Protein 4RWR (pdb70)

Organism: Bacillus anthracis (NCBI:txid1392)

B-factor: mean 39.31, std 15.86, range [12.2, 113.65]

Nearest PDB structures (foldseek):
  4rwr-assembly1_A  TM=1.004E+00  e=5.298E-52  Bacillus anthracis
  4rwr-assembly2_B  TM=9.976E-01  e=3.398E-48  Bacillus anthracis
  5txu-assembly1_A  TM=8.780E-01  e=2.258E-23  Clostridioides difficile 630
  4rwr-assembly2_B  TM=1.004E+00  e=2.133E-53  Bacillus anthracis
  4rwr-assembly1_A  TM=1.002E+00  e=4.202E-49  Bacillus anthracis

Solvent-accessible surface area: 27428 Å² total

Radius of gyration: 27.54 Å; Cα contacts (8 Å, |Δi|>4): 1010; chains: 2; bounding box: 51×110×55 Å

Foldseek 3Di:
DDDDPADDAPRHHLVQLLQVLLVVPLVFDLLLSLLSSQLSVLQCVVCCPVSDDDGPAQDDDDDDRDDLVVSCVVCPPCSVVSSVSSSCSSVVCDQKYKDDPPHRDNLDEWAAALQWFAWDAHPVRHTPQQWHIAGQRLRVPPPQFKDKDKDFQVLLCVLVVAHADPVQQGWDQDDAGPSQFGQKTDGVPDIDGLVSSCVSVVNQERNWGWGHDPRMIMIMHGIGTDRTLHSSSSSSVVVVDGNVVSNCRSGPRMDMDGVPD/DDDDPADDAPNHHLVQLLQVLLFVDLVFALQLLLLSSQLSVLQCVVCLPVVDDDGPALDPDGDRDDDVVLCVVQPPCSVVSSVSNSVSSVVQDQKYKDDPLHGDNLDEWAAALQKFDFDAHPVRHTPQQWHIAGQRLRVPPPLFKDKDKAFQVLLCVLVVAHADPVFQRWAQDDAGPSQFGQKTHGVVDIDGLVSSCVSVVNQERNWGWGHDPRMIMIMHGHGTYRTLYSSSSRSVVVVDHNVVVSCRSTPRMDMDGCPSPD

Secondary structure (DSSP, 8-state):
----SS--BTTB--HHHHHHHHH--TTS-HHHHHHHHHHHHHHHHH---SS-SS---SS--------HHHHHHHHTTTHHHHHHHHHHHHHHTTT-EEEETTEE------SB-SSB-B--B-TTS-B-TT----B-GGGGGSTTSEEEEEEEHHHHHHHHT---BTTTTBSEEEEE-TT--EEEEEETTEEEEHHHHHHHHT-S-S-EEEEEETTEEEEEEESBS--B--HHHHH--TTS--HHHHHHHHSTT-EEE----/----SS--BTTB--HHHHHHHHH--TTS-HHHHHHHHHHHHHHHHH---SS-SS---SS-------HHHHHHHHGGGHHHHHHHHHHHHHTTTT-EEEETTEE------SB-SSB-B--B-TTS-B-TT----B-GGGGGSTTSEEEEEEEHHHHHHHHT----TTSS-SEEEEE-TT--EEEEEETTEEEEHHHHHHHHT-S-S-EEEEEETTEEEEEEE-BS--B--HHHHH--TTS--HHHHHHHHSTT-EEE---S--

Sequence (523 aa):
VYREKQKKVESLPEEEYVTGVVASENNASFEIEALKAQALAARTFVVVQRLSGGKKNNADVVTDTDQVYKSKEELKKQWGNNYENNLKKIEEAVSKTAGQVLTYEGKPISASFFSTSNGRTENAADYWGNDYPYLKSVDSPWDQQASPKFTSEQIFTVADFQKRLGVKVLADGKVGDIKGRTEGKRVKDVAFQGKTTLTGRDVRDKLELRSSDFTWKQEGDDKIVVTTKGFGHGVGSQYGANGAAEGKKYTDIVAHYYKGVEIKTNDYVYREKQKKVESLPEEYVTGVVASENNASFEIEALKAQALAARTFVVVQRLSGGKKNNADVVTDTQVYKSKEELKKQWGNNYENNLKKIEEAVSKTAGQVLTYEGKPISASFFSTSNGRTENAADYWGNDDYPYLKSVDSPWDQASPKFTTSEQIFTVADFQKRLGVKVLADGKVGDIKGRTEGKKRVKDVAFQGKTTLTGRDVRDKLELRSSDFTWKQEEGDKKIVVTTKGFGHGVGSQYGANGAAEGKKYTDIVAHYYKGVEEIKTNDYEG

InterPro domains:
  IPR013486 Sporulation stage II protein D, amidase enhancer LytB [TIGR02669] (70-326)
  IPR013693 Sporulation stage II protein D, amidase enhancer LytB N-terminal [PF08486] (65-167)
  IPR014225 Sporulation stage II, protein D firmicutes [TIGR02870] (8-327)
  IPR051922 Bacterial Sporulation-Associated [PTHR30032] (58-325)

Structure (mmCIF, N/CA/C/O backbone):
data_4RWR
#
_entry.id   4RWR
#
_cell.length_a   46.616
_cell.length_b   144.477
_cell.length_c   47.076
_cell.angle_alpha   90.00
_cell.angle_beta   115.36
_cell.angle_gamma   90.00
#
_symmetry.space_group_name_H-M   'P 1 21 1'
#
loop_
_entity.id
_entity.type
_entity.pdbx_description
1 polymer 'Stage II sporulation protein D'
2 water water
#
loop_
_atom_site.group_PDB
_atom_site.id
_atom_site.type_symbol
_atom_site.label_atom_id
_atom_site.label_alt_id
_atom_site.label_comp_id
_atom_site.label_asym_id
_atom_site.label_entity_id
_atom_site.label_seq_id
_atom_site.pdbx_PDB_ins_code
_atom_site.Cartn_x
_atom_site.Cartn_y
_atom_site.Cartn_z
_atom_site.occupancy
_atom_site.B_iso_or_equiv
_atom_site.auth_seq_id
_atom_site.auth_comp_id
_atom_site.auth_asym_id
_atom_site.auth_atom_id
_atom_site.pdbx_PDB_model_num
ATOM 1 N N . VAL A 1 55 ? 3.685 47.921 5.427 1.00 46.86 63 VAL A N 1
ATOM 2 C CA . VAL A 1 55 ? 3.500 46.488 5.024 1.00 41.03 63 VAL A CA 1
ATOM 3 C C . VAL A 1 55 ? 2.045 46.114 4.812 1.00 38.02 63 VAL A C 1
ATOM 4 O O . VAL A 1 55 ? 1.253 46.096 5.745 1.00 40.36 63 VAL A O 1
ATOM 8 N N . TYR A 1 56 ? 1.699 45.765 3.589 1.00 34.74 64 TYR A N 1
ATOM 9 C CA . TYR A 1 56 ? 0.343 45.330 3.294 1.00 31.38 64 TYR A CA 1
ATOM 10 C C . TYR A 1 56 ? 0.172 43.914 3.860 1.00 31.72 64 TYR A C 1
ATOM 11 O O . TYR A 1 56 ? 0.751 42.955 3.309 1.00 31.53 64 TYR A O 1
ATOM 20 N N . ARG A 1 57 ? -0.610 43.772 4.934 1.00 32.14 65 ARG A N 1
ATOM 21 C CA . ARG A 1 57 ? -0.858 42.459 5.550 1.00 32.64 65 ARG A CA 1
ATOM 22 C C . ARG A 1 57 ? -2.089 41.778 5.013 1.00 33.63 65 ARG A C 1
ATOM 23 O O . ARG A 1 57 ? -3.174 42.355 4.977 1.00 34.06 65 ARG A O 1
ATOM 31 N N . GLU A 1 58 ? -1.911 40.527 4.608 1.00 30.86 66 GLU A N 1
ATOM 32 C CA . GLU A 1 58 ? -2.996 39.751 4.073 1.00 33.06 66 GLU A CA 1
ATOM 33 C C . GLU A 1 58 ? -4.113 39.668 5.132 1.00 31.68 66 GLU A C 1
ATOM 34 O O . GLU A 1 58 ? -3.857 39.363 6.313 1.00 29.12 66 GLU A O 1
ATOM 40 N N . LYS A 1 59 ? -5.338 39.911 4.694 1.00 31.87 67 LYS A N 1
ATOM 41 C CA . LYS A 1 59 ? -6.482 39.931 5.585 1.00 35.92 67 LYS A CA 1
ATOM 42 C C . LYS A 1 59 ? -6.933 38.537 6.033 1.00 36.54 67 LYS A C 1
ATOM 43 O O . LYS A 1 59 ? -7.310 38.352 7.192 1.00 35.28 67 LYS A O 1
ATOM 49 N N . GLN A 1 60 ? -6.896 37.555 5.127 1.00 38.08 68 GLN A N 1
ATOM 50 C CA . GLN A 1 60 ? -7.306 36.181 5.459 1.00 38.17 68 GLN A CA 1
ATOM 51 C C . GLN A 1 60 ? -6.104 35.362 5.863 1.00 36.10 68 GLN A C 1
ATOM 52 O O . GLN A 1 60 ? -4.995 35.627 5.403 1.00 34.67 68 GLN A O 1
ATOM 58 N N . LYS A 1 61 ? -6.319 34.377 6.735 1.00 35.79 69 LYS A N 1
ATOM 59 C CA . LYS A 1 61 ? -5.242 33.477 7.174 1.00 37.32 69 LYS A CA 1
ATOM 60 C C . LYS A 1 61 ? -5.010 32.446 6.060 1.00 36.00 69 LYS A C 1
ATOM 61 O O . LYS A 1 61 ? -5.899 31.640 5.768 1.00 36.72 69 LYS A O 1
ATOM 67 N N . LYS A 1 62 ? -3.841 32.498 5.421 1.00 35.36 70 LYS A N 1
ATOM 68 C CA . LYS A 1 62 ? -3.508 31.586 4.326 1.00 36.83 70 LYS A CA 1
ATOM 69 C C . LYS A 1 62 ? -2.218 30.856 4.632 1.00 37.75 70 LYS A C 1
ATOM 70 O O . LYS A 1 62 ? -1.353 31.398 5.305 1.00 37.33 70 LYS A O 1
ATOM 76 N N . VAL A 1 63 ? -2.106 29.620 4.133 1.00 40.14 71 VAL A N 1
ATOM 77 C CA . VAL A 1 63 ? -0.914 28.786 4.313 1.00 38.76 71 VAL A CA 1
ATOM 78 C C . VAL A 1 63 ? -0.672 28.107 2.984 1.00 37.59 71 VAL A C 1
ATOM 79 O O . VAL A 1 63 ? -1.509 27.348 2.512 1.00 37.91 71 VAL A O 1
ATOM 83 N N . GLU A 1 64 ? 0.456 28.418 2.361 1.00 44.05 72 GLU A N 1
ATOM 84 C CA . GLU A 1 64 ? 0.783 27.875 1.052 1.00 48.39 72 GLU A CA 1
ATOM 85 C C . GLU A 1 64 ? -0.402 28.089 0.110 1.00 49.15 72 GLU A C 1
ATOM 86 O O . GLU A 1 64 ? -0.951 27.156 -0.474 1.00 51.31 72 GLU A O 1
ATOM 92 N N . SER A 1 65 ? -0.819 29.344 0.040 1.00 47.91 73 SER A N 1
ATOM 93 C CA . SER A 1 65 ? -1.894 29.798 -0.839 1.00 48.22 73 SER A CA 1
ATOM 94 C C . SER A 1 65 ? -3.300 29.295 -0.551 1.00 42.81 73 SER A C 1
ATOM 95 O O . SER A 1 65 ? -4.204 29.568 -1.327 1.00 44.25 73 SER A O 1
ATOM 98 N N . LEU A 1 66 ? -3.503 28.599 0.560 1.00 40.02 74 LEU A N 1
ATOM 99 C CA . LEU A 1 66 ? -4.828 28.055 0.884 1.00 39.51 74 LEU A CA 1
ATOM 100 C C . LEU A 1 66 ? -5.390 28.616 2.174 1.00 33.63 74 LEU A C 1
ATOM 101 O O . LEU A 1 66 ? -4.640 29.003 3.047 1.00 30.67 74 LEU A O 1
ATOM 106 N N . PRO A 1 67 ? -6.722 28.635 2.317 1.00 35.99 75 PRO A N 1
ATOM 107 C CA . PRO A 1 67 ? -7.295 29.048 3.607 1.00 35.86 75 PRO A CA 1
ATOM 108 C C . PRO A 1 67 ? -6.737 28.133 4.696 1.00 35.72 75 PRO A C 1
ATOM 109 O O . PRO A 1 67 ? -6.621 26.928 4.480 1.00 36.72 75 PRO A O 1
ATOM 121 N N . GLU A 1 69 ? -7.841 26.733 7.463 1.00 36.56 77 GLU A N 1
ATOM 122 C CA . GLU A 1 69 ? -8.617 25.547 7.795 1.00 37.57 77 GLU A CA 1
ATOM 123 C C . GLU A 1 69 ? -8.552 24.485 6.677 1.00 37.57 77 GLU A C 1
ATOM 124 O O . GLU A 1 69 ? -8.516 23.278 6.980 1.00 36.88 77 GLU A O 1
ATOM 130 N N A GLU A 1 70 ? -8.535 24.903 5.408 0.50 37.26 78 GLU A N 1
ATOM 131 N N B GLU A 1 70 ? -8.509 24.924 5.418 0.50 38.14 78 GLU A N 1
ATOM 132 C CA A GLU A 1 70 ? -8.408 23.930 4.306 0.50 36.52 78 GLU A CA 1
ATOM 133 C CA B GLU A 1 70 ? -8.404 23.991 4.291 0.50 38.11 78 GLU A CA 1
ATOM 134 C C A GLU A 1 70 ? -7.025 23.278 4.352 0.50 35.69 78 GLU A C 1
ATOM 135 C C B GLU A 1 70 ? -7.033 23.308 4.311 0.50 36.76 78 GLU A C 1
ATOM 136 O O A GLU A 1 70 ? -6.884 22.092 4.072 0.50 33.95 78 GLU A O 1
ATOM 137 O O B GLU A 1 70 ? -6.909 22.139 3.965 0.50 35.63 78 GLU A O 1
ATOM 148 N N . TYR A 1 71 ? -6.000 24.047 4.709 1.00 34.27 79 TYR A N 1
ATOM 149 C CA . TYR A 1 71 ? -4.660 23.473 4.822 1.00 34.10 79 TYR A CA 1
ATOM 150 C C . TYR A 1 71 ? -4.709 22.377 5.918 1.00 32.55 79 TYR A C 1
ATOM 151 O O . TYR A 1 71 ? -4.261 21.253 5.702 1.00 30.22 79 TYR A O 1
ATOM 160 N N . VAL A 1 72 ? -5.308 22.700 7.063 1.00 31.53 80 VAL A N 1
ATOM 161 C CA . VAL A 1 72 ? -5.443 21.735 8.169 1.00 33.19 80 VAL A CA 1
ATOM 162 C C . VAL A 1 72 ? -6.146 20.452 7.695 1.00 32.59 80 VAL A C 1
ATOM 163 O O . VAL A 1 72 ? -5.713 19.346 8.014 1.00 31.42 80 VAL A O 1
ATOM 167 N N . THR A 1 73 ? -7.232 20.613 6.938 1.00 36.12 81 THR A N 1
ATOM 168 C CA . THR A 1 73 ? -7.940 19.482 6.334 1.00 36.64 81 THR A CA 1
ATOM 169 C C . THR A 1 73 ? -6.978 18.591 5.533 1.00 33.21 81 THR A C 1
ATOM 170 O O . THR A 1 73 ? -7.037 17.352 5.618 1.00 32.81 81 THR A O 1
ATOM 174 N N . GLY A 1 74 ? -6.124 19.218 4.735 1.00 30.56 82 GLY A N 1
ATOM 175 C CA . GLY A 1 74 ? -5.132 18.498 3.936 1.00 30.30 82 GLY A CA 1
ATOM 176 C C . GLY A 1 74 ? -4.124 17.767 4.821 1.00 29.77 82 GLY A C 1
ATOM 177 O O . GLY A 1 74 ? -3.822 16.602 4.577 1.00 28.58 82 GLY A O 1
ATOM 178 N N . VAL A 1 75 ? -3.626 18.424 5.868 1.00 28.67 83 VAL A N 1
ATOM 179 C CA . VAL A 1 75 ? -2.667 17.771 6.771 1.00 30.56 83 VAL A CA 1
ATOM 180 C C . VAL A 1 75 ? -3.271 16.551 7.467 1.00 31.61 83 VAL A C 1
ATOM 181 O O . VAL A 1 75 ? -2.627 15.502 7.537 1.00 35.42 83 VAL A O 1
ATOM 185 N N . VAL A 1 76 ? -4.514 16.669 7.942 1.00 32.62 84 VAL A N 1
ATOM 186 C CA . VAL A 1 76 ? -5.204 15.564 8.635 1.00 31.76 84 VAL A CA 1
ATOM 187 C C . VAL A 1 76 ? -5.347 14.354 7.710 1.00 31.14 84 VAL A C 1
ATOM 188 O O . VAL A 1 76 ? -5.043 13.237 8.090 1.00 35.04 84 VAL A O 1
ATOM 192 N N . ALA A 1 77 ? -5.801 14.603 6.489 1.00 32.89 85 ALA A N 1
ATOM 193 C CA . ALA A 1 77 ? -5.964 13.573 5.467 1.00 32.94 85 ALA A CA 1
ATOM 194 C C . ALA A 1 77 ? -4.628 12.956 5.063 1.00 31.61 85 ALA A C 1
ATOM 195 O O . ALA A 1 77 ? -4.578 11.826 4.652 1.00 32.96 85 ALA A O 1
ATOM 197 N N . SER A 1 78 ? -3.548 13.713 5.153 1.00 33.05 86 SER A N 1
ATOM 198 C CA . SER A 1 78 ? -2.241 13.185 4.788 1.00 35.40 86 SER A CA 1
ATOM 199 C C . SER A 1 78 ? -1.677 12.336 5.920 1.00 35.20 86 SER A C 1
ATOM 200 O O . SER A 1 78 ? -0.906 11.432 5.671 1.00 38.22 86 SER A O 1
ATOM 203 N N . GLU A 1 79 ? -2.109 12.601 7.150 1.00 34.31 87 GLU A N 1
ATOM 204 C CA . GLU A 1 79 ? -1.543 11.943 8.322 1.00 34.93 87 GLU A CA 1
ATOM 205 C C . GLU A 1 79 ? -2.347 10.855 9.001 1.00 33.79 87 GLU A C 1
ATOM 206 O O . GLU A 1 79 ? -1.756 10.010 9.625 1.00 33.88 87 GLU A O 1
ATOM 220 N N A ASN A 1 81 ? -5.632 7.950 8.813 0.70 39.02 89 ASN A N 1
ATOM 221 N N B ASN A 1 81 ? -5.636 7.960 8.831 0.30 37.72 89 ASN A N 1
ATOM 222 C CA A ASN A 1 81 ? -6.590 7.236 7.969 0.70 42.63 89 ASN A CA 1
ATOM 223 C CA B ASN A 1 81 ? -6.562 7.206 7.996 0.30 40.22 89 ASN A CA 1
ATOM 224 C C A ASN A 1 81 ? -7.981 7.797 8.123 0.70 43.21 89 ASN A C 1
ATOM 225 C C B ASN A 1 81 ? -7.992 7.738 8.125 0.30 41.42 89 ASN A C 1
ATOM 226 O O A ASN A 1 81 ? -8.477 7.974 9.239 0.70 42.59 89 ASN A O 1
ATOM 227 O O B ASN A 1 81 ? -8.516 7.863 9.234 0.30 40.93 89 ASN A O 1
ATOM 236 N N . ALA A 1 82 ? -8.613 8.039 6.984 1.00 43.29 90 ALA A N 1
ATOM 237 C CA . ALA A 1 82 ? -9.961 8.576 6.931 1.00 42.73 90 ALA A CA 1
ATOM 238 C C . ALA A 1 82 ? -11.034 7.689 7.576 1.00 43.16 90 ALA A C 1
ATOM 239 O O . ALA A 1 82 ? -12.056 8.200 8.034 1.00 44.03 90 ALA A O 1
ATOM 241 N N . SER A 1 83 ? -10.813 6.376 7.592 1.00 42.49 91 SER A N 1
ATOM 242 C CA . SER A 1 83 ? -11.770 5.446 8.179 1.00 44.42 91 SER A CA 1
ATOM 243 C C . SER A 1 83 ? -11.810 5.507 9.722 1.00 42.39 91 SER A C 1
ATOM 244 O O . SER A 1 83 ? -12.696 4.919 10.353 1.00 39.37 91 SER A O 1
ATOM 247 N N . PHE A 1 84 ? -10.859 6.213 10.324 1.00 40.15 92 PHE A N 1
ATOM 248 C CA . PHE A 1 84 ? -10.837 6.372 11.783 1.00 39.72 92 PHE A CA 1
ATOM 249 C C . PHE A 1 84 ? -12.052 7.139 12.307 1.00 38.48 92 PHE A C 1
ATOM 250 O O . PHE A 1 84 ? -12.691 7.912 11.594 1.00 37.11 92 PHE A O 1
ATOM 258 N N . GLU A 1 85 ? -12.352 6.901 13.570 1.00 38.02 93 GLU A N 1
ATOM 259 C CA . GLU A 1 85 ? -13.461 7.542 14.257 1.00 40.94 93 GLU A CA 1
ATOM 260 C C . GLU A 1 85 ? -13.326 9.054 14.138 1.00 39.26 93 GLU A C 1
ATOM 261 O O . GLU A 1 85 ? -12.205 9.588 14.090 1.00 35.98 93 GLU A O 1
ATOM 267 N N . ILE A 1 86 ? -14.467 9.734 14.108 1.00 39.26 94 ILE A N 1
ATOM 268 C CA . ILE A 1 86 ? -14.518 11.191 13.975 1.00 38.55 94 ILE A CA 1
ATOM 269 C C . ILE A 1 86 ? -13.839 11.918 15.149 1.00 36.81 94 ILE A C 1
ATOM 270 O O . ILE A 1 86 ? -13.136 12.908 14.933 1.00 36.28 94 ILE A O 1
ATOM 275 N N . GLU A 1 87 ? -14.017 11.430 16.377 1.00 33.28 95 GLU A N 1
ATOM 276 C CA . GLU A 1 87 ? -13.378 12.070 17.532 1.00 32.61 95 GLU A CA 1
ATOM 277 C C . GLU A 1 87 ? -11.850 11.970 17.461 1.00 30.51 95 GLU A C 1
ATOM 278 O O . GLU A 1 87 ? -11.159 12.871 17.917 1.00 27.65 95 GLU A O 1
ATOM 284 N N . ALA A 1 88 ? -11.336 10.903 16.849 1.00 31.58 96 ALA A N 1
ATOM 285 C CA . ALA A 1 88 ? -9.882 10.712 16.672 1.00 28.35 96 ALA A CA 1
ATOM 286 C C . ALA A 1 88 ? -9.327 11.670 15.613 1.00 28.18 96 ALA A C 1
ATOM 287 O O . ALA A 1 88 ? -8.192 12.159 15.714 1.00 27.25 96 ALA A O 1
ATOM 289 N N . LEU A 1 89 ? -10.126 11.931 14.586 1.00 28.80 97 LEU A N 1
ATOM 290 C CA . LEU A 1 89 ? -9.762 12.879 13.537 1.00 29.17 97 LEU A CA 1
ATOM 291 C C . LEU A 1 89 ? -9.784 14.325 14.101 1.00 30.33 97 LEU A C 1
ATOM 292 O O . LEU A 1 89 ? -8.934 15.163 13.743 1.00 29.55 97 LEU A O 1
ATOM 297 N N . LYS A 1 90 ? -10.760 14.607 14.963 1.00 29.38 98 LYS A N 1
ATOM 298 C CA . LYS A 1 90 ? -10.834 15.892 15.652 1.00 30.08 98 LYS A CA 1
ATOM 299 C C . LYS A 1 90 ? -9.581 16.072 16.493 1.00 30.47 98 LYS A C 1
ATOM 300 O O . LYS A 1 90 ? -9.009 17.154 16.521 1.00 33.34 98 LYS A O 1
ATOM 306 N N . ALA A 1 91 ? -9.149 15.028 17.185 1.00 28.39 99 ALA A N 1
ATOM 307 C CA . ALA A 1 91 ? -7.909 15.132 17.965 1.00 29.63 99 ALA A CA 1
ATOM 308 C C . ALA A 1 91 ? -6.707 15.422 17.054 1.00 27.50 99 ALA A C 1
ATOM 309 O O . ALA A 1 91 ? -5.862 16.234 17.388 1.00 30.85 99 ALA A O 1
ATOM 311 N N . GLN A 1 92 ? -6.640 14.760 15.905 1.00 28.56 100 GLN A N 1
ATOM 312 C CA . GLN A 1 92 ? -5.538 14.970 14.936 1.00 28.66 100 GLN A CA 1
ATOM 313 C C . GLN A 1 92 ? -5.568 16.397 14.351 1.00 28.66 100 GLN A C 1
ATOM 314 O O . GLN A 1 92 ? -4.521 16.957 14.033 1.00 25.48 100 GLN A O 1
ATOM 320 N N . ALA A 1 93 ? -6.765 16.970 14.205 1.00 29.56 101 ALA A N 1
ATOM 321 C CA . ALA A 1 93 ? -6.898 18.352 13.695 1.00 31.37 101 ALA A CA 1
ATOM 322 C C . ALA A 1 93 ? -6.316 19.359 14.690 1.00 29.88 101 ALA A C 1
ATOM 323 O O . ALA A 1 93 ? -5.688 20.312 14.275 1.00 32.04 101 ALA A O 1
ATOM 325 N N . LEU A 1 94 ? -6.535 19.165 15.991 1.00 26.61 102 LEU A N 1
ATOM 326 C CA . LEU A 1 94 ? -5.911 20.045 16.974 1.00 28.85 102 LEU A CA 1
ATOM 327 C C . LEU A 1 94 ? -4.397 19.979 16.878 1.00 28.42 102 LEU A C 1
ATOM 328 O O . LEU A 1 94 ? -3.729 20.995 16.966 1.00 28.85 102 LEU A O 1
ATOM 333 N N . ALA A 1 95 ? -3.874 18.776 16.700 1.00 29.11 103 ALA A N 1
ATOM 334 C CA . ALA A 1 95 ? -2.427 18.553 16.622 1.00 29.91 103 ALA A CA 1
ATOM 335 C C . ALA A 1 95 ? -1.798 19.180 15.377 1.00 28.40 103 ALA A C 1
ATOM 336 O O . ALA A 1 95 ? -0.688 19.693 15.446 1.00 29.70 103 ALA A O 1
ATOM 338 N N . ALA A 1 96 ? -2.496 19.087 14.243 1.00 26.92 104 ALA A N 1
ATOM 339 C CA . ALA A 1 96 ? -2.037 19.661 12.987 1.00 26.37 104 ALA A CA 1
ATOM 340 C C . ALA A 1 96 ? -2.155 21.172 13.044 1.00 27.86 104 ALA A C 1
ATOM 341 O O . ALA A 1 96 ? -1.277 21.879 12.590 1.00 27.98 104 ALA A O 1
ATOM 343 N N . ARG A 1 97 ? -3.258 21.674 13.595 1.00 27.35 105 ARG A N 1
ATOM 344 C CA . ARG A 1 97 ? -3.438 23.106 13.678 1.00 28.76 105 ARG A CA 1
ATOM 345 C C . ARG A 1 97 ? -2.401 23.691 14.644 1.00 27.94 105 ARG A C 1
ATOM 346 O O . ARG A 1 97 ? -1.903 24.786 14.423 1.00 27.91 105 ARG A O 1
ATOM 354 N N . THR A 1 98 ? -2.089 22.967 15.713 1.00 28.16 106 THR A N 1
ATOM 355 C CA . THR A 1 98 ? -1.100 23.422 16.695 1.00 30.23 106 THR A CA 1
ATOM 356 C C . THR A 1 98 ? 0.257 23.633 16.003 1.00 31.02 106 THR A C 1
ATOM 357 O O . THR A 1 98 ? 0.894 24.664 16.194 1.00 32.58 106 THR A O 1
ATOM 361 N N . PHE A 1 99 ? 0.690 22.679 15.183 1.00 30.43 107 PHE A N 1
ATOM 362 C CA . PHE A 1 99 ? 1.971 22.851 14.450 1.00 31.73 107 PHE A CA 1
ATOM 363 C C . PHE A 1 99 ? 1.871 24.009 13.439 1.00 35.57 107 PHE A C 1
ATOM 364 O O . PHE A 1 99 ? 2.828 24.760 13.273 1.00 37.07 107 PHE A O 1
ATOM 372 N N . VAL A 1 100 ? 0.722 24.161 12.767 1.00 35.07 108 VAL A N 1
ATOM 373 C CA . VAL A 1 100 ? 0.568 25.248 11.772 1.00 36.27 108 VAL A CA 1
ATOM 374 C C . VAL A 1 100 ? 0.741 26.626 12.425 1.00 38.59 108 VAL A C 1
ATOM 375 O O . VAL A 1 100 ? 1.633 27.396 12.033 1.00 40.84 108 VAL A O 1
ATOM 379 N N A VAL A 1 101 ? -0.088 26.927 13.420 0.50 38.30 109 VAL A N 1
ATOM 380 N N B VAL A 1 101 ? -0.083 26.945 13.423 0.50 38.33 109 VAL A N 1
ATOM 381 C CA A VAL A 1 101 ? 0.007 28.203 14.120 0.50 40.82 109 VAL A CA 1
ATOM 382 C CA B VAL A 1 101 ? 0.040 28.245 14.084 0.50 41.05 109 VAL A CA 1
ATOM 383 C C A VAL A 1 101 ? 1.441 28.467 14.610 0.50 40.31 109 VAL A C 1
ATOM 384 C C B VAL A 1 101 ? 1.472 28.473 14.584 0.50 40.33 109 VAL A C 1
ATOM 385 O O A VAL A 1 101 ? 1.947 29.576 14.488 0.50 40.57 109 VAL A O 1
ATOM 386 O O B VAL A 1 101 ? 2.009 29.566 14.444 0.50 40.52 109 VAL A O 1
ATOM 393 N N . GLN A 1 102 ? 2.097 27.444 15.143 1.00 39.79 110 GLN A N 1
ATOM 394 C CA . GLN A 1 102 ? 3.468 27.599 15.628 1.00 40.63 110 GLN A CA 1
ATOM 395 C C . GLN A 1 102 ? 4.394 28.018 14.486 1.00 40.23 110 GLN A C 1
ATOM 396 O O . GLN A 1 102 ? 5.156 28.982 14.634 1.00 43.82 110 GLN A O 1
ATOM 402 N N . ARG A 1 103 ? 4.340 27.301 13.361 1.00 36.75 111 ARG A N 1
ATOM 403 C CA . ARG A 1 103 ? 5.133 27.676 12.183 1.00 40.55 111 ARG A CA 1
ATOM 404 C C . ARG A 1 103 ? 4.920 29.139 11.786 1.00 41.29 111 ARG A C 1
ATOM 405 O O . ARG A 1 103 ? 5.885 29.893 11.593 1.00 43.11 111 ARG A O 1
ATOM 421 N N . LEU A 1 105 ? 3.724 31.653 13.500 1.00 43.54 113 LEU A N 1
ATOM 422 C CA . LEU A 1 105 ? 4.139 32.630 14.510 1.00 45.61 113 LEU A CA 1
ATOM 423 C C . LEU A 1 105 ? 5.648 32.760 14.669 1.00 48.30 113 LEU A C 1
ATOM 424 O O . LEU A 1 105 ? 6.110 33.613 15.424 1.00 54.51 113 LEU A O 1
ATOM 429 N N . SER A 1 106 ? 6.420 31.949 13.956 1.00 46.21 114 SER A N 1
ATOM 430 C CA . SER A 1 106 ? 7.866 31.992 14.089 1.00 49.53 114 SER A CA 1
ATOM 431 C C . SER A 1 106 ? 8.578 32.061 12.740 1.00 50.94 114 SER A C 1
ATOM 432 O O . SER A 1 106 ? 9.545 31.357 12.510 1.00 48.40 114 SER A O 1
ATOM 435 N N . GLY A 1 107 ? 8.082 32.913 11.849 1.00 54.57 115 GLY A N 1
ATOM 436 C CA . GLY A 1 107 ? 8.711 33.115 10.543 1.00 56.09 115 GLY A CA 1
ATOM 437 C C . GLY A 1 107 ? 7.958 32.562 9.358 1.00 57.18 115 GLY A C 1
ATOM 438 O O . GLY A 1 107 ? 8.233 32.937 8.222 1.00 66.93 115 GLY A O 1
ATOM 439 N N . GLY A 1 108 ? 7.002 31.676 9.602 1.00 57.19 116 GLY A N 1
ATOM 440 C CA . GLY A 1 108 ? 6.254 31.072 8.508 1.00 58.30 116 GLY A CA 1
ATOM 441 C C . GLY A 1 108 ? 7.050 29.967 7.849 1.00 58.62 116 GLY A C 1
ATOM 442 O O . GLY A 1 108 ? 6.707 29.523 6.754 1.00 55.68 116 GLY A O 1
ATOM 443 N N . LYS A 1 109 ? 8.120 29.533 8.527 1.00 64.76 117 LYS A N 1
ATOM 444 C CA . LYS A 1 109 ? 8.974 28.430 8.073 1.00 69.71 117 LYS A CA 1
ATOM 445 C C . LYS A 1 109 ? 8.128 27.181 7.826 1.00 67.78 117 LYS A C 1
ATOM 446 O O . LYS A 1 109 ? 6.999 27.077 8.336 1.00 66.19 117 LYS A O 1
ATOM 452 N N . LYS A 1 110 ? 8.670 26.221 7.080 1.00 67.10 118 LYS A N 1
ATOM 453 C CA . LYS A 1 110 ? 7.904 25.016 6.751 1.00 74.39 118 LYS A CA 1
ATOM 454 C C . LYS A 1 110 ? 8.011 23.877 7.781 1.00 67.84 118 LYS A C 1
ATOM 455 O O . LYS A 1 110 ? 7.121 23.029 7.854 1.00 69.89 118 LYS A O 1
ATOM 461 N N . ASN A 1 111 ? 9.076 23.861 8.578 1.00 64.06 119 ASN A N 1
ATOM 462 C CA . ASN A 1 111 ? 9.292 22.786 9.562 1.00 61.05 119 ASN A CA 1
ATOM 463 C C . ASN A 1 111 ? 8.598 22.980 10.914 1.00 55.61 119 ASN A C 1
ATOM 464 O O . ASN A 1 111 ? 8.634 24.062 11.503 1.00 54.00 119 ASN A O 1
ATOM 469 N N . ASN A 1 112 ? 7.986 21.906 11.400 1.00 52.83 120 ASN A N 1
ATOM 470 C CA . ASN A 1 112 ? 7.290 21.903 12.686 1.00 48.37 120 ASN A CA 1
ATOM 471 C C . ASN A 1 112 ? 8.281 21.967 13.849 1.00 48.89 120 ASN A C 1
ATOM 472 O O . ASN A 1 112 ? 9.425 21.517 13.709 1.00 44.23 120 ASN A O 1
ATOM 477 N N . ALA A 1 113 ? 7.841 22.522 14.985 1.00 42.35 121 ALA A N 1
ATOM 478 C CA . ALA A 1 113 ? 8.665 22.577 16.201 1.00 38.20 121 ALA A CA 1
ATOM 479 C C . ALA A 1 113 ? 8.363 21.284 16.978 1.00 35.80 121 ALA A C 1
ATOM 480 O O . ALA A 1 113 ? 7.774 21.307 18.059 1.00 36.56 121 ALA A 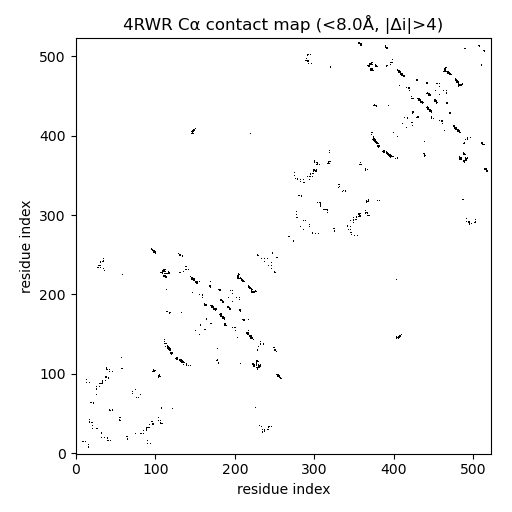O 1
ATOM 482 N N . ASP A 1 114 ? 8.781 20.159 16.412 1.00 31.82 122 ASP A N 1
ATOM 483 C CA . ASP A 1 114 ? 8.512 18.864 16.977 1.00 28.50 122 ASP A CA 1
ATOM 484 C C . ASP A 1 114 ? 9.741 18.429 17.758 1.00 27.46 122 ASP A C 1
ATOM 485 O O . ASP A 1 114 ? 10.882 18.559 17.283 1.00 26.06 122 ASP A O 1
ATOM 490 N N A VAL A 1 115 ? 9.490 17.917 18.957 0.50 25.17 123 VAL A N 1
ATOM 491 N N B VAL A 1 115 ? 9.541 17.936 18.976 0.50 25.80 123 VAL A N 1
ATOM 492 C CA A VAL A 1 115 ? 10.529 17.411 19.836 0.50 26.36 123 VAL A CA 1
ATOM 493 C CA B VAL A 1 115 ? 10.678 17.470 19.769 0.50 27.58 123 VAL A CA 1
ATOM 494 C C A VAL A 1 115 ? 11.202 16.187 19.233 0.50 26.01 123 VAL A C 1
ATOM 495 C C B VAL A 1 115 ? 11.265 16.206 19.166 0.50 26.65 123 VAL A C 1
ATOM 496 O O A VAL A 1 115 ? 12.336 15.860 19.584 0.50 25.41 123 VAL A O 1
ATOM 497 O O B VAL A 1 115 ? 12.409 15.862 19.455 0.50 26.26 123 VAL A O 1
ATOM 504 N N . THR A 1 116 ? 10.479 15.508 18.343 1.00 25.88 124 THR A N 1
ATOM 505 C CA . THR A 1 116 ? 10.956 14.298 17.681 1.00 29.21 124 THR A CA 1
ATOM 506 C C . THR A 1 116 ? 11.632 14.607 16.327 1.00 32.69 124 THR A C 1
ATOM 507 O O . THR A 1 116 ? 11.392 15.650 15.724 1.00 31.21 124 THR A O 1
ATOM 511 N N . ASP A 1 117 ? 12.445 13.669 15.851 1.00 38.90 125 ASP A N 1
ATOM 512 C CA . ASP A 1 117 ? 13.164 13.812 14.575 1.00 49.50 125 ASP A CA 1
ATOM 513 C C . ASP A 1 117 ? 12.190 13.552 13.426 1.00 55.32 125 ASP A C 1
ATOM 514 O O . ASP A 1 117 ? 11.477 12.549 13.441 1.00 65.94 125 ASP A O 1
ATOM 519 N N . THR A 1 118 ? 12.154 14.439 12.432 1.00 60.03 126 THR A N 1
ATOM 520 C CA . THR A 1 118 ? 11.230 14.272 11.299 1.00 66.15 126 THR A CA 1
ATOM 521 C C . THR A 1 118 ? 11.910 14.710 10.002 1.00 71.75 126 THR A C 1
ATOM 522 O O . THR A 1 118 ? 12.195 15.895 9.807 1.00 75.10 126 THR A O 1
ATOM 526 N N . ASP A 1 121 ? 9.439 17.021 8.557 1.00 94.65 129 ASP A N 1
ATOM 527 C CA . ASP A 1 121 ? 8.777 17.263 7.278 1.00 95.87 129 ASP A CA 1
ATOM 528 C C . ASP A 1 121 ? 8.311 15.965 6.615 1.00 99.27 129 ASP A C 1
ATOM 529 O O . ASP A 1 121 ? 9.002 14.944 6.666 1.00 106.10 129 ASP A O 1
ATOM 534 N N . GLN A 1 122 ? 7.129 16.011 6.000 1.00 98.79 130 GLN A N 1
ATOM 535 C CA . GLN A 1 122 ? 6.570 14.848 5.312 1.00 90.84 130 GLN A CA 1
ATOM 536 C C . GLN A 1 122 ? 5.473 15.272 4.316 1.00 85.09 130 GLN A C 1
ATOM 537 O O . GLN A 1 122 ? 4.981 16.398 4.359 1.00 87.05 130 GLN A O 1
ATOM 543 N N . VAL A 1 123 ? 5.111 14.354 3.426 1.00 77.28 131 VAL A N 1
ATOM 544 C CA . VAL A 1 123 ? 4.138 14.586 2.347 1.00 71.49 131 VAL A CA 1
ATOM 545 C C . VAL A 1 123 ? 2.769 15.209 2.684 1.00 67.86 131 VAL A C 1
ATOM 546 O O . VAL A 1 123 ? 2.127 14.885 3.684 1.00 65.48 131 VAL A O 1
ATOM 550 N N . TYR A 1 124 ? 2.344 16.106 1.800 1.00 62.91 132 TYR A N 1
ATOM 551 C CA . TYR A 1 124 ? 1.038 16.738 1.854 1.00 58.10 132 TYR A CA 1
ATOM 552 C C . TYR A 1 124 ? 0.348 16.128 0.636 1.00 53.94 132 TYR A C 1
ATOM 553 O O . TYR A 1 124 ? 0.547 16.595 -0.482 1.00 53.94 132 TYR A O 1
ATOM 562 N N . LYS A 1 125 ? -0.434 15.068 0.846 1.00 49.12 133 LYS A N 1
ATOM 563 C CA . LYS A 1 125 ? -1.071 14.349 -0.269 1.00 49.81 133 LYS A CA 1
ATOM 564 C C . LYS A 1 125 ? -1.956 15.212 -1.157 1.00 50.45 133 LYS A C 1
ATOM 565 O O . LYS A 1 125 ? -2.667 16.083 -0.684 1.00 49.83 133 LYS A O 1
ATOM 571 N N . SER A 1 126 ? -1.874 14.963 -2.460 1.00 54.27 134 SER A N 1
ATOM 572 C CA . SER A 1 126 ? -2.667 15.673 -3.450 1.00 54.14 134 SER A CA 1
ATOM 573 C C . SER A 1 126 ? -3.954 14.920 -3.646 1.00 58.14 134 SER A C 1
ATOM 574 O O . SER A 1 126 ? -4.037 13.737 -3.305 1.00 57.38 134 SER A O 1
ATOM 577 N N . LYS A 1 127 ? -4.943 15.596 -4.226 1.00 60.08 135 LYS A N 1
ATOM 578 C CA . LYS A 1 127 ? -6.249 15.001 -4.498 1.00 64.81 135 LYS A CA 1
ATOM 579 C C . LYS A 1 127 ? -6.099 13.742 -5.358 1.00 66.19 135 LYS A C 1
ATOM 580 O O . LYS A 1 127 ? -6.731 12.714 -5.096 1.00 66.59 135 LYS A O 1
ATOM 586 N N . GLU A 1 128 ? -5.257 13.831 -6.377 1.00 68.45 136 GLU A N 1
ATOM 587 C CA . GLU A 1 128 ? -5.001 12.704 -7.257 1.00 73.29 136 GLU A CA 1
ATOM 588 C C . GLU A 1 128 ? -4.727 11.458 -6.405 1.00 71.84 136 GLU A C 1
ATOM 589 O O . GLU A 1 128 ? -5.372 10.424 -6.581 1.00 77.07 136 GLU A O 1
ATOM 595 N N . GLU A 1 129 ? -3.807 11.574 -5.451 1.00 69.33 137 GLU A N 1
ATOM 596 C CA . GLU A 1 129 ? -3.441 10.426 -4.600 1.00 69.10 137 GLU A CA 1
ATOM 597 C C . GLU A 1 129 ? -4.392 10.116 -3.422 1.00 64.21 137 GLU A C 1
ATOM 598 O O . GLU A 1 129 ? -4.348 9.017 -2.872 1.00 63.55 137 GLU A O 1
ATOM 604 N N . LEU A 1 130 ? -5.231 11.064 -3.017 1.00 61.44 138 LEU A N 1
ATOM 605 C CA . LEU A 1 130 ? -6.223 10.769 -1.977 1.00 60.38 138 LEU A CA 1
ATOM 606 C C . LEU A 1 130 ? -7.376 9.967 -2.604 1.00 64.11 138 LEU A C 1
ATOM 607 O O . LEU A 1 130 ? -8.094 9.253 -1.903 1.00 61.29 138 LEU A O 1
ATOM 612 N N . LYS A 1 131 ? -7.554 10.095 -3.921 1.00 70.23 139 LYS A N 1
ATOM 613 C CA . LYS A 1 131 ? -8.581 9.323 -4.621 1.00 77.04 139 LYS A CA 1
ATOM 614 C C . LYS A 1 131 ? -8.129 7.873 -4.765 1.00 81.11 139 LYS A C 1
ATOM 615 O O . LYS A 1 131 ? -8.941 6.951 -4.704 1.00 82.37 139 LYS A O 1
ATOM 621 N N . LYS A 1 132 ? -6.828 7.677 -4.944 1.00 84.50 140 LYS A N 1
ATOM 622 C CA . LYS A 1 132 ? -6.275 6.337 -5.052 1.00 84.91 140 LYS A CA 1
ATOM 623 C C . LYS A 1 132 ? -6.254 5.671 -3.678 1.00 81.51 140 LYS A C 1
ATOM 624 O O . LYS A 1 132 ? -6.425 4.459 -3.574 1.00 85.30 140 LYS A O 1
ATOM 630 N N . GLN A 1 133 ? -6.053 6.463 -2.625 1.00 78.87 141 GLN A N 1
ATOM 631 C CA . GLN A 1 133 ? -6.035 5.927 -1.261 1.00 77.57 141 GLN A CA 1
ATOM 632 C C . GLN A 1 133 ? -7.442 5.620 -0.770 1.00 78.45 141 GLN A C 1
ATOM 633 O O . GLN A 1 133 ? -7.679 4.569 -0.174 1.00 84.55 141 GLN A O 1
ATOM 639 N N . TRP A 1 134 ? -8.374 6.535 -1.019 1.00 74.87 142 TRP A N 1
ATOM 640 C CA . TRP A 1 134 ? -9.747 6.348 -0.574 1.00 70.69 142 TRP A CA 1
ATOM 641 C C . TRP A 1 134 ? -10.633 5.697 -1.622 1.00 75.90 142 TRP A C 1
ATOM 642 O O . TRP A 1 134 ? -11.824 5.490 -1.384 1.00 76.53 142 TRP A O 1
ATOM 653 N N . GLY A 1 135 ? -10.063 5.374 -2.777 1.00 79.74 143 GLY A N 1
ATOM 654 C CA . GLY A 1 135 ? -10.828 4.741 -3.838 1.00 82.06 143 GLY A CA 1
ATOM 655 C C . GLY A 1 135 ? -12.082 5.524 -4.165 1.00 85.11 143 GLY A C 1
ATOM 656 O O . GLY A 1 135 ? -12.013 6.708 -4.490 1.00 87.11 143 GLY A O 1
ATOM 657 N N . ASN A 1 136 ? -13.233 4.863 -4.058 1.00 91.81 144 ASN A N 1
ATOM 658 C CA . ASN A 1 136 ? -14.517 5.487 -4.364 1.00 91.09 144 ASN A CA 1
ATOM 659 C C . ASN A 1 136 ? -15.083 6.266 -3.170 1.00 88.52 144 ASN A C 1
ATOM 660 O O . ASN A 1 136 ? -15.775 7.268 -3.358 1.00 91.01 144 ASN A O 1
ATOM 665 N N . ASN A 1 137 ? -14.775 5.828 -1.950 1.00 84.28 145 ASN A N 1
ATOM 666 C CA . ASN A 1 137 ? -15.254 6.522 -0.744 1.00 78.63 145 ASN A CA 1
ATOM 667 C C . ASN A 1 137 ? -14.693 7.933 -0.569 1.00 72.29 145 ASN A C 1
ATOM 668 O O . ASN A 1 137 ? -15.011 8.618 0.408 1.00 67.88 145 ASN A O 1
ATOM 673 N N . TYR A 1 138 ? -13.864 8.360 -1.519 1.00 71.15 146 TYR A N 1
ATOM 674 C CA . TYR A 1 138 ? -13.247 9.685 -1.508 1.00 65.93 146 TYR A CA 1
ATOM 675 C C . TYR A 1 138 ? -14.148 10.824 -1.011 1.00 66.11 146 TYR A C 1
ATOM 676 O O . TYR A 1 138 ? -13.751 11.636 -0.159 1.00 61.56 146 TYR A O 1
ATOM 685 N N . GLU A 1 139 ? -15.357 10.879 -1.554 1.00 63.92 147 GLU A N 1
ATOM 686 C CA . GLU A 1 139 ? -16.277 11.959 -1.238 1.00 65.25 147 GLU A CA 1
ATOM 687 C C . GLU A 1 139 ? -16.693 11.971 0.239 1.00 62.79 147 GLU A C 1
ATOM 688 O O . GLU A 1 139 ? -16.633 13.016 0.897 1.00 59.47 147 GLU A O 1
ATOM 694 N N . ASN A 1 140 ? -17.103 10.812 0.755 1.00 62.13 148 ASN A N 1
ATOM 695 C CA . ASN A 1 140 ? -17.539 10.702 2.154 1.00 59.68 148 ASN A CA 1
ATOM 696 C C . ASN A 1 140 ? -16.405 10.947 3.143 1.00 56.37 148 ASN A C 1
ATOM 697 O O . ASN A 1 140 ? -16.607 11.585 4.184 1.00 53.58 148 ASN A O 1
ATOM 702 N N . ASN A 1 141 ? -15.216 10.449 2.818 1.00 55.68 149 ASN A N 1
ATOM 703 C CA . ASN A 1 141 ? -14.041 10.661 3.665 1.00 50.97 149 ASN A CA 1
ATOM 704 C C . ASN A 1 141 ? -13.675 12.140 3.707 1.00 49.24 149 ASN A C 1
ATOM 705 O O . ASN A 1 141 ? -13.395 12.693 4.773 1.00 45.60 149 ASN A O 1
ATOM 710 N N . LEU A 1 142 ? -13.711 12.790 2.546 1.00 50.58 150 LEU A N 1
ATOM 711 C CA . LEU A 1 142 ? -13.361 14.198 2.476 1.00 50.91 150 LEU A CA 1
ATOM 712 C C . LEU A 1 142 ? -14.241 14.993 3.427 1.00 49.78 150 LEU A C 1
ATOM 713 O O . LEU A 1 142 ? -13.743 15.764 4.241 1.00 46.33 150 LEU A O 1
ATOM 718 N N . LYS A 1 143 ? -15.546 14.762 3.342 1.00 52.16 151 LYS A N 1
ATOM 719 C CA . LYS A 1 143 ? -16.522 15.468 4.173 1.00 54.56 151 LYS A CA 1
ATOM 720 C C . LYS A 1 143 ? -16.372 15.165 5.661 1.00 50.75 151 LYS A C 1
ATOM 721 O O . LYS A 1 143 ? -16.654 16.004 6.508 1.00 51.78 151 LYS A O 1
ATOM 727 N N . LYS A 1 144 ? -15.921 13.962 5.972 1.00 49.72 152 LYS A N 1
ATOM 728 C CA . LYS A 1 144 ? -15.720 13.555 7.349 1.00 47.25 152 LYS A CA 1
ATOM 729 C C . LYS A 1 144 ? -14.585 14.388 7.971 1.00 42.95 152 LYS A C 1
ATOM 730 O O . LYS A 1 144 ? -14.709 14.968 9.051 1.00 39.35 152 LYS A O 1
ATOM 736 N N . ILE A 1 145 ? -13.481 14.453 7.252 1.00 40.89 153 ILE A N 1
ATOM 737 C CA . ILE A 1 145 ? -12.332 15.190 7.694 1.00 38.67 153 ILE A CA 1
ATOM 738 C C . ILE A 1 145 ? -12.638 16.691 7.772 1.00 41.22 153 ILE A C 1
ATOM 739 O O . ILE A 1 145 ? -12.145 17.369 8.677 1.00 41.82 153 ILE A O 1
ATOM 744 N N . GLU A 1 146 ? -13.464 17.197 6.851 1.00 42.16 154 GLU A N 1
ATOM 745 C CA . GLU A 1 146 ? -13.834 18.611 6.841 1.00 44.58 154 GLU A CA 1
ATOM 746 C C . GLU A 1 146 ? -14.655 18.951 8.069 1.00 43.23 154 GLU A C 1
ATOM 747 O O . GLU A 1 146 ? -14.439 19.990 8.681 1.00 40.56 154 GLU A O 1
ATOM 753 N N . GLU A 1 147 ? -15.605 18.080 8.420 1.00 42.86 155 GLU A N 1
ATOM 754 C CA . GLU A 1 147 ? -16.428 18.291 9.605 1.00 46.21 155 GLU A CA 1
ATOM 755 C C . GLU A 1 147 ? -15.549 18.328 10.856 1.00 43.76 155 GLU A C 1
ATOM 756 O O . GLU A 1 147 ? -15.681 19.215 11.701 1.00 44.73 155 GLU A O 1
ATOM 762 N N . ALA A 1 148 ? -14.652 17.360 10.961 1.00 41.62 156 ALA A N 1
ATOM 763 C CA . ALA A 1 148 ? -13.754 17.264 12.105 1.00 40.21 156 ALA A CA 1
ATOM 764 C C . ALA A 1 148 ? -12.935 18.542 12.278 1.00 40.40 156 ALA A C 1
ATOM 765 O O . ALA A 1 148 ? -12.718 19.010 13.399 1.00 41.42 156 ALA A O 1
ATOM 767 N N . VAL A 1 149 ? -12.510 19.120 11.165 1.00 38.78 157 VAL A N 1
ATOM 768 C CA . VAL A 1 149 ? -11.713 20.333 11.201 1.00 38.68 157 VAL A CA 1
ATOM 769 C C . VAL A 1 149 ? -12.572 21.521 11.550 1.00 39.13 157 VAL A C 1
ATOM 770 O O . VAL A 1 149 ? -12.279 22.234 12.506 1.00 43.50 157 VAL A O 1
ATOM 774 N N . SER A 1 150 ? -13.651 21.728 10.802 1.00 42.35 158 SER A N 1
ATOM 775 C CA . SER A 1 150 ? -14.523 22.877 11.053 1.00 44.09 158 SER A CA 1
ATOM 776 C C . SER A 1 150 ? -15.101 22.831 12.460 1.00 43.71 158 SER A C 1
ATOM 777 O O . SER A 1 150 ? -15.279 23.870 13.098 1.00 44.79 158 SER A O 1
ATOM 780 N N . LYS A 1 151 ? -15.367 21.628 12.959 1.00 44.25 159 LYS A N 1
ATOM 781 C CA . LYS A 1 151 ? -15.955 21.480 14.295 1.00 47.48 159 LYS A CA 1
ATOM 782 C C . LYS A 1 151 ? -14.967 21.949 15.368 1.00 44.86 159 LYS A C 1
ATOM 783 O O . LYS A 1 151 ? -15.374 22.356 16.443 1.00 43.86 159 LYS A O 1
ATOM 789 N N . THR A 1 152 ? -13.672 21.876 15.067 1.00 41.31 160 THR A N 1
ATOM 790 C CA . THR A 1 152 ? -12.632 22.326 15.981 1.00 40.44 160 THR A CA 1
ATOM 791 C C . THR A 1 152 ? -11.995 23.634 15.506 1.00 41.49 160 THR A C 1
ATOM 792 O O . THR A 1 152 ? -10.953 24.036 16.031 1.00 37.07 160 THR A O 1
ATOM 796 N N . ALA A 1 153 ? -12.619 24.304 14.532 1.00 40.24 161 ALA A N 1
ATOM 797 C CA . ALA A 1 153 ? -12.022 25.508 13.932 1.00 42.24 161 ALA A CA 1
ATOM 798 C C . ALA A 1 153 ? -11.329 26.430 14.939 1.00 41.23 161 ALA A C 1
ATOM 799 O O . ALA A 1 153 ? -11.885 26.761 15.985 1.00 41.96 161 ALA A O 1
ATOM 801 N N . GLY A 1 154 ? -10.090 26.802 14.634 1.00 40.28 162 GLY A N 1
ATOM 802 C CA . GLY A 1 154 ? -9.321 27.714 15.484 1.00 40.86 162 GLY A CA 1
ATOM 803 C C . GLY A 1 154 ? -8.706 27.158 16.764 1.00 39.93 162 GLY A C 1
ATOM 804 O O . GLY A 1 154 ? -7.967 27.873 17.444 1.00 39.51 162 GLY A O 1
ATOM 805 N N . GLN A 1 155 ? -8.967 25.892 17.088 1.00 38.04 163 GLN A N 1
ATOM 806 C CA . GLN A 1 155 ? -8.443 25.300 18.337 1.00 36.83 163 GLN A CA 1
ATOM 807 C C . GLN A 1 155 ? -7.047 24.717 18.251 1.00 31.57 163 GLN A C 1
ATOM 808 O O . GLN A 1 155 ? -6.715 23.966 17.327 1.00 28.53 163 GLN A O 1
ATOM 814 N N . VAL A 1 156 ? -6.240 25.059 19.251 1.00 31.52 164 VAL A N 1
ATOM 815 C CA . VAL A 1 156 ? -4.869 24.572 19.346 1.00 30.77 164 VAL A CA 1
ATOM 816 C C . VAL A 1 156 ? -4.542 24.082 20.747 1.00 30.52 164 VAL A C 1
ATOM 817 O O . VAL A 1 156 ? -5.149 24.482 21.728 1.00 31.51 164 VAL A O 1
ATOM 821 N N . LEU A 1 157 ? -3.525 23.247 20.826 1.00 31.11 165 LEU A N 1
ATOM 822 C CA . LEU A 1 157 ? -3.101 22.662 22.076 1.00 31.52 165 LEU A CA 1
ATOM 823 C C . LEU A 1 157 ? -1.987 23.472 22.708 1.00 30.90 165 LEU A C 1
ATOM 824 O O . LEU A 1 157 ? -0.947 23.692 22.086 1.00 30.30 165 LEU A O 1
ATOM 829 N N . THR A 1 158 ? -2.168 23.863 23.963 1.00 30.59 166 THR A N 1
ATOM 830 C CA . THR A 1 158 ? -1.157 24.677 24.627 1.00 33.54 166 THR A CA 1
ATOM 831 C C . THR A 1 158 ? -0.757 24.155 26.003 1.00 33.31 166 THR A C 1
ATOM 832 O O . THR A 1 158 ? -1.402 23.274 26.573 1.00 29.86 166 THR A O 1
ATOM 836 N N . TYR A 1 159 ? 0.350 24.690 26.493 1.00 33.01 167 TYR A N 1
ATOM 837 C CA . TYR A 1 159 ? 0.831 24.413 27.828 1.00 36.23 167 TYR A CA 1
ATOM 838 C C . TYR A 1 159 ? 1.432 25.717 28.323 1.00 38.06 167 TYR A C 1
ATOM 839 O O . TYR A 1 159 ? 2.287 26.313 27.651 1.00 36.79 167 TYR A O 1
ATOM 848 N N . GLU A 1 160 ? 0.978 26.159 29.489 1.00 41.08 168 GLU A N 1
ATOM 849 C CA . GLU A 1 160 ? 1.425 27.421 30.056 1.00 44.51 168 GLU A CA 1
ATOM 850 C C . GLU A 1 160 ? 1.298 28.547 29.045 1.00 43.26 168 GLU A C 1
ATOM 851 O O . GLU A 1 160 ? 2.189 29.358 28.901 1.00 45.52 168 GLU A O 1
ATOM 857 N N . GLY A 1 161 ? 0.184 28.573 28.328 1.00 44.37 169 GLY A N 1
ATOM 858 C CA . GLY A 1 161 ? -0.073 29.619 27.361 1.00 46.68 169 GLY A CA 1
ATOM 859 C C . GLY A 1 161 ? 0.519 29.465 25.973 1.00 49.68 169 GLY A C 1
ATOM 860 O O . GLY A 1 161 ? 0.003 30.076 25.030 1.00 50.96 169 GLY A O 1
ATOM 861 N N . LYS A 1 162 ? 1.573 28.658 25.815 1.00 48.74 170 LYS A N 1
ATOM 862 C CA . LYS A 1 162 ? 2.203 28.497 24.495 1.00 49.42 170 LYS A CA 1
ATOM 863 C C . LYS A 1 162 ? 1.847 27.200 23.785 1.00 44.91 170 LYS A C 1
ATOM 864 O O . LYS A 1 162 ? 1.571 26.194 24.428 1.00 43.40 170 LYS A O 1
ATOM 870 N N . PRO A 1 163 ? 1.884 27.217 22.441 1.00 42.35 171 PRO A N 1
ATOM 871 C CA . PRO A 1 163 ? 1.638 25.995 21.686 1.00 38.90 171 PRO A CA 1
ATOM 872 C C . PRO A 1 163 ? 2.632 24.902 22.055 1.00 37.74 171 PRO A C 1
ATOM 873 O O . PRO A 1 163 ? 3.801 25.182 22.315 1.00 38.06 171 PRO A O 1
ATOM 877 N N . ILE A 1 164 ? 2.164 23.663 22.102 1.00 36.56 172 ILE A N 1
ATOM 878 C CA . ILE A 1 164 ? 3.033 22.554 22.438 1.00 33.97 172 ILE A CA 1
ATOM 879 C C . ILE A 1 164 ? 3.614 21.885 21.169 1.00 35.11 172 ILE A C 1
ATOM 880 O O . ILE A 1 164 ? 3.266 22.250 20.047 1.00 31.27 172 ILE A O 1
ATOM 885 N N . SER A 1 165 ? 4.517 20.922 21.395 1.00 33.07 173 SER A N 1
ATOM 886 C CA . SER A 1 165 ? 5.011 20.021 20.360 1.00 30.71 173 SER A CA 1
ATOM 887 C C . SER A 1 165 ? 3.935 18.925 20.387 1.00 29.91 173 SER A C 1
ATOM 888 O O . SER A 1 165 ? 3.936 18.092 21.272 1.00 29.97 173 SER A O 1
ATOM 891 N N . ALA A 1 166 ? 2.977 18.996 19.467 1.00 27.80 174 ALA A N 1
ATOM 892 C CA . ALA A 1 166 ? 1.860 18.064 19.394 1.00 26.28 174 ALA A CA 1
ATOM 893 C C . ALA A 1 166 ? 2.258 16.784 18.668 1.00 24.18 174 ALA A C 1
ATOM 894 O O . ALA A 1 166 ? 1.623 16.381 17.685 1.00 24.23 174 ALA A O 1
ATOM 896 N N . SER A 1 167 ? 3.321 16.157 19.156 1.00 23.61 175 SER A N 1
ATOM 897 C CA . SER A 1 167 ? 3.878 14.971 18.555 1.00 23.98 175 SER A CA 1
ATOM 898 C C . SER A 1 167 ? 2.851 13.829 18.498 1.00 25.04 175 SER A C 1
ATOM 899 O O . SER A 1 167 ? 1.974 13.679 19.381 1.00 24.42 175 SER A O 1
ATOM 902 N N . PHE A 1 168 ? 2.938 13.055 17.435 1.00 23.39 176 PHE A N 1
ATOM 903 C CA . PHE A 1 168 ? 2.022 11.936 17.244 1.00 24.38 176 PHE A CA 1
ATOM 904 C C . PHE A 1 168 ? 2.722 10.882 16.424 1.00 23.57 176 PHE A C 1
ATOM 905 O O . PHE A 1 168 ? 3.730 11.154 15.764 1.00 23.10 176 PHE A O 1
ATOM 913 N N . PHE A 1 169 ? 2.179 9.672 16.481 1.00 23.36 177 PHE A N 1
ATOM 914 C CA . PHE A 1 169 ? 2.756 8.541 15.795 1.00 22.77 177 PHE A CA 1
ATOM 915 C C . PHE A 1 169 ? 1.655 7.502 15.638 1.00 23.00 177 PHE A C 1
ATOM 916 O O . PHE A 1 169 ? 0.646 7.534 16.340 1.00 21.53 177 PHE A O 1
ATOM 924 N N . SER A 1 170 ? 1.871 6.572 14.733 1.00 23.30 178 SER A N 1
ATOM 925 C CA . SER A 1 170 ? 0.862 5.563 14.417 1.00 25.63 178 SER A CA 1
ATOM 926 C C . SER A 1 170 ? 0.313 4.637 15.519 1.00 25.46 178 SER A C 1
ATOM 927 O O . SER A 1 170 ? -0.906 4.612 15.782 1.00 26.93 178 SER A O 1
ATOM 930 N N . THR A 1 171 ? 1.204 3.858 16.116 1.00 24.02 179 THR A N 1
ATOM 931 C CA . THR A 1 171 ? 0.827 2.812 17.080 1.00 25.54 179 THR A CA 1
ATOM 932 C C . THR A 1 171 ? 1.860 2.680 18.196 1.00 25.80 179 THR A C 1
ATOM 933 O O . THR A 1 171 ? 3.076 2.711 17.945 1.00 23.12 179 THR A O 1
ATOM 937 N N . SER A 1 172 ? 1.404 2.551 19.430 1.00 22.13 180 SER A N 1
ATOM 938 C CA . SER A 1 172 ? 2.356 2.386 20.530 1.00 23.49 180 SER A CA 1
ATOM 939 C C . SER A 1 172 ? 2.622 0.901 20.698 1.00 23.05 180 SER A C 1
ATOM 940 O O . SER A 1 172 ? 2.006 0.079 20.013 1.00 20.94 180 SER A O 1
ATOM 943 N N . ASN A 1 173 ? 3.546 0.583 21.612 1.00 21.61 181 ASN A N 1
ATOM 944 C CA . ASN A 1 173 ? 3.852 -0.789 22.017 1.00 22.28 181 ASN A CA 1
ATOM 945 C C . ASN A 1 173 ? 3.078 -1.117 23.296 1.00 23.15 181 ASN A C 1
ATOM 946 O O . ASN A 1 173 ? 3.335 -2.119 23.931 1.00 24.32 181 ASN A O 1
ATOM 951 N N . GLY A 1 174 ? 2.127 -0.268 23.676 1.00 25.60 182 GLY A N 1
ATOM 952 C CA . GLY A 1 174 ? 1.385 -0.423 24.930 1.00 23.04 182 GLY A CA 1
ATOM 953 C C . GLY A 1 174 ? 1.510 0.855 25.768 1.00 23.69 182 GLY A C 1
ATOM 954 O O . GLY A 1 174 ? 0.682 1.132 26.628 1.00 24.72 182 GLY A O 1
ATOM 955 N N . ARG A 1 175 ? 2.539 1.648 25.496 1.00 21.33 183 ARG A N 1
ATOM 956 C CA . ARG A 1 175 ? 2.780 2.877 26.247 1.00 22.18 183 ARG A CA 1
ATOM 957 C C . ARG A 1 175 ? 3.427 3.948 25.389 1.00 20.52 183 ARG A C 1
ATOM 958 O O . ARG A 1 175 ? 3.984 3.653 24.345 1.00 20.05 183 ARG A O 1
ATOM 966 N N . THR A 1 176 ? 3.312 5.202 25.813 1.00 21.62 184 THR A N 1
ATOM 967 C CA . THR A 1 176 ? 3.979 6.313 25.131 1.00 21.59 184 THR A CA 1
ATOM 968 C C . THR A 1 176 ? 5.277 6.636 25.902 1.00 23.65 184 THR A C 1
ATOM 969 O O . THR A 1 176 ? 5.543 6.061 26.978 1.00 23.04 184 THR A O 1
ATOM 973 N N . GLU A 1 177 ? 6.083 7.536 25.361 1.00 23.58 185 GLU A N 1
ATOM 974 C CA . GLU A 1 177 ? 7.363 7.876 25.968 1.00 24.07 185 GLU A CA 1
ATOM 975 C C . GLU A 1 177 ? 7.422 9.217 26.684 1.00 25.60 185 GLU A C 1
ATOM 976 O O . GLU A 1 177 ? 6.805 10.189 26.273 1.00 24.74 185 GLU A O 1
ATOM 982 N N . ASN A 1 178 ? 8.202 9.262 27.747 1.00 28.72 186 ASN A N 1
ATOM 983 C CA . ASN A 1 178 ? 8.554 10.530 28.382 1.00 30.47 186 ASN A CA 1
ATOM 984 C C . ASN A 1 178 ? 9.480 11.250 27.417 1.00 31.11 186 ASN A C 1
ATOM 985 O O . ASN A 1 178 ? 10.302 10.600 26.757 1.00 38.59 186 ASN A O 1
ATOM 990 N N . ALA A 1 179 ? 9.361 12.563 27.274 1.00 28.49 187 ALA A N 1
ATOM 991 C CA . ALA A 1 179 ? 10.312 13.258 26.433 1.00 27.36 187 ALA A CA 1
ATOM 992 C C . ALA A 1 179 ? 10.932 14.373 27.255 1.00 27.92 187 ALA A C 1
ATOM 993 O O . ALA A 1 179 ? 10.307 14.910 28.167 1.00 27.96 187 ALA A O 1
ATOM 995 N N . ALA A 1 180 ? 12.184 14.679 26.954 1.00 28.26 188 ALA A N 1
ATOM 996 C CA . ALA A 1 180 ? 12.911 15.737 27.624 1.00 28.03 188 ALA A CA 1
ATOM 997 C C . ALA A 1 180 ? 13.727 16.475 26.567 1.00 29.63 188 ALA A C 1
ATOM 998 O O . ALA A 1 180 ? 13.928 15.947 25.467 1.00 28.21 188 ALA A O 1
ATOM 1000 N N . ASP A 1 181 ? 14.160 17.696 26.892 1.00 28.91 189 ASP A N 1
ATOM 1001 C CA . ASP A 1 181 ? 14.988 18.487 25.984 1.00 31.68 189 ASP A CA 1
ATOM 1002 C C . ASP A 1 181 ? 16.421 17.932 25.942 1.00 31.66 189 ASP A C 1
ATOM 1003 O O . ASP A 1 181 ? 16.733 16.946 26.601 1.00 28.84 189 ASP A O 1
ATOM 1008 N N . TYR A 1 182 ? 17.268 18.556 25.132 1.00 31.26 190 TYR A N 1
ATOM 1009 C CA . TYR A 1 182 ? 18.643 18.131 24.979 1.00 32.89 190 TYR A CA 1
ATOM 1010 C C . TYR A 1 182 ? 19.391 17.934 26.313 1.00 33.87 190 TYR A C 1
ATOM 1011 O O . TYR A 1 182 ? 20.145 16.972 26.461 1.00 35.28 190 TYR A O 1
ATOM 1020 N N . TRP A 1 183 ? 19.146 18.810 27.278 1.00 35.22 191 TRP A N 1
ATOM 1021 C CA . TRP A 1 183 ? 19.830 18.771 28.586 1.00 36.98 191 TRP A CA 1
ATOM 1022 C C . TRP A 1 183 ? 19.160 17.841 29.601 1.00 36.87 191 TRP A C 1
ATOM 1023 O O . TRP A 1 183 ? 19.634 17.706 30.730 1.00 35.87 191 TRP A O 1
ATOM 1034 N N . GLY A 1 184 ? 18.065 17.201 29.205 1.00 33.03 192 GLY A N 1
ATOM 1035 C CA . GLY A 1 184 ? 17.361 16.283 30.097 1.00 34.36 192 GLY A CA 1
ATOM 1036 C C . GLY A 1 184 ? 16.259 16.893 30.939 1.00 34.64 192 GLY A C 1
ATOM 1037 O O . GLY A 1 184 ? 15.800 16.273 31.885 1.00 36.16 192 GLY A O 1
ATOM 1038 N N . ASN A 1 185 ? 15.825 18.098 30.599 1.00 34.71 193 ASN A N 1
ATOM 1039 C CA . ASN A 1 185 ? 14.734 18.755 31.325 1.00 37.85 193 ASN A CA 1
ATOM 1040 C C . ASN A 1 185 ? 13.430 18.254 30.697 1.00 38.97 193 ASN A C 1
ATOM 1041 O O . ASN A 1 185 ? 13.258 18.337 29.485 1.00 36.41 193 ASN A O 1
ATOM 1046 N N . ASP A 1 186 ? 12.519 17.729 31.507 1.00 39.33 194 ASP A N 1
ATOM 1047 C CA . ASP A 1 186 ? 11.296 17.146 30.963 1.00 39.19 194 ASP A CA 1
ATOM 1048 C C . ASP A 1 186 ? 10.355 18.122 30.266 1.00 35.47 194 ASP A C 1
ATOM 1049 O O . ASP A 1 186 ? 10.295 19.283 30.618 1.00 37.03 194 ASP A O 1
ATOM 1054 N N . TYR A 1 187 ? 9.665 17.622 29.241 1.00 31.71 195 TYR A N 1
ATOM 1055 C CA . TYR A 1 187 ? 8.563 18.339 28.610 1.00 31.44 195 TYR A CA 1
ATOM 1056 C C . TYR A 1 187 ? 7.411 17.802 29.444 1.00 32.59 195 TYR A C 1
ATOM 1057 O O . TYR A 1 187 ? 7.126 16.602 29.375 1.00 35.16 195 TYR A O 1
ATOM 1066 N N . PRO A 1 188 ? 6.768 18.663 30.255 1.00 31.49 196 PRO A N 1
ATOM 1067 C CA . PRO A 1 188 ? 5.774 18.154 31.223 1.00 32.25 196 PRO A CA 1
ATOM 1068 C C . PRO A 1 188 ? 4.495 17.608 30.621 1.00 30.88 196 PRO A C 1
ATOM 1069 O O . PRO A 1 188 ? 3.851 16.789 31.252 1.00 30.90 196 PRO A O 1
ATOM 1073 N N . TYR A 1 189 ? 4.174 17.989 29.387 1.00 29.08 197 TYR A N 1
ATOM 1074 C CA . TYR A 1 189 ? 2.979 17.473 28.723 1.00 30.22 197 TYR A CA 1
ATOM 1075 C C . TYR A 1 189 ? 3.271 16.232 27.850 1.00 31.10 197 TYR A C 1
ATOM 1076 O O . TYR A 1 189 ? 2.363 15.713 27.220 1.00 31.43 197 TYR A O 1
ATOM 1085 N N . LEU A 1 190 ? 4.541 15.795 27.784 1.00 28.99 198 LEU A N 1
ATOM 1086 C CA . LEU A 1 190 ? 4.911 14.582 27.055 1.00 28.69 198 LEU A CA 1
ATOM 1087 C C . LEU A 1 190 ? 5.401 13.537 28.068 1.00 28.29 198 LEU A C 1
ATOM 1088 O O . LEU A 1 190 ? 6.599 13.294 28.196 1.00 27.83 198 LEU A O 1
ATOM 1093 N N . LYS A 1 191 ? 4.450 12.949 28.790 1.00 29.86 199 LYS A N 1
ATOM 1094 C CA . LYS A 1 191 ? 4.728 11.931 29.806 1.00 29.81 199 LYS A CA 1
ATOM 1095 C C . LYS A 1 191 ? 4.319 10.556 29.293 1.00 26.34 199 LYS A C 1
ATOM 1096 O O . LYS A 1 191 ? 3.382 10.437 28.507 1.00 25.56 199 LYS A O 1
ATOM 1102 N N . SER A 1 192 ? 5.006 9.527 29.761 1.00 24.75 200 SER A N 1
ATOM 1103 C CA . SER A 1 192 ? 4.701 8.155 29.391 1.00 23.40 200 SER A CA 1
ATOM 1104 C C . SER A 1 192 ? 3.353 7.763 29.957 1.00 25.12 200 SER A C 1
ATOM 1105 O O . SER A 1 192 ? 3.195 7.716 31.176 1.00 24.67 200 SER A O 1
ATOM 1108 N N . VAL A 1 193 ? 2.371 7.516 29.085 1.00 25.36 201 VAL A N 1
ATOM 1109 C CA . VAL A 1 193 ? 1.051 7.073 29.536 1.00 26.46 201 VAL A CA 1
ATOM 1110 C C . VAL A 1 193 ? 0.724 5.692 28.964 1.00 26.43 201 VAL A C 1
ATOM 1111 O O . VAL A 1 193 ? 1.356 5.213 28.025 1.00 24.76 201 VAL A O 1
ATOM 1115 N N . ASP A 1 194 ? -0.295 5.080 29.537 1.00 26.38 202 ASP A N 1
ATOM 1116 C CA . ASP A 1 194 ? -0.759 3.775 29.122 1.00 28.04 202 ASP A CA 1
ATOM 1117 C C . ASP A 1 194 ? -1.586 3.963 27.834 1.00 27.28 202 ASP A C 1
ATOM 1118 O O . ASP A 1 194 ? -2.361 4.914 27.732 1.00 29.40 202 ASP A O 1
ATOM 1123 N N . SER A 1 195 ? -1.425 3.072 26.863 1.00 24.48 203 SER A N 1
ATOM 1124 C CA . SER A 1 195 ? -2.180 3.158 25.593 1.00 22.99 203 SER A CA 1
ATOM 1125 C C . SER A 1 195 ? -2.540 1.730 25.221 1.00 21.67 203 SER A C 1
ATOM 1126 O O . SER A 1 195 ? -1.986 1.181 24.258 1.00 20.80 203 SER A O 1
ATOM 1129 N N . PRO A 1 196 ? -3.473 1.107 25.987 1.00 22.88 204 PRO A N 1
ATOM 1130 C CA . PRO A 1 196 ? -3.795 -0.313 25.797 1.00 23.58 204 PRO A CA 1
ATOM 1131 C C . PRO A 1 196 ? -4.540 -0.660 24.517 1.00 24.67 204 PRO A C 1
ATOM 1132 O O . PRO A 1 196 ? -4.492 -1.801 24.075 1.00 24.67 204 PRO A O 1
ATOM 1136 N N . TRP A 1 197 ? -5.205 0.300 23.907 1.00 25.35 205 TRP A N 1
ATOM 1137 C CA . TRP A 1 197 ? -5.994 -0.005 22.680 1.00 26.02 205 TRP A CA 1
ATOM 1138 C C . TRP A 1 197 ? -5.089 -0.414 21.512 1.00 27.06 205 TRP A C 1
ATOM 1139 O O . TRP A 1 197 ? -5.537 -1.076 20.594 1.00 29.15 205 TRP A O 1
ATOM 1150 N N . ASP A 1 198 ? -3.801 -0.061 21.563 1.00 27.05 206 ASP A N 1
ATOM 1151 C CA . ASP A 1 198 ? -2.896 -0.363 20.452 1.00 27.76 206 ASP A CA 1
ATOM 1152 C C . ASP A 1 198 ? -2.625 -1.863 20.199 1.00 29.28 206 ASP A C 1
ATOM 1153 O O . ASP A 1 198 ? -2.236 -2.249 19.096 1.00 28.16 206 ASP A O 1
ATOM 1158 N N A GLN A 1 199 ? -2.846 -2.678 21.229 0.50 30.43 207 GLN A N 1
ATOM 1159 N N B GLN A 1 199 ? -2.821 -2.692 21.221 0.50 30.63 207 GLN A N 1
ATOM 1160 C CA A GLN A 1 199 ? -2.666 -4.119 21.175 0.50 31.29 207 GLN A CA 1
ATOM 1161 C CA B GLN A 1 199 ? -2.571 -4.125 21.116 0.50 31.66 207 GLN A CA 1
ATOM 1162 C C A GLN A 1 199 ? -3.454 -4.713 20.017 0.50 33.27 207 GLN A C 1
ATOM 1163 C C B GLN A 1 199 ? -3.487 -4.776 20.062 0.50 33.62 207 GLN A C 1
ATOM 1164 O O A GLN A 1 199 ? -2.985 -5.602 19.320 0.50 34.00 207 GLN A O 1
ATOM 1165 O O B GLN A 1 199 ? -3.133 -5.790 19.479 0.50 35.16 207 GLN A O 1
ATOM 1176 N N . ALA A 1 200 ? -4.636 -4.163 19.790 1.00 34.95 208 ALA A N 1
ATOM 1177 C CA . ALA A 1 200 ? -5.532 -4.643 18.767 1.00 38.45 208 ALA A CA 1
ATOM 1178 C C . ALA A 1 200 ? -5.230 -4.073 17.375 1.00 38.91 208 ALA A C 1
ATOM 1179 O O . ALA A 1 200 ? -5.867 -4.454 16.424 1.00 45.95 208 ALA A O 1
ATOM 1181 N N . SER A 1 201 ? -4.271 -3.160 17.265 1.00 39.29 209 SER A N 1
ATOM 1182 C CA . SER A 1 201 ? -3.872 -2.564 15.970 1.00 38.74 209 SER A CA 1
ATOM 1183 C C . SER A 1 201 ? -3.251 -3.551 14.977 1.00 37.08 209 SER A C 1
ATOM 1184 O O . SER A 1 201 ? -2.504 -4.445 15.378 1.00 32.21 209 SER A O 1
ATOM 1187 N N . PRO A 1 202 ? -3.541 -3.383 13.669 1.00 39.05 210 PRO A N 1
ATOM 1188 C CA . PRO A 1 202 ? -2.903 -4.251 12.667 1.00 37.01 210 PRO A CA 1
ATOM 1189 C C . PRO A 1 202 ? -1.383 -4.030 12.584 1.00 36.02 210 PRO A C 1
ATOM 1190 O O . PRO A 1 202 ? -0.658 -4.908 12.135 1.00 37.61 210 PRO A O 1
ATOM 1194 N N . LYS A 1 203 ? -0.904 -2.874 13.023 1.00 37.27 211 LYS A N 1
ATOM 1195 C CA . LYS A 1 203 ? 0.537 -2.586 13.004 1.00 39.64 211 LYS A CA 1
ATOM 1196 C C . LYS A 1 203 ? 1.143 -2.711 14.419 1.00 39.86 211 LYS A C 1
ATOM 1197 O O . LYS A 1 203 ? 2.155 -2.044 14.746 1.00 36.33 211 LYS A O 1
ATOM 1203 N N . PHE A 1 204 ? 0.538 -3.561 15.263 1.00 37.07 212 PHE A N 1
ATOM 1204 C CA . PHE A 1 204 ? 1.053 -3.710 16.620 1.00 33.15 212 PHE A CA 1
ATOM 1205 C C . PHE A 1 204 ? 2.337 -4.507 16.609 1.00 31.15 212 PHE A C 1
ATOM 1206 O O . PHE A 1 204 ? 3.359 -4.023 17.049 1.00 29.30 212 PHE A O 1
ATOM 1214 N N . THR A 1 205 ? 2.285 -5.734 16.120 1.00 33.70 213 THR A N 1
ATOM 1215 C CA . THR A 1 205 ? 3.486 -6.552 16.038 1.00 37.73 213 THR A CA 1
ATOM 1216 C C . THR A 1 205 ? 3.957 -6.629 14.576 1.00 38.69 213 THR A C 1
ATOM 1217 O O . THR A 1 205 ? 3.149 -6.590 13.638 1.00 41.17 213 THR A O 1
ATOM 1221 N N . SER A 1 206 ? 5.268 -6.712 14.393 1.00 32.28 214 SER A N 1
ATOM 1222 C CA . SER A 1 206 ? 5.855 -6.759 13.061 1.00 34.12 214 SER A CA 1
ATOM 1223 C C . SER A 1 206 ? 7.227 -7.394 13.124 1.00 29.35 214 SER A C 1
ATOM 1224 O O . SER A 1 206 ? 7.891 -7.388 14.170 1.00 26.94 214 SER A O 1
ATOM 1227 N N . GLU A 1 207 ? 7.675 -7.892 11.985 1.00 25.39 215 GLU A N 1
ATOM 1228 C CA . GLU A 1 207 ? 8.948 -8.570 11.903 1.00 26.13 215 GLU A CA 1
ATOM 1229 C C . GLU A 1 207 ? 9.777 -8.043 10.738 1.00 23.03 215 GLU A C 1
ATOM 1230 O O . GLU A 1 207 ? 9.231 -7.785 9.663 1.00 21.71 215 GLU A O 1
ATOM 1236 N N . GLN A 1 208 ? 11.084 -7.871 10.954 1.00 21.58 216 GLN A N 1
ATOM 1237 C CA . GLN A 1 208 ? 12.010 -7.432 9.916 1.00 22.46 216 GLN A CA 1
ATOM 1238 C C . GLN A 1 208 ? 13.232 -8.326 9.931 1.00 23.60 216 GLN A C 1
ATOM 1239 O O . GLN A 1 208 ? 13.880 -8.526 10.968 1.00 25.00 216 GLN A O 1
ATOM 1245 N N . ILE A 1 209 ? 13.534 -8.876 8.765 1.00 24.49 217 ILE A N 1
ATOM 1246 C CA . ILE A 1 209 ? 14.629 -9.811 8.593 1.00 25.28 217 ILE A CA 1
ATOM 1247 C C . ILE A 1 209 ? 15.790 -9.187 7.814 1.00 24.69 217 ILE A C 1
ATOM 1248 O O . ILE A 1 209 ? 15.599 -8.500 6.790 1.00 24.84 217 ILE A O 1
ATOM 1253 N N . PHE A 1 210 ? 16.990 -9.448 8.323 1.00 24.54 218 PHE A N 1
ATOM 1254 C CA . PHE A 1 210 ? 18.245 -8.963 7.769 1.00 25.19 218 PHE A CA 1
ATOM 1255 C C . PHE A 1 210 ? 19.254 -10.084 7.719 1.00 26.03 218 PHE A C 1
ATOM 1256 O O . PHE A 1 210 ? 19.228 -10.952 8.583 1.00 25.96 218 PHE A O 1
ATOM 1264 N N . THR A 1 211 ? 20.145 -10.072 6.720 1.00 25.61 219 THR A N 1
ATOM 1265 C CA . THR A 1 211 ? 21.222 -11.044 6.704 1.00 27.70 219 THR A CA 1
ATOM 1266 C C . THR A 1 211 ? 22.189 -10.566 7.780 1.00 29.57 219 THR A C 1
ATOM 1267 O O . THR A 1 211 ? 22.217 -9.370 8.110 1.00 30.26 219 THR A O 1
ATOM 1271 N N . VAL A 1 212 ? 22.980 -11.481 8.328 1.00 32.79 220 VAL A N 1
ATOM 1272 C CA . VAL A 1 212 ? 23.939 -11.125 9.368 1.00 32.39 220 VAL A CA 1
ATOM 1273 C C . VAL A 1 212 ? 24.919 -10.090 8.853 1.00 32.43 220 VAL A C 1
ATOM 1274 O O . VAL A 1 212 ? 25.220 -9.136 9.550 1.00 33.20 220 VAL A O 1
ATOM 1278 N N . ALA A 1 213 ? 25.414 -10.278 7.634 1.00 34.56 221 ALA A N 1
ATOM 1279 C CA . ALA A 1 213 ? 26.371 -9.335 7.027 1.00 34.50 221 ALA A CA 1
ATOM 1280 C C . ALA A 1 213 ? 25.818 -7.912 6.864 1.00 34.56 221 ALA A C 1
ATOM 1281 O O . ALA A 1 213 ? 26.531 -6.960 7.117 1.00 35.93 221 ALA A O 1
ATOM 1283 N N . ASP A 1 214 ? 24.565 -7.781 6.422 1.00 35.06 222 ASP A N 1
ATOM 1284 C CA . ASP A 1 214 ? 23.922 -6.472 6.231 1.00 34.26 222 ASP A CA 1
ATOM 1285 C C . ASP A 1 214 ? 23.712 -5.812 7.601 1.00 36.49 222 ASP A C 1
ATOM 1286 O O . ASP A 1 214 ? 24.093 -4.662 7.807 1.00 37.86 222 ASP A O 1
ATOM 1291 N N . PHE A 1 215 ? 23.092 -6.560 8.519 1.00 30.98 223 PHE A N 1
ATOM 1292 C CA . PHE A 1 215 ? 22.844 -6.122 9.884 1.00 29.62 223 PHE A CA 1
ATOM 1293 C C . PHE A 1 215 ? 24.142 -5.592 10.507 1.00 32.19 223 PHE A C 1
ATOM 1294 O O . PHE A 1 215 ? 24.193 -4.458 11.010 1.00 28.90 223 PHE A O 1
ATOM 1302 N N . GLN A 1 216 ? 25.187 -6.414 10.454 1.00 34.44 224 GLN A N 1
ATOM 1303 C CA . GLN A 1 216 ? 26.485 -6.032 11.000 1.00 37.91 224 GLN A CA 1
ATOM 1304 C C . GLN A 1 216 ? 27.015 -4.765 10.362 1.00 40.49 224 GLN A C 1
ATOM 1305 O O . GLN A 1 216 ? 27.611 -3.934 11.048 1.00 42.50 224 GLN A O 1
ATOM 1311 N N . LYS A 1 217 ? 26.817 -4.603 9.054 1.00 42.63 225 LYS A N 1
ATOM 1312 C CA . LYS A 1 217 ? 27.321 -3.403 8.390 1.00 43.96 225 LYS A CA 1
ATOM 1313 C C . LYS A 1 217 ? 26.513 -2.170 8.774 1.00 41.47 225 LYS A C 1
ATOM 1314 O O . LYS A 1 217 ? 27.082 -1.160 9.157 1.00 43.37 225 LYS A O 1
ATOM 1320 N N . ARG A 1 218 ? 25.192 -2.258 8.690 1.00 37.01 226 ARG A N 1
ATOM 1321 C CA . ARG A 1 218 ? 24.348 -1.114 8.990 1.00 36.26 226 ARG A CA 1
ATOM 1322 C C . ARG A 1 218 ? 24.530 -0.553 10.401 1.00 37.17 226 ARG A C 1
ATOM 1323 O O . ARG A 1 218 ? 24.414 0.646 10.592 1.00 37.23 226 ARG A O 1
ATOM 1331 N N . LEU A 1 219 ? 24.828 -1.417 11.366 1.00 34.38 227 LEU A N 1
ATOM 1332 C CA . LEU A 1 219 ? 25.062 -1.001 12.739 1.00 36.21 227 LEU A CA 1
ATOM 1333 C C . LEU A 1 219 ? 26.561 -0.922 13.045 1.00 37.65 227 LEU A C 1
ATOM 1334 O O . LEU A 1 219 ? 26.950 -0.478 14.122 1.00 39.31 227 LEU A O 1
ATOM 1339 N N . GLY A 1 220 ? 27.400 -1.359 12.109 1.00 39.53 228 GLY A N 1
ATOM 1340 C CA . GLY A 1 220 ? 28.850 -1.347 12.313 1.00 40.13 228 GLY A CA 1
ATOM 1341 C C . GLY A 1 220 ? 29.264 -2.124 13.555 1.00 41.84 228 GLY A C 1
ATOM 1342 O O . GLY A 1 220 ? 29.973 -1.605 14.400 1.00 46.10 228 GLY A O 1
ATOM 1343 N N . VAL A 1 221 ? 28.810 -3.369 13.669 1.00 41.70 229 VAL A N 1
ATOM 1344 C CA . VAL A 1 221 ? 29.118 -4.214 14.825 1.00 40.72 229 VAL A CA 1
ATOM 1345 C C . VAL A 1 221 ? 29.257 -5.643 14.376 1.00 41.57 229 VAL A C 1
ATOM 1346 O O . VAL A 1 221 ? 28.886 -5.993 13.250 1.00 42.17 229 VAL A O 1
ATOM 1350 N N . LYS A 1 222 ? 29.764 -6.469 15.280 1.00 42.61 230 LYS A N 1
ATOM 1351 C CA . LYS A 1 222 ? 29.928 -7.892 15.052 1.00 45.92 230 LYS A CA 1
ATOM 1352 C C . LYS A 1 222 ? 28.871 -8.498 15.958 1.00 43.02 230 LYS A C 1
ATOM 1353 O O . LYS A 1 222 ? 28.754 -8.083 17.090 1.00 41.35 230 LYS A O 1
ATOM 1359 N N . VAL A 1 223 ? 28.080 -9.449 15.487 1.00 42.35 231 VAL A N 1
ATOM 1360 C CA . VAL A 1 223 ? 27.055 -10.033 16.368 1.00 40.98 231 VAL A CA 1
ATOM 1361 C C . VAL A 1 223 ? 27.657 -10.951 17.450 1.00 40.78 231 VAL A C 1
ATOM 1362 O O . VAL A 1 223 ? 28.727 -11.491 17.280 1.00 41.11 231 VAL A O 1
ATOM 1366 N N . LEU A 1 224 ? 26.943 -11.099 18.564 1.00 44.74 232 LEU A N 1
ATOM 1367 C CA . LEU A 1 224 ? 27.362 -11.955 19.686 1.00 44.74 232 LEU A CA 1
ATOM 1368 C C . LEU A 1 224 ? 27.296 -13.433 19.307 1.00 48.68 232 LEU A C 1
ATOM 1369 O O . LEU A 1 224 ? 26.478 -13.829 18.482 1.00 46.01 232 LEU A O 1
ATOM 1374 N N . ALA A 1 225 ? 28.144 -14.241 19.931 1.00 51.18 233 ALA A N 1
ATOM 1375 C CA . ALA A 1 225 ? 28.210 -15.676 19.650 1.00 55.66 233 ALA A CA 1
ATOM 1376 C C . ALA A 1 225 ? 26.977 -16.423 20.144 1.00 61.40 233 ALA A C 1
ATOM 1377 O O . ALA A 1 225 ? 26.528 -17.399 19.537 1.00 59.14 233 ALA A O 1
ATOM 1379 N N . ASP A 1 226 ? 26.433 -15.951 21.251 1.00 63.41 234 ASP A N 1
ATOM 1380 C CA . ASP A 1 226 ? 25.264 -16.559 21.859 1.00 65.88 234 ASP A CA 1
ATOM 1381 C C . ASP A 1 226 ? 24.168 -16.880 20.844 1.00 63.33 234 ASP A C 1
ATOM 1382 O O . ASP A 1 226 ? 23.325 -17.750 21.081 1.00 58.45 234 ASP A O 1
ATOM 1387 N N . GLY A 1 227 ? 24.189 -16.188 19.705 1.00 58.73 235 GLY A N 1
ATOM 1388 C CA . GLY A 1 227 ? 23.138 -16.319 18.729 1.00 50.52 235 GLY A CA 1
ATOM 1389 C C . GLY A 1 227 ? 22.070 -15.396 19.273 1.00 47.70 235 GLY A C 1
ATOM 1390 O O . GLY A 1 227 ? 20.922 -15.401 18.818 1.00 50.41 235 GLY A O 1
ATOM 1391 N N . LYS A 1 228 ? 22.467 -14.576 20.253 1.00 46.14 236 LYS A N 1
ATOM 1392 C CA . LYS A 1 228 ? 21.555 -13.631 20.891 1.00 44.88 236 LYS A CA 1
ATOM 1393 C C . LYS A 1 228 ? 21.722 -12.225 20.340 1.00 37.67 236 LYS A C 1
ATOM 1394 O O . LYS A 1 228 ? 21.161 -11.278 20.877 1.00 38.10 236 LYS A O 1
ATOM 1400 N N . VAL A 1 229 ? 22.500 -12.114 19.268 1.00 34.73 237 VAL A N 1
ATOM 1401 C CA . VAL A 1 229 ? 22.661 -10.879 18.490 1.00 33.56 237 VAL A CA 1
ATOM 1402 C C . VAL A 1 229 ? 23.389 -9.753 19.224 1.00 34.78 237 VAL A C 1
ATOM 1403 O O . VAL A 1 229 ? 24.565 -9.497 18.968 1.00 31.60 237 VAL A O 1
ATOM 1407 N N . GLY A 1 230 ? 22.674 -9.084 20.120 1.00 36.04 238 GLY A N 1
ATOM 1408 C CA . GLY A 1 230 ? 23.197 -7.989 20.908 1.00 33.82 238 GLY A CA 1
ATOM 1409 C C . GLY A 1 230 ? 22.322 -7.950 22.134 1.00 33.29 238 GLY A C 1
ATOM 1410 O O . GLY A 1 230 ? 21.122 -8.133 22.040 1.00 30.88 238 GLY A O 1
ATOM 1411 N N . ASP A 1 231 ? 22.912 -7.683 23.280 1.00 36.44 239 ASP A N 1
ATOM 1412 C CA . ASP A 1 231 ? 22.160 -7.668 24.520 1.00 41.40 239 ASP A CA 1
ATOM 1413 C C . ASP A 1 231 ? 21.497 -6.329 24.814 1.00 39.70 239 ASP A C 1
ATOM 1414 O O . ASP A 1 231 ? 22.121 -5.271 24.816 1.00 38.76 239 ASP A O 1
ATOM 1419 N N . ILE A 1 232 ? 20.200 -6.404 25.052 1.00 38.96 240 ILE A N 1
ATOM 1420 C CA . ILE A 1 232 ? 19.387 -5.243 25.349 1.00 39.21 240 ILE A CA 1
ATOM 1421 C C . ILE A 1 232 ? 19.614 -4.921 26.811 1.00 38.92 240 ILE A C 1
ATOM 1422 O O . ILE A 1 232 ? 19.240 -5.682 27.680 1.00 38.92 240 ILE A O 1
ATOM 1427 N N . LYS A 1 233 ? 20.199 -3.766 27.071 1.00 41.96 241 LYS A N 1
ATOM 1428 C CA . LYS A 1 233 ? 20.598 -3.392 28.436 1.00 48.72 241 LYS A CA 1
ATOM 1429 C C . LYS A 1 233 ? 19.571 -2.796 29.387 1.00 47.14 241 LYS A C 1
ATOM 1430 O O . LYS A 1 233 ? 19.750 -2.867 30.602 1.00 53.28 241 LYS A O 1
ATOM 1436 N N . GLY A 1 234 ? 18.518 -2.204 28.866 1.00 41.99 242 GLY A N 1
ATOM 1437 C CA . GLY A 1 234 ? 17.517 -1.600 29.728 1.00 38.41 242 GLY A CA 1
ATOM 1438 C C . GLY A 1 234 ? 16.394 -1.020 28.906 1.00 33.02 242 GLY A C 1
ATOM 1439 O O . GLY A 1 234 ? 16.538 -0.822 27.713 1.00 27.61 242 GLY A O 1
ATOM 1440 N N . ARG A 1 235 ? 15.262 -0.787 29.551 1.00 32.44 243 ARG A N 1
ATOM 1441 C CA . ARG A 1 235 ? 14.120 -0.220 28.875 1.00 31.10 243 ARG A CA 1
ATOM 1442 C C . ARG A 1 235 ? 13.632 1.075 29.501 1.00 28.49 243 ARG A C 1
ATOM 1443 O O . ARG A 1 235 ? 13.844 1.329 30.682 1.00 26.52 243 ARG A O 1
ATOM 1451 N N . THR A 1 236 ? 12.963 1.880 28.688 1.00 25.39 244 THR A N 1
ATOM 1452 C CA . THR A 1 236 ? 12.449 3.155 29.144 1.00 25.61 244 THR A CA 1
ATOM 1453 C C . THR A 1 236 ? 11.149 2.936 29.914 1.00 24.45 244 THR A C 1
ATOM 1454 O O . THR A 1 236 ? 10.640 1.825 29.971 1.00 22.71 244 THR A O 1
ATOM 1458 N N . GLU A 1 237 ? 10.639 3.992 30.520 1.00 25.35 245 GLU A N 1
ATOM 1459 C CA . GLU A 1 237 ? 9.349 3.935 31.196 1.00 28.18 245 GLU A CA 1
ATOM 1460 C C . GLU A 1 237 ? 8.294 3.548 30.139 1.00 26.51 245 GLU A C 1
ATOM 1461 O O . GLU A 1 237 ? 7.291 2.957 30.456 1.00 29.10 245 GLU A O 1
ATOM 1467 N N . GLY A 1 238 ? 8.543 3.873 28.880 1.00 24.37 246 GLY A N 1
ATOM 1468 C CA . GLY A 1 238 ? 7.626 3.480 27.808 1.00 24.03 246 GLY A CA 1
ATOM 1469 C C . GLY A 1 238 ? 7.876 2.067 27.294 1.00 24.52 246 GLY A C 1
ATOM 1470 O O . GLY A 1 238 ? 7.198 1.614 26.362 1.00 25.53 246 GLY A O 1
ATOM 1471 N N . LYS A 1 239 ? 8.828 1.371 27.912 1.00 29.70 247 LYS A N 1
ATOM 1472 C CA . LYS A 1 239 ? 9.223 -0.018 27.553 1.00 31.44 247 LYS A CA 1
ATOM 1473 C C . LYS A 1 239 ? 9.944 -0.138 26.207 1.00 28.54 247 LYS A C 1
ATOM 1474 O O . LYS A 1 239 ? 9.967 -1.232 25.594 1.00 27.88 247 LYS A O 1
ATOM 1480 N N . ARG A 1 240 ? 10.508 0.966 25.725 1.00 26.29 248 ARG A N 1
ATOM 1481 C CA . ARG A 1 240 ? 11.278 0.918 24.486 1.00 26.44 248 ARG A CA 1
ATOM 1482 C C . ARG A 1 240 ? 12.729 0.626 24.893 1.00 27.78 248 ARG A C 1
ATOM 1483 O O . ARG A 1 240 ? 13.101 0.816 26.067 1.00 27.35 248 ARG A O 1
ATOM 1491 N N . VAL A 1 241 ? 13.523 0.114 23.953 1.00 27.47 249 VAL A N 1
ATOM 1492 C CA . VAL A 1 241 ? 14.903 -0.244 24.256 1.00 29.12 249 VAL A CA 1
ATOM 1493 C C . VAL A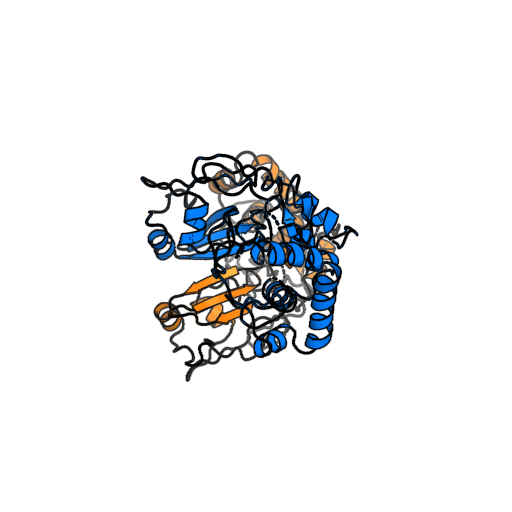 1 241 ? 15.741 1.005 24.526 1.00 32.16 249 VAL A C 1
ATOM 1494 O O . VAL A 1 241 ? 15.721 1.944 23.749 1.00 28.54 249 VAL A O 1
ATOM 1498 N N . LYS A 1 242 ? 16.499 0.989 25.622 1.00 36.09 250 LYS A N 1
ATOM 1499 C CA . LYS A 1 242 ? 17.351 2.130 25.976 1.00 41.39 250 LYS A CA 1
ATOM 1500 C C . LYS A 1 242 ? 18.735 2.025 25.322 1.00 41.87 250 LYS A C 1
ATOM 1501 O O . LYS A 1 242 ? 19.153 2.926 24.589 1.00 42.22 250 LYS A O 1
ATOM 1507 N N . ASP A 1 243 ? 19.421 0.909 25.568 1.00 42.60 251 ASP A N 1
ATOM 1508 C CA . ASP A 1 243 ? 20.765 0.663 25.028 1.00 43.29 251 ASP A CA 1
ATOM 1509 C C . ASP A 1 243 ? 20.990 -0.788 24.611 1.00 38.58 251 ASP A C 1
ATOM 1510 O O . ASP A 1 243 ? 20.409 -1.713 25.177 1.00 34.57 251 ASP A O 1
ATOM 1515 N N . VAL A 1 244 ? 21.863 -0.963 23.624 1.00 37.48 252 VAL A N 1
ATOM 1516 C CA . VAL A 1 244 ? 22.251 -2.272 23.135 1.00 36.70 252 VAL A CA 1
ATOM 1517 C C . VAL A 1 244 ? 23.789 -2.369 23.171 1.00 37.75 252 VAL A C 1
ATOM 1518 O O . VAL A 1 244 ? 24.471 -1.420 22.806 1.00 38.06 252 VAL A O 1
ATOM 1522 N N . ALA A 1 245 ? 24.332 -3.492 23.642 1.00 37.58 253 ALA A N 1
ATOM 1523 C CA . ALA A 1 245 ? 25.788 -3.678 23.671 1.00 38.45 253 ALA A CA 1
ATOM 1524 C C . ALA A 1 245 ? 26.259 -4.864 22.801 1.00 38.25 253 ALA A C 1
ATOM 1525 O O . ALA A 1 245 ? 25.669 -5.953 22.817 1.00 36.03 253 ALA A O 1
ATOM 1527 N N . PHE A 1 246 ? 27.297 -4.609 22.014 1.00 39.07 254 PHE A N 1
ATOM 1528 C CA . PHE A 1 246 ? 27.954 -5.618 21.206 1.00 40.88 254 PHE A CA 1
ATOM 1529 C C . PHE A 1 246 ? 29.421 -5.588 21.690 1.00 44.34 254 PHE A C 1
ATOM 1530 O O . PHE A 1 246 ? 29.809 -4.692 22.457 1.00 44.62 254 PHE A O 1
ATOM 1538 N N . GLN A 1 247 ? 30.234 -6.555 21.279 1.00 47.61 255 GLN A N 1
ATOM 1539 C CA . GLN A 1 247 ? 31.647 -6.557 21.707 1.00 52.75 255 GLN A CA 1
ATOM 1540 C C . GLN A 1 247 ? 32.305 -5.252 21.235 1.00 51.17 255 GLN A C 1
ATOM 1541 O O . GLN A 1 247 ? 32.417 -5.006 20.032 1.00 49.63 255 GLN A O 1
ATOM 1547 N N . GLY A 1 248 ? 32.656 -4.398 22.190 1.00 50.04 256 GLY A N 1
ATOM 1548 C CA . GLY A 1 248 ? 33.347 -3.140 21.906 1.00 52.33 256 GLY A CA 1
ATOM 1549 C C . GLY A 1 248 ? 32.529 -1.985 21.343 1.00 50.96 256 GLY A C 1
ATOM 1550 O O . GLY A 1 248 ? 33.092 -0.979 20.907 1.00 51.85 256 GLY A O 1
ATOM 1551 N N . LYS A 1 249 ? 31.211 -2.102 21.334 1.00 48.58 257 LYS A N 1
ATOM 1552 C CA . LYS A 1 249 ? 30.397 -1.006 20.830 1.00 46.89 257 LYS A CA 1
ATOM 1553 C C . LYS A 1 249 ? 29.004 -1.026 21.436 1.00 45.70 257 LYS A C 1
ATOM 1554 O O . LYS A 1 249 ? 28.450 -2.085 21.687 1.00 45.69 257 LYS A O 1
ATOM 1560 N N A THR A 1 250 ? 28.449 0.153 21.688 0.50 45.52 258 THR A N 1
ATOM 1561 N N B THR A 1 250 ? 28.472 0.169 21.688 0.50 45.26 258 THR A N 1
ATOM 1562 C CA A THR A 1 250 ? 27.104 0.257 22.225 0.50 44.33 258 THR A CA 1
ATOM 1563 C CA B THR A 1 250 ? 27.148 0.355 22.261 0.50 43.85 258 THR A CA 1
ATOM 1564 C C A THR A 1 250 ? 26.359 1.335 21.461 0.50 43.31 258 THR A C 1
ATOM 1565 C C B THR A 1 250 ? 26.368 1.338 21.410 0.50 42.95 258 THR A C 1
ATOM 1566 O O A THR A 1 250 ? 26.944 2.342 21.052 0.50 46.04 258 THR A O 1
ATOM 1567 O O B THR A 1 250 ? 26.943 2.285 20.873 0.50 45.66 258 THR A O 1
ATOM 1574 N N . LEU A 1 251 ? 25.065 1.107 21.286 1.00 39.86 259 LEU A N 1
ATOM 1575 C CA . LEU A 1 251 ? 24.186 1.989 20.550 1.00 38.76 259 LEU A CA 1
ATOM 1576 C C . LEU A 1 251 ? 22.891 2.125 21.320 1.00 35.47 259 LEU A C 1
ATOM 1577 O O . LEU A 1 251 ? 22.500 1.223 22.033 1.00 33.05 259 LEU A O 1
ATOM 1582 N N . THR A 1 252 ? 22.240 3.269 21.183 1.00 35.30 260 THR A N 1
ATOM 1583 C CA . THR A 1 252 ? 20.956 3.480 21.818 1.00 34.81 260 THR A CA 1
ATOM 1584 C C . THR A 1 252 ? 19.951 2.763 20.955 1.00 32.19 260 THR A C 1
ATOM 1585 O O . THR A 1 252 ? 20.209 2.557 19.754 1.00 31.28 260 THR A O 1
ATOM 1589 N N . GLY A 1 253 ? 18.810 2.412 21.547 1.00 30.76 261 GLY A N 1
ATOM 1590 C CA . GLY A 1 253 ? 17.724 1.745 20.830 1.00 30.45 261 GLY A CA 1
ATOM 1591 C C . GLY A 1 253 ? 17.215 2.595 19.684 1.00 30.82 261 GLY A C 1
ATOM 1592 O O . GLY A 1 253 ? 16.836 2.110 18.605 1.00 27.61 261 GLY A O 1
ATOM 1593 N N . ARG A 1 254 ? 17.214 3.890 19.926 1.00 32.50 262 ARG A N 1
ATOM 1594 C CA . ARG A 1 254 ? 16.768 4.845 18.953 1.00 34.29 262 ARG A CA 1
ATOM 1595 C C . ARG A 1 254 ? 17.726 4.896 17.745 1.00 33.79 262 ARG A C 1
ATOM 1596 O O . ARG A 1 254 ? 17.298 5.059 16.605 1.00 30.55 262 ARG A O 1
ATOM 1604 N N . ASP A 1 255 ? 19.017 4.735 18.007 1.00 31.74 263 ASP A N 1
ATOM 1605 C CA . ASP A 1 255 ? 20.017 4.728 16.954 1.00 34.50 263 ASP A CA 1
ATOM 1606 C C . ASP A 1 255 ? 19.916 3.413 16.140 1.00 32.73 263 ASP A C 1
ATOM 1607 O O . ASP A 1 255 ? 20.154 3.402 14.922 1.00 29.39 263 ASP A O 1
ATOM 1612 N N . VAL A 1 256 ? 19.573 2.319 16.826 1.00 27.64 264 VAL A N 1
ATOM 1613 C CA . VAL A 1 256 ? 19.371 1.042 16.175 1.00 27.43 264 VAL A CA 1
ATOM 1614 C C . VAL A 1 256 ? 18.122 1.153 15.272 1.00 28.01 264 VAL A C 1
ATOM 1615 O O . VAL A 1 256 ? 18.110 0.720 14.111 1.00 29.00 264 VAL A O 1
ATOM 1619 N N . ARG A 1 257 ? 17.076 1.754 15.793 1.00 27.61 265 ARG A N 1
ATOM 1620 C CA . ARG A 1 257 ? 15.876 1.916 14.998 1.00 26.66 265 ARG A CA 1
ATOM 1621 C C . ARG A 1 257 ? 16.185 2.662 13.695 1.00 27.30 265 ARG A C 1
ATOM 1622 O O . ARG A 1 257 ? 15.720 2.270 12.630 1.00 26.82 265 ARG A O 1
ATOM 1630 N N . ASP A 1 258 ? 16.955 3.749 13.775 1.00 29.79 266 ASP A N 1
ATOM 1631 C CA . ASP A 1 258 ? 17.275 4.556 12.585 1.00 30.86 266 ASP A CA 1
ATOM 1632 C C . ASP A 1 258 ? 18.157 3.820 11.578 1.00 29.62 266 ASP A C 1
ATOM 1633 O O . ASP A 1 258 ? 17.844 3.772 10.410 1.00 29.86 266 ASP A O 1
ATOM 1638 N N . LYS A 1 259 ? 19.248 3.249 12.042 1.00 30.28 267 LYS A N 1
ATOM 1639 C CA . LYS A 1 259 ? 20.168 2.515 11.166 1.00 32.34 267 LYS A CA 1
ATOM 1640 C C . LYS A 1 259 ? 19.563 1.283 10.479 1.00 32.31 267 LYS A C 1
ATOM 1641 O O . LYS A 1 259 ? 19.998 0.896 9.389 1.00 33.75 267 LYS A O 1
ATOM 1647 N N . LEU A 1 260 ? 18.594 0.646 11.129 1.00 29.41 268 LEU A N 1
ATOM 1648 C CA . LEU A 1 260 ? 17.951 -0.503 10.540 1.00 28.34 268 LEU A CA 1
ATOM 1649 C C . LEU A 1 260 ? 16.565 -0.162 9.975 1.00 28.03 268 LEU A C 1
ATOM 1650 O O . LEU A 1 260 ? 15.962 -0.986 9.286 1.00 27.89 268 LEU A O 1
ATOM 1655 N N . GLU A 1 261 ? 16.094 1.051 10.236 1.00 27.68 269 GLU A N 1
ATOM 1656 C CA . GLU A 1 261 ? 14.760 1.496 9.814 1.00 30.32 269 GLU A CA 1
ATOM 1657 C C . GLU A 1 261 ? 13.651 0.625 10.428 1.00 28.27 269 GLU A C 1
ATOM 1658 O O . GLU A 1 261 ? 12.659 0.266 9.773 1.00 27.67 269 GLU A O 1
ATOM 1664 N N . LEU A 1 262 ? 13.816 0.303 11.709 1.00 25.77 270 LEU A N 1
ATOM 1665 C CA . LEU A 1 262 ? 12.829 -0.508 12.410 1.00 24.78 270 LEU A CA 1
ATOM 1666 C C . LEU A 1 262 ? 11.485 0.232 12.564 1.00 24.98 270 LEU A C 1
ATOM 1667 O O . LEU A 1 262 ? 11.426 1.458 12.543 1.00 23.98 270 LEU A O 1
ATOM 1672 N N . ARG A 1 263 ? 10.403 -0.525 12.696 1.00 25.32 271 ARG A N 1
ATOM 1673 C CA . ARG A 1 263 ? 9.090 0.072 12.892 1.00 24.56 271 ARG A CA 1
ATOM 1674 C C . ARG A 1 263 ? 9.069 0.900 14.186 1.00 23.56 271 ARG A C 1
ATOM 1675 O O . ARG A 1 263 ? 8.396 1.919 14.241 1.00 22.64 271 ARG A O 1
ATOM 1683 N N . SER A 1 264 ? 9.809 0.465 15.210 1.00 21.66 272 SER A N 1
ATOM 1684 C CA . SER A 1 264 ? 9.871 1.184 16.484 1.00 22.08 272 SER A CA 1
ATOM 1685 C C . SER A 1 264 ? 11.159 0.815 17.189 1.00 22.27 272 SER A C 1
ATOM 1686 O O . SER A 1 264 ? 11.921 0.003 16.692 1.00 24.52 272 SER A O 1
ATOM 1689 N N . SER A 1 265 ? 11.370 1.390 18.359 1.00 22.17 273 SER A N 1
ATOM 1690 C CA . SER A 1 265 ? 12.543 1.108 19.161 1.00 24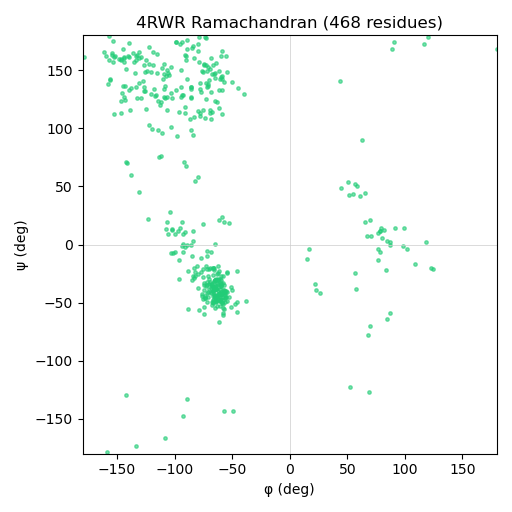.12 273 SER A CA 1
ATOM 1691 C C . SER A 1 265 ? 12.207 0.157 20.301 1.00 23.98 273 SER A C 1
ATOM 1692 O O . SER A 1 265 ? 12.979 0.036 21.248 1.00 26.43 273 SER A O 1
ATOM 1695 N N . ASP A 1 266 ? 11.029 -0.472 20.236 1.00 24.72 274 ASP A N 1
ATOM 1696 C CA . ASP A 1 266 ? 10.689 -1.577 21.150 1.00 25.34 274 ASP A CA 1
ATOM 1697 C C . ASP A 1 266 ? 10.846 -2.836 20.304 1.00 25.62 274 ASP A C 1
ATOM 1698 O O . ASP A 1 266 ? 9.977 -3.181 19.495 1.00 25.87 274 ASP A O 1
ATOM 1703 N N . PHE A 1 267 ? 11.963 -3.521 20.475 1.00 25.77 275 PHE A N 1
ATOM 1704 C CA . PHE A 1 267 ? 12.221 -4.694 19.689 1.00 25.31 275 PHE A CA 1
ATOM 1705 C C . PHE A 1 267 ? 12.943 -5.750 20.487 1.00 27.91 275 PHE A C 1
ATOM 1706 O O . PHE A 1 267 ? 13.521 -5.445 21.544 1.00 26.78 275 PHE A O 1
ATOM 1714 N N . THR A 1 268 ? 12.865 -6.983 19.976 1.00 27.67 276 THR A N 1
ATOM 1715 C CA . THR A 1 268 ? 13.643 -8.136 20.452 1.00 29.35 276 THR A CA 1
ATOM 1716 C C . THR A 1 268 ? 14.206 -8.771 19.168 1.00 28.01 276 THR A C 1
ATOM 1717 O O . THR A 1 268 ? 13.725 -8.513 18.052 1.00 28.46 276 THR A O 1
ATOM 1721 N N . TRP A 1 269 ? 15.207 -9.603 19.305 1.00 26.59 277 TRP A N 1
ATOM 1722 C CA . TRP A 1 269 ? 15.800 -10.190 18.137 1.00 27.40 277 TRP A CA 1
ATOM 1723 C C . TRP A 1 269 ? 16.446 -11.541 18.401 1.00 30.03 277 TRP A C 1
ATOM 1724 O O . TRP A 1 269 ? 16.723 -11.897 19.544 1.00 31.26 277 TRP A O 1
ATOM 1735 N N . LYS A 1 270 ? 16.654 -12.286 17.323 1.00 31.93 278 LYS A N 1
ATOM 1736 C CA . LYS A 1 270 ? 17.228 -13.625 17.371 1.00 34.16 278 LYS A CA 1
ATOM 1737 C C . LYS A 1 270 ? 17.901 -13.926 16.068 1.00 35.97 278 LYS A C 1
ATOM 1738 O O . LYS A 1 270 ? 17.561 -13.350 15.035 1.00 35.85 278 LYS A O 1
ATOM 1744 N N . GLN A 1 271 ? 18.841 -14.859 16.109 1.00 37.27 279 GLN A N 1
ATOM 1745 C CA . GLN A 1 271 ? 19.535 -15.281 14.925 1.00 38.67 279 GLN A CA 1
ATOM 1746 C C . GLN A 1 271 ? 18.988 -16.627 14.471 1.00 40.61 279 GLN A C 1
ATOM 1747 O O . GLN A 1 271 ? 18.823 -17.522 15.279 1.00 40.45 279 GLN A O 1
ATOM 1753 N N . GLU A 1 272 ? 18.656 -16.723 13.183 1.00 42.13 280 GLU A N 1
ATOM 1754 C CA . GLU A 1 272 ? 18.192 -17.956 12.544 1.00 43.59 280 GLU A CA 1
ATOM 1755 C C . GLU A 1 272 ? 19.166 -18.217 11.420 1.00 42.88 280 GLU A C 1
ATOM 1756 O O . GLU A 1 272 ? 19.066 -17.582 10.372 1.00 40.58 280 GLU A O 1
ATOM 1762 N N . GLY A 1 273 ? 20.092 -19.150 11.599 1.00 43.34 281 GLY A N 1
ATOM 1763 C CA . GLY A 1 273 ? 21.059 -19.440 10.557 1.00 42.76 281 GLY A CA 1
ATOM 1764 C C . GLY A 1 273 ? 21.920 -18.224 10.304 1.00 41.97 281 GLY A C 1
ATOM 1765 O O . GLY A 1 273 ? 22.608 -17.766 11.205 1.00 41.21 281 GLY A O 1
ATOM 1766 N N A ASP A 1 274 ? 21.878 -17.692 9.082 0.60 42.27 282 ASP A N 1
ATOM 1767 N N B ASP A 1 274 ? 21.864 -17.699 9.081 0.40 42.19 282 ASP A N 1
ATOM 1768 C CA A ASP A 1 274 ? 22.674 -16.502 8.733 0.60 41.89 282 ASP A CA 1
ATOM 1769 C CA B ASP A 1 274 ? 22.652 -16.527 8.689 0.40 41.72 282 ASP A CA 1
ATOM 1770 C C A ASP A 1 274 ? 21.809 -15.231 8.649 0.60 39.09 282 ASP A C 1
ATOM 1771 C C B ASP A 1 274 ? 21.798 -15.250 8.626 0.40 39.12 282 ASP A C 1
ATOM 1772 O O A ASP A 1 274 ? 22.182 -14.244 8.005 0.60 36.98 282 ASP A O 1
ATOM 1773 O O B ASP A 1 274 ? 22.172 -14.273 7.971 0.40 37.50 282 ASP A O 1
ATOM 1782 N N . LYS A 1 275 ? 20.662 -15.264 9.320 1.00 37.78 283 LYS A N 1
ATOM 1783 C CA . LYS A 1 275 ? 19.753 -14.137 9.348 1.00 36.35 283 LYS A CA 1
ATOM 1784 C C . LYS A 1 275 ? 19.430 -13.716 10.768 1.00 33.19 283 LYS A C 1
ATOM 1785 O O . LYS A 1 275 ? 19.462 -14.537 11.692 1.00 32.21 283 LYS A O 1
ATOM 1791 N N . ILE A 1 276 ? 19.103 -12.434 10.911 1.00 30.80 284 ILE A N 1
ATOM 1792 C CA . ILE A 1 276 ? 18.683 -11.830 12.173 1.00 30.26 284 ILE A CA 1
ATOM 1793 C C . ILE A 1 276 ? 17.210 -11.472 12.018 1.00 28.80 284 ILE A C 1
ATOM 1794 O O . ILE A 1 276 ? 16.848 -10.762 11.082 1.00 29.05 284 ILE A O 1
ATOM 1799 N N . VAL A 1 277 ? 16.362 -11.996 12.900 1.00 28.24 285 VAL A N 1
ATOM 1800 C CA . VAL A 1 277 ? 14.923 -11.747 12.865 1.00 27.15 285 VAL A CA 1
ATOM 1801 C C . VAL A 1 277 ? 14.603 -10.798 14.016 1.00 27.31 285 VAL A C 1
ATOM 1802 O O . VAL A 1 277 ? 14.821 -11.122 15.208 1.00 29.09 285 VAL A O 1
ATOM 1806 N N . VAL A 1 278 ? 14.140 -9.613 13.648 1.00 24.94 286 VAL A N 1
ATOM 1807 C CA . VAL A 1 278 ? 13.819 -8.577 14.586 1.00 23.34 286 VAL A CA 1
ATOM 1808 C C . VAL A 1 278 ? 12.317 -8.421 14.635 1.00 23.24 286 VAL A C 1
ATOM 1809 O O . VAL A 1 278 ? 11.638 -8.273 13.606 1.00 22.29 286 VAL A O 1
ATOM 1813 N N . THR A 1 279 ? 11.802 -8.499 15.850 1.00 23.78 287 THR A N 1
ATOM 1814 C CA . THR A 1 279 ? 10.370 -8.420 16.105 1.00 25.59 287 THR A CA 1
ATOM 1815 C C . THR A 1 279 ? 10.113 -7.130 16.849 1.00 24.82 287 THR A C 1
ATOM 1816 O O . THR A 1 279 ? 10.653 -6.929 17.924 1.00 22.59 287 THR A O 1
ATOM 1820 N N . THR A 1 280 ? 9.292 -6.262 16.269 1.00 25.45 288 THR A N 1
ATOM 1821 C CA . THR A 1 280 ? 8.987 -4.976 16.885 1.00 25.53 288 THR A CA 1
ATOM 1822 C C . THR A 1 280 ? 7.563 -4.933 17.400 1.00 25.12 288 THR A C 1
ATOM 1823 O O . THR A 1 280 ? 6.714 -5.693 16.948 1.00 25.35 288 THR A O 1
ATOM 1827 N N . LYS A 1 281 ? 7.335 -4.078 18.393 1.00 25.92 289 LYS A N 1
ATOM 1828 C CA . LYS A 1 281 ? 6.001 -3.776 18.908 1.00 26.14 289 LYS A CA 1
ATOM 1829 C C . LYS A 1 281 ? 5.838 -2.265 18.709 1.00 25.39 289 LYS A C 1
ATOM 1830 O O . LYS A 1 281 ? 6.725 -1.468 19.090 1.00 23.84 289 LYS A O 1
ATOM 1836 N N . GLY A 1 282 ? 4.729 -1.876 18.095 1.00 23.33 290 GLY A N 1
ATOM 1837 C CA . GLY A 1 282 ? 4.457 -0.475 17.802 1.00 23.59 290 GLY A CA 1
ATOM 1838 C C . GLY A 1 282 ? 4.976 -0.025 16.442 1.00 22.98 290 GLY A C 1
ATOM 1839 O O . GLY A 1 282 ? 5.665 -0.757 15.742 1.00 24.64 290 GLY A O 1
ATOM 1840 N N . PHE A 1 283 ? 4.643 1.201 16.084 1.00 24.62 291 PHE A N 1
ATOM 1841 C CA . PHE A 1 283 ? 5.068 1.810 14.821 1.00 27.94 291 PHE A CA 1
ATOM 1842 C C . PHE A 1 283 ? 5.117 3.321 15.032 1.00 26.08 291 PHE A C 1
ATOM 1843 O O . PHE A 1 283 ? 4.074 3.958 15.202 1.00 24.92 291 PHE A O 1
ATOM 1851 N N . GLY A 1 284 ? 6.327 3.886 15.000 1.00 26.05 292 GLY A N 1
ATOM 1852 C CA . GLY A 1 284 ? 6.515 5.323 15.216 1.00 24.18 292 GLY A CA 1
ATOM 1853 C C . GLY A 1 284 ? 7.337 5.606 16.467 1.00 22.50 292 GLY A C 1
ATOM 1854 O O . GLY A 1 284 ? 7.628 4.722 17.239 1.00 19.78 292 GLY A O 1
ATOM 1855 N N . HIS A 1 285 ? 7.696 6.873 16.660 1.00 24.72 293 HIS A N 1
ATOM 1856 C CA . HIS A 1 285 ? 8.584 7.277 17.760 1.00 23.80 293 HIS A CA 1
ATOM 1857 C C . HIS A 1 285 ? 7.996 7.079 19.182 1.00 23.21 293 HIS A C 1
ATOM 1858 O O . HIS A 1 285 ? 8.746 7.043 20.135 1.00 21.34 293 HIS A O 1
ATOM 1865 N N . GLY A 1 286 ? 6.674 6.978 19.313 1.00 21.68 294 GLY A N 1
ATOM 1866 C CA . GLY A 1 286 ? 6.051 6.748 20.636 1.00 22.28 294 GLY A CA 1
ATOM 1867 C C . GLY A 1 286 ? 5.928 7.965 21.542 1.00 23.06 294 GLY A C 1
ATOM 1868 O O . GLY A 1 286 ? 5.594 7.845 22.710 1.00 25.22 294 GLY A O 1
ATOM 1869 N N . VAL A 1 287 ? 6.162 9.144 20.994 1.00 23.37 295 VAL A N 1
ATOM 1870 C CA . VAL A 1 287 ? 6.091 10.388 21.775 1.00 24.48 295 VAL A CA 1
ATOM 1871 C C . VAL A 1 287 ? 4.782 11.099 21.488 1.00 23.73 295 VAL A C 1
ATOM 1872 O O . VAL A 1 287 ? 4.435 11.326 20.347 1.00 22.38 295 VAL A O 1
ATOM 1876 N N . GLY A 1 288 ? 4.040 11.404 22.545 1.00 25.01 296 GLY A N 1
ATOM 1877 C CA . GLY A 1 288 ? 2.803 12.124 22.404 1.00 25.66 296 GLY A CA 1
ATOM 1878 C C . GLY A 1 288 ? 1.597 11.267 22.148 1.00 25.41 296 GLY A C 1
ATOM 1879 O O . GLY A 1 288 ? 1.328 10.350 22.911 1.00 25.82 296 GLY A O 1
ATOM 1888 N N . SER A 1 290 ? -0.796 8.578 20.273 1.00 21.63 298 SER A N 1
ATOM 1889 C CA . SER A 1 290 ? -0.912 7.377 19.427 1.00 21.45 298 SER A CA 1
ATOM 1890 C C . SER A 1 290 ? -2.145 7.506 18.562 1.00 22.51 298 SER A C 1
ATOM 1891 O O . SER A 1 290 ? -3.239 7.706 19.087 1.00 24.97 298 SER A O 1
ATOM 1894 N N . GLN A 1 291 ? -2.009 7.415 17.246 1.00 23.19 299 GLN A N 1
ATOM 1895 C CA . GLN A 1 291 ? -3.198 7.503 16.376 1.00 24.65 299 GLN A CA 1
ATOM 1896 C C . GLN A 1 291 ? -4.164 6.328 16.565 1.00 24.68 299 GLN A C 1
ATOM 1897 O O . GLN A 1 291 ? -5.371 6.533 16.698 1.00 25.11 299 GLN A O 1
ATOM 1903 N N . TYR A 1 292 ? -3.640 5.105 16.581 1.00 25.31 300 TYR A N 1
ATOM 1904 C CA . TYR A 1 292 ? -4.468 3.949 16.859 1.00 27.44 300 TYR A CA 1
ATOM 1905 C C . TYR A 1 292 ? -5.059 4.027 18.267 1.00 26.66 300 TYR A C 1
ATOM 1906 O O . TYR A 1 292 ? -6.198 3.653 18.466 1.00 26.95 300 TYR A O 1
ATOM 1915 N N . GLY A 1 293 ? -4.317 4.588 19.221 1.00 26.62 301 GLY A N 1
ATOM 1916 C CA . GLY A 1 293 ? -4.826 4.750 20.578 1.00 26.15 301 GLY A CA 1
ATOM 1917 C C . GLY A 1 293 ? -6.029 5.701 20.610 1.00 27.86 301 GLY A C 1
ATOM 1918 O O . GLY A 1 293 ? -7.073 5.406 21.244 1.00 27.87 301 GLY A O 1
ATOM 1919 N N . ALA A 1 294 ? -5.879 6.859 19.960 1.00 26.71 302 ALA A N 1
ATOM 1920 C CA . ALA A 1 294 ? -6.966 7.832 19.881 1.00 28.28 302 ALA A CA 1
ATOM 1921 C C . ALA A 1 294 ? -8.209 7.202 19.278 1.00 29.03 302 ALA A C 1
ATOM 1922 O O . ALA A 1 294 ? -9.324 7.456 19.746 1.00 31.79 302 ALA A O 1
ATOM 1924 N N . ASN A 1 295 ? -8.025 6.365 18.260 1.00 27.95 303 ASN A N 1
ATOM 1925 C CA . ASN A 1 295 ? -9.163 5.716 17.614 1.00 29.39 303 ASN A CA 1
ATOM 1926 C C . ASN A 1 295 ? -9.836 4.732 18.581 1.00 28.77 303 ASN A C 1
ATOM 1927 O O . ASN A 1 295 ? -11.056 4.657 18.655 1.00 28.46 303 ASN A O 1
ATOM 1932 N N . GLY A 1 296 ? -9.020 4.011 19.340 1.00 27.93 304 GLY A N 1
ATOM 1933 C CA . GLY A 1 296 ? -9.520 3.050 20.340 1.00 28.30 304 GLY A CA 1
ATOM 1934 C C . GLY A 1 296 ? -10.354 3.740 21.408 1.00 29.35 304 GLY A C 1
ATOM 1935 O O . GLY A 1 296 ? -11.420 3.240 21.807 1.00 29.55 304 GLY A O 1
ATOM 1944 N N . ALA A 1 298 ? -11.791 6.676 21.032 1.00 28.59 306 ALA A N 1
ATOM 1945 C CA . ALA A 1 298 ? -13.003 7.150 20.382 1.00 31.52 306 ALA A CA 1
ATOM 1946 C C . ALA A 1 298 ? -14.015 6.018 20.234 1.00 32.74 306 ALA A C 1
ATOM 1947 O O . ALA A 1 298 ? -15.191 6.241 20.437 1.00 36.15 306 ALA A O 1
ATOM 1949 N N . ALA A 1 299 ? -13.557 4.808 19.918 1.00 32.89 307 ALA A N 1
ATOM 1950 C CA . ALA A 1 299 ? -14.451 3.647 19.825 1.00 33.49 307 ALA A CA 1
ATOM 1951 C C . ALA A 1 299 ? -15.147 3.292 21.164 1.00 35.23 307 ALA A C 1
ATOM 1952 O O . ALA A 1 299 ? -16.198 2.652 21.157 1.00 35.14 307 ALA A O 1
ATOM 1954 N N . GLU A 1 300 ? -14.567 3.671 22.304 1.00 35.14 308 GLU A N 1
ATOM 1955 C CA . GLU A 1 300 ? -15.221 3.395 23.574 1.00 37.78 308 GLU A CA 1
ATOM 1956 C C . GLU A 1 300 ? -16.040 4.609 24.050 1.00 40.78 308 GLU A C 1
ATOM 1957 O O . GLU A 1 300 ? -16.475 4.675 25.189 1.00 44.45 308 GLU A O 1
ATOM 1963 N N . GLY A 1 301 ? -16.266 5.560 23.144 1.00 45.96 309 GLY A N 1
ATOM 1964 C CA . GLY A 1 301 ? -17.114 6.725 23.419 1.00 47.42 309 GLY A CA 1
ATOM 1965 C C . GLY A 1 301 ? -16.471 8.041 23.813 1.00 45.80 309 GLY A C 1
ATOM 1966 O O . GLY A 1 301 ? -17.178 9.028 23.999 1.00 47.09 309 GLY A O 1
ATOM 1967 N N . LYS A 1 302 ? -15.144 8.097 23.924 1.00 42.03 310 LYS A N 1
ATOM 1968 C CA . LYS A 1 302 ? -14.510 9.340 24.341 1.00 39.84 310 LYS A CA 1
ATOM 1969 C C . LYS A 1 302 ? -14.436 10.407 23.258 1.00 39.77 310 LYS A C 1
ATOM 1970 O O . LYS A 1 302 ? -14.341 10.095 22.083 1.00 39.79 310 LYS A O 1
ATOM 1976 N N . LYS A 1 303 ? -14.475 11.669 23.690 1.00 39.49 311 LYS A N 1
ATOM 1977 C CA . LYS A 1 303 ? -14.422 12.833 22.810 1.00 39.75 311 LYS A CA 1
ATOM 1978 C C . LYS A 1 303 ? -12.981 13.256 22.565 1.00 37.14 311 LYS A C 1
ATOM 1979 O O . LYS A 1 303 ? -12.058 12.801 23.258 1.00 37.18 311 LYS A O 1
ATOM 1985 N N . TYR A 1 304 ? -12.783 14.137 21.594 1.00 33.59 312 TYR A N 1
ATOM 1986 C CA . TYR A 1 304 ? -11.432 14.577 21.252 1.00 33.48 312 TYR A CA 1
ATOM 1987 C C . TYR A 1 304 ? -10.701 15.249 22.416 1.00 32.16 312 TYR A C 1
ATOM 1988 O O . TYR A 1 304 ? -9.468 15.130 22.544 1.00 28.61 312 TYR A O 1
ATOM 1997 N N . THR A 1 305 ? -11.467 15.941 23.257 1.00 33.54 313 THR A N 1
ATOM 1998 C CA . THR A 1 305 ? -10.943 16.615 24.448 1.00 35.24 313 THR A CA 1
ATOM 1999 C C . THR A 1 305 ? -10.388 15.624 25.452 1.00 35.76 313 THR A C 1
ATOM 2000 O O . THR A 1 305 ? -9.370 15.895 26.103 1.00 33.74 313 THR A O 1
ATOM 2004 N N . ASP A 1 306 ? -11.051 14.476 25.575 1.00 36.42 314 ASP A N 1
ATOM 2005 C CA . ASP A 1 306 ? -10.588 13.420 26.474 1.00 36.73 314 ASP A CA 1
ATOM 2006 C C . ASP A 1 306 ? -9.328 12.793 25.902 1.00 35.55 314 ASP A C 1
ATOM 2007 O O . ASP A 1 306 ? -8.374 12.493 26.631 1.00 35.50 314 ASP A O 1
ATOM 2012 N N . ILE A 1 307 ? -9.326 12.587 24.587 1.00 32.88 315 ILE A N 1
ATOM 2013 C CA . ILE A 1 307 ? -8.182 11.964 23.914 1.00 31.50 315 ILE A CA 1
ATOM 2014 C C . ILE A 1 307 ? -6.922 12.787 24.094 1.00 28.67 315 ILE A C 1
ATOM 2015 O O . ILE A 1 307 ? -5.903 12.275 24.531 1.00 32.03 315 ILE A O 1
ATOM 2020 N N . VAL A 1 308 ? -6.988 14.069 23.760 1.00 28.74 316 VAL A N 1
ATOM 2021 C CA . VAL A 1 308 ? -5.808 14.928 23.902 1.00 26.02 316 VAL A CA 1
ATOM 2022 C C . VAL A 1 308 ? -5.344 15.070 25.360 1.00 25.20 316 VAL A C 1
ATOM 2023 O O . VAL A 1 308 ? -4.131 15.181 25.627 1.00 23.68 316 VAL A O 1
ATOM 2027 N N . ALA A 1 309 ? -6.293 15.041 26.296 1.00 25.18 317 ALA A N 1
ATOM 2028 C CA . ALA A 1 309 ? -5.977 15.197 27.694 1.00 26.77 317 ALA A CA 1
ATOM 2029 C C . ALA A 1 309 ? -5.242 13.982 28.189 1.00 28.54 317 ALA A C 1
ATOM 2030 O O . ALA A 1 309 ? -4.433 14.062 29.113 1.00 27.47 317 ALA A O 1
ATOM 2032 N N . HIS A 1 310 ? -5.538 12.841 27.580 1.00 29.63 318 HIS A N 1
ATOM 2033 C CA . HIS A 1 310 ? -4.905 11.604 27.975 1.00 28.62 318 HIS A CA 1
ATOM 2034 C C . HIS A 1 310 ? -3.463 11.544 27.521 1.00 28.36 318 HIS A C 1
ATOM 2035 O O . HIS A 1 310 ? -2.593 11.135 28.288 1.00 27.16 318 HIS A O 1
ATOM 2042 N N . TYR A 1 311 ? -3.223 11.942 26.269 1.00 26.05 319 TYR A N 1
ATOM 2043 C CA . TYR A 1 311 ? -1.870 11.884 25.665 1.00 25.57 319 TYR A CA 1
ATOM 2044 C C . TYR A 1 311 ? -0.937 13.071 25.959 1.00 26.53 319 TYR A C 1
ATOM 2045 O O . TYR A 1 311 ? 0.283 12.905 25.940 1.00 27.24 319 TYR A O 1
ATOM 2054 N N . TYR A 1 312 ? -1.494 14.248 26.216 1.00 25.54 320 TYR A N 1
ATOM 2055 C CA . TYR A 1 312 ? -0.694 15.405 26.549 1.00 28.40 320 TYR A CA 1
ATOM 2056 C C . TYR A 1 312 ? -1.126 15.851 27.965 1.00 30.98 320 TYR A C 1
ATOM 2057 O O . TYR A 1 312 ? -2.143 16.520 28.129 1.00 32.61 320 TYR A O 1
ATOM 2066 N N . LYS A 1 313 ? -0.345 15.467 28.971 1.00 31.18 321 LYS A N 1
ATOM 2067 C CA . LYS A 1 313 ? -0.690 15.745 30.369 1.00 33.03 321 LYS A CA 1
ATOM 2068 C C . LYS A 1 313 ? -0.698 17.223 30.690 1.00 34.09 321 LYS A C 1
ATOM 2069 O O . LYS A 1 313 ? 0.316 17.908 30.520 1.00 36.34 321 LYS A O 1
ATOM 2075 N N . GLY A 1 314 ? -1.836 17.706 31.188 1.00 34.21 322 GLY A N 1
ATOM 2076 C CA . GLY A 1 314 ? -1.988 19.120 31.555 1.00 36.06 322 GLY A CA 1
ATOM 2077 C C . GLY A 1 314 ? -2.261 20.051 30.370 1.00 34.13 322 GLY A C 1
ATOM 2078 O O . GLY A 1 314 ? -2.326 21.246 30.536 1.00 34.04 322 GLY A O 1
ATOM 2079 N N . VAL A 1 315 ? -2.447 19.503 29.176 1.00 32.92 323 VAL A N 1
ATOM 2080 C CA . VAL A 1 315 ? -2.694 20.337 28.009 1.00 32.54 323 VAL A CA 1
ATOM 2081 C C . VAL A 1 315 ? -3.982 21.126 28.207 1.00 35.81 323 VAL A C 1
ATOM 2082 O O . VAL A 1 315 ? -4.895 20.678 28.923 1.00 34.96 323 VAL A O 1
ATOM 2086 N N . GLU A 1 316 ? -4.013 22.316 27.599 1.00 37.57 324 GLU A N 1
ATOM 2087 C CA . GLU A 1 316 ? -5.146 23.242 27.646 1.00 40.89 324 GLU A CA 1
ATOM 2088 C C . GLU A 1 316 ? -5.526 23.583 26.211 1.00 39.49 324 GLU A C 1
ATOM 2089 O O . GLU A 1 316 ? -4.662 23.925 25.398 1.00 38.76 324 GLU A O 1
ATOM 2095 N N . ILE A 1 317 ? -6.800 23.515 25.886 1.00 39.20 325 ILE A N 1
ATOM 2096 C CA . ILE A 1 317 ? -7.218 23.879 24.547 1.00 40.93 325 ILE A CA 1
ATOM 2097 C C . ILE A 1 317 ? -7.565 25.361 24.511 1.00 42.22 325 ILE A C 1
ATOM 2098 O O . ILE A 1 317 ? -8.464 25.816 25.208 1.00 45.73 325 ILE A O 1
ATOM 2103 N N . LYS A 1 318 ? -6.828 26.101 23.698 1.00 43.60 326 LYS A N 1
ATOM 2104 C CA . LYS A 1 318 ? -7.052 27.528 23.506 1.00 47.15 326 LYS A CA 1
ATOM 2105 C C . LYS A 1 318 ? -7.466 27.828 22.091 1.00 47.94 326 LYS A C 1
ATOM 2106 O O . LYS A 1 318 ? -7.307 27.006 21.187 1.00 46.73 326 LYS A O 1
ATOM 2112 N N . THR A 1 319 ? -7.997 29.029 21.917 1.00 53.37 327 THR A N 1
ATOM 2113 C CA . THR A 1 319 ? -8.372 29.547 20.622 1.00 58.02 327 THR A CA 1
ATOM 2114 C C . THR A 1 319 ? -7.124 30.303 20.187 1.00 5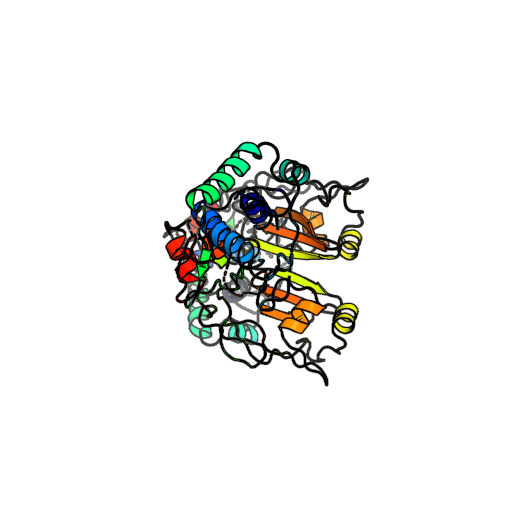7.92 327 THR A C 1
ATOM 2115 O O . THR A 1 319 ? -6.416 30.857 21.029 1.00 60.26 327 THR A O 1
ATOM 2127 N N . ASN A 1 321 ? -6.998 33.024 18.316 1.00 72.62 329 ASN A N 1
ATOM 2128 C CA . ASN A 1 321 ? -7.214 34.482 18.307 1.00 79.27 329 ASN A CA 1
ATOM 2129 C C . ASN A 1 321 ? -6.378 35.224 19.359 1.00 83.98 329 ASN A C 1
ATOM 2130 O O . ASN A 1 321 ? -5.870 36.311 19.091 1.00 87.43 329 ASN A O 1
ATOM 2135 N N . ASP A 1 322 ? -6.233 34.624 20.542 1.00 87.19 330 ASP A N 1
ATOM 2136 C CA . ASP A 1 322 ? -5.439 35.207 21.633 1.00 91.87 330 ASP A CA 1
ATOM 2137 C C . ASP A 1 322 ? -4.081 35.729 21.156 1.00 94.44 330 ASP A C 1
ATOM 2138 O O . ASP A 1 322 ? -3.699 36.871 21.439 1.00 97.62 330 ASP A O 1
ATOM 2143 N N . TYR A 1 323 ? -3.377 34.879 20.414 1.00 89.57 331 TYR A N 1
ATOM 2144 C CA . TYR A 1 323 ? -2.030 35.172 19.915 1.00 90.38 331 TYR A CA 1
ATOM 2145 C C . TYR A 1 323 ? -2.025 36.275 18.861 1.00 88.08 331 TYR A C 1
ATOM 2146 O O . TYR A 1 323 ? -2.548 36.096 17.766 1.00 86.63 331 TYR A O 1
ATOM 2155 N N . VAL B 1 55 ? 12.658 -64.575 13.968 1.00 52.44 63 VAL B N 1
ATOM 2156 C CA . VAL B 1 55 ? 13.005 -63.166 14.343 1.00 46.44 63 VAL B CA 1
ATOM 2157 C C . VAL B 1 55 ? 12.614 -62.836 15.790 1.00 41.40 63 VAL B C 1
ATOM 2158 O O . VAL B 1 55 ? 11.488 -63.077 16.205 1.00 42.74 63 VAL B O 1
ATOM 2162 N N . TYR B 1 56 ? 13.537 -62.261 16.546 1.00 35.94 64 TYR B N 1
ATOM 2163 C CA . TYR B 1 56 ? 13.247 -61.866 17.912 1.00 33.99 64 TYR B CA 1
ATOM 2164 C C . TYR B 1 56 ? 12.644 -60.452 17.859 1.00 32.91 64 TYR B C 1
ATOM 2165 O O . TYR B 1 56 ? 13.363 -59.493 17.601 1.00 28.71 64 TYR B O 1
ATOM 2174 N N . ARG B 1 57 ? 11.339 -60.314 18.107 1.00 34.15 65 ARG B N 1
ATOM 2175 C CA . ARG B 1 57 ? 10.712 -58.990 18.047 1.00 36.30 65 ARG B CA 1
ATOM 2176 C C . ARG B 1 57 ? 10.634 -58.309 19.383 1.00 35.29 65 ARG B C 1
ATOM 2177 O O . ARG B 1 57 ? 10.226 -58.918 20.361 1.00 32.24 65 ARG B O 1
ATOM 2185 N N . GLU B 1 58 ? 10.981 -57.019 19.385 1.00 31.64 66 GLU B N 1
ATOM 2186 C CA . GLU B 1 58 ? 10.983 -56.216 20.589 1.00 32.51 66 GLU B CA 1
ATOM 2187 C C . GLU B 1 58 ? 9.568 -56.175 21.112 1.00 31.74 66 GLU B C 1
ATOM 2188 O O . GLU B 1 58 ? 8.628 -55.899 20.344 1.00 31.44 66 GLU B O 1
ATOM 2194 N N . LYS B 1 59 ? 9.400 -56.408 22.406 1.00 31.52 67 LYS B N 1
ATOM 2195 C CA . LYS B 1 59 ? 8.068 -56.461 22.971 1.00 36.91 67 LYS B CA 1
ATOM 2196 C C . LYS B 1 59 ? 7.485 -55.069 23.135 1.00 37.96 67 LYS B C 1
ATOM 2197 O O . LYS B 1 59 ? 6.319 -54.861 22.844 1.00 42.47 67 LYS B O 1
ATOM 2203 N N . GLN B 1 60 ? 8.289 -54.119 23.606 1.00 37.44 68 GLN B N 1
ATOM 2204 C CA . GLN B 1 60 ? 7.815 -52.750 23.804 1.00 40.72 68 GLN B CA 1
ATOM 2205 C C . GLN B 1 60 ? 7.995 -51.897 22.552 1.00 38.44 68 GLN B C 1
ATOM 2206 O O . GLN B 1 60 ? 8.991 -52.023 21.835 1.00 37.15 68 GLN B O 1
ATOM 2212 N N . LYS B 1 61 ? 7.027 -51.025 22.304 1.00 38.61 69 LYS B N 1
ATOM 2213 C CA . LYS B 1 61 ? 7.080 -50.121 21.162 1.00 39.91 69 LYS B CA 1
ATOM 2214 C C . LYS B 1 61 ? 8.183 -49.099 21.410 1.00 41.26 69 LYS B C 1
ATOM 2215 O O . LYS B 1 61 ? 8.089 -48.284 22.337 1.00 43.39 69 LYS B O 1
ATOM 2221 N N . LYS B 1 62 ? 9.237 -49.159 20.600 1.00 38.84 70 LYS B N 1
ATOM 2222 C CA . LYS B 1 62 ? 10.374 -48.263 20.753 1.00 40.65 70 LYS B CA 1
ATOM 2223 C C . LYS B 1 62 ? 10.683 -47.570 19.443 1.00 41.42 70 LYS B C 1
ATOM 2224 O O . LYS B 1 62 ? 10.599 -48.175 18.368 1.00 40.79 70 LYS B O 1
ATOM 2230 N N . VAL B 1 63 ? 11.030 -46.291 19.540 1.00 41.32 71 VAL B N 1
ATOM 2231 C CA . VAL B 1 63 ? 11.423 -45.505 18.384 1.00 38.02 71 VAL B CA 1
ATOM 2232 C C . VAL B 1 63 ? 12.726 -44.868 18.803 1.00 39.91 71 VAL B C 1
ATOM 2233 O O . VAL B 1 63 ? 12.806 -44.237 19.857 1.00 39.56 71 VAL B O 1
ATOM 2237 N N . GLU B 1 64 ? 13.747 -45.078 17.984 1.00 44.80 72 GLU B N 1
ATOM 2238 C CA . GLU B 1 64 ? 15.113 -44.625 18.262 1.00 48.90 72 GLU B CA 1
ATOM 2239 C C . GLU B 1 64 ? 15.544 -44.900 19.715 1.00 48.01 72 GLU B C 1
ATOM 2240 O O . GLU B 1 64 ? 16.078 -44.036 20.406 1.00 52.52 72 GLU B O 1
ATOM 2246 N N . SER B 1 65 ? 15.308 -46.137 20.146 1.00 44.00 73 SER B N 1
ATOM 2247 C CA . SER B 1 65 ? 15.666 -46.617 21.490 1.00 46.03 73 SER B CA 1
ATOM 2248 C C . SER B 1 65 ? 14.849 -46.047 22.637 1.00 44.65 73 SER B C 1
ATOM 2249 O O . SER B 1 65 ? 15.177 -46.305 23.797 1.00 49.31 73 SER B O 1
ATOM 2252 N N . LEU B 1 66 ? 13.795 -45.286 22.344 1.00 43.15 74 LEU B N 1
ATOM 2253 C CA . LEU B 1 66 ? 12.984 -44.696 23.409 1.00 41.97 74 LEU B CA 1
ATOM 2254 C C . LEU B 1 66 ? 11.561 -45.225 23.446 1.00 37.50 74 LEU B C 1
ATOM 2255 O O . LEU B 1 66 ? 10.986 -45.563 22.404 1.00 37.36 74 LEU B O 1
ATOM 2260 N N . PRO B 1 67 ? 10.974 -45.316 24.654 1.00 37.82 75 PRO B N 1
ATOM 2261 C CA . PRO B 1 67 ? 9.581 -45.697 24.646 1.00 35.66 75 PRO B CA 1
ATOM 2262 C C . PRO B 1 67 ? 8.867 -44.797 23.630 1.00 34.82 75 PRO B C 1
ATOM 2263 O O . PRO B 1 67 ? 9.122 -43.597 23.590 1.00 34.74 75 PRO B O 1
ATOM 2275 N N . GLU B 1 69 ? 6.028 -43.324 23.346 1.00 34.98 77 GLU B N 1
ATOM 2276 C CA . GLU B 1 69 ? 5.418 -42.084 23.847 1.00 38.09 77 GLU B CA 1
ATOM 2277 C C . GLU B 1 69 ? 6.465 -41.055 24.262 1.00 37.46 77 GLU B C 1
ATOM 2278 O O . GLU B 1 69 ? 6.265 -39.853 24.062 1.00 38.60 77 GLU B O 1
ATOM 2284 N N . GLU B 1 70 ? 7.590 -41.508 24.794 1.00 36.41 78 GLU B N 1
ATOM 2285 C CA . GLU B 1 70 ? 8.647 -40.571 25.161 1.00 36.98 78 GLU B CA 1
ATOM 2286 C C . GLU B 1 70 ? 9.171 -39.897 23.908 1.00 35.23 78 GLU B C 1
ATOM 2287 O O . GLU B 1 70 ? 9.448 -38.707 23.912 1.00 36.91 78 GLU B O 1
ATOM 2293 N N . TYR B 1 71 ? 9.274 -40.650 22.820 1.00 33.61 79 TYR B N 1
ATOM 2294 C CA . TYR B 1 71 ? 9.744 -40.083 21.566 1.00 33.61 79 TYR B CA 1
ATOM 2295 C C . TYR B 1 71 ? 8.784 -39.025 21.053 1.00 32.68 79 TYR B C 1
ATOM 2296 O O . TYR B 1 71 ? 9.206 -38.011 20.523 1.00 31.63 79 TYR B O 1
ATOM 2305 N N . VAL B 1 72 ? 7.489 -39.261 21.222 1.00 32.98 80 VAL B N 1
ATOM 2306 C CA . VAL B 1 72 ? 6.508 -38.329 20.733 1.00 33.07 80 VAL B CA 1
ATOM 2307 C C . VAL B 1 72 ? 6.597 -37.037 21.530 1.00 34.26 80 VAL B C 1
ATOM 2308 O O . VAL B 1 72 ? 6.400 -35.950 20.974 1.00 31.52 80 VAL B O 1
ATOM 2312 N N . THR B 1 73 ? 6.925 -37.149 22.814 1.00 33.86 81 THR B N 1
ATOM 2313 C CA . THR B 1 73 ? 7.077 -35.972 23.651 1.00 35.37 81 THR B CA 1
ATOM 2314 C C . THR B 1 73 ? 8.187 -35.092 23.092 1.00 33.89 81 THR B C 1
ATOM 2315 O O . THR B 1 73 ? 8.003 -33.879 22.927 1.00 35.20 81 THR B O 1
ATOM 2319 N N . GLY B 1 74 ? 9.337 -35.714 22.802 1.00 33.57 82 GLY B N 1
ATOM 2320 C CA . GLY B 1 74 ? 10.495 -35.020 22.226 1.00 32.12 82 GLY B CA 1
ATOM 2321 C C . GLY B 1 74 ? 10.208 -34.298 20.916 1.00 30.10 82 GLY B C 1
ATOM 2322 O O . GLY B 1 74 ? 10.687 -33.182 20.700 1.00 32.63 82 GLY B O 1
ATOM 2323 N N . VAL B 1 75 ? 9.429 -34.927 20.041 1.00 28.98 83 VAL B N 1
ATOM 2324 C CA . VAL B 1 75 ? 9.042 -34.307 18.764 1.00 28.57 83 VAL B CA 1
ATOM 2325 C C . VAL B 1 75 ? 8.153 -33.110 19.031 1.00 29.19 83 VAL B C 1
ATOM 2326 O O . VAL B 1 75 ? 8.366 -32.051 18.480 1.00 32.34 83 VAL B O 1
ATOM 2330 N N . VAL B 1 76 ? 7.149 -33.279 19.886 1.00 29.34 84 VAL B N 1
ATOM 2331 C CA . VAL B 1 76 ? 6.258 -32.182 20.233 1.00 28.31 84 VAL B CA 1
ATOM 2332 C C . VAL B 1 76 ? 7.060 -31.011 20.832 1.00 30.34 84 VAL B C 1
ATOM 2333 O O . VAL B 1 76 ? 6.906 -29.850 20.439 1.00 29.66 84 VAL B O 1
ATOM 2337 N N . ALA B 1 77 ? 7.935 -31.319 21.776 1.00 34.16 85 ALA B N 1
ATOM 2338 C CA . ALA B 1 77 ? 8.772 -30.291 22.390 1.00 33.76 85 ALA B CA 1
ATOM 2339 C C . ALA B 1 77 ? 9.665 -29.599 21.361 1.00 34.65 85 ALA B C 1
ATOM 2340 O O . ALA B 1 77 ? 9.977 -28.445 21.521 1.00 32.83 85 ALA B O 1
ATOM 2342 N N . SER B 1 78 ? 10.064 -30.298 20.300 1.00 35.69 86 SER B N 1
ATOM 2343 C CA . SER B 1 78 ? 10.936 -29.716 19.279 1.00 36.35 86 SER B CA 1
ATOM 2344 C C . SER B 1 78 ? 10.198 -28.905 18.226 1.00 38.80 86 SER B C 1
ATOM 2345 O O . SER B 1 78 ? 10.823 -28.090 17.544 1.00 39.62 86 SER B O 1
ATOM 2348 N N . GLU B 1 79 ? 8.892 -29.133 18.078 1.00 35.87 87 GLU B N 1
ATOM 2349 C CA . GLU B 1 79 ? 8.101 -28.482 17.027 1.00 36.09 87 GLU B CA 1
ATOM 2350 C C . GLU B 1 79 ? 7.142 -27.352 17.436 1.00 33.24 87 GLU B C 1
ATOM 2351 O O . GLU B 1 79 ? 6.861 -26.459 16.628 1.00 31.82 87 GLU B O 1
ATOM 2365 N N A ASN B 1 81 ? 6.034 -24.420 20.510 0.50 36.80 89 ASN B N 1
ATOM 2366 N N B ASN B 1 81 ? 5.985 -24.434 20.509 0.50 36.19 89 ASN B N 1
ATOM 2367 C CA A ASN B 1 81 ? 6.402 -23.703 21.729 0.50 38.21 89 ASN B CA 1
ATOM 2368 C CA B ASN B 1 81 ? 6.320 -23.655 21.690 0.50 37.21 89 ASN B CA 1
ATOM 2369 C C A ASN B 1 81 ? 5.627 -24.241 22.923 0.50 37.28 89 ASN B C 1
ATOM 2370 C C B ASN B 1 81 ? 5.596 -24.199 22.936 0.50 36.80 89 ASN B C 1
ATOM 2371 O O A ASN B 1 81 ? 4.429 -24.488 22.848 0.50 36.31 89 ASN B O 1
ATOM 2372 O O B ASN B 1 81 ? 4.392 -24.424 22.903 0.50 35.96 89 ASN B O 1
ATOM 2381 N N . ALA B 1 82 ? 6.336 -24.405 24.026 1.00 38.44 90 ALA B N 1
ATOM 2382 C CA . ALA B 1 82 ? 5.771 -24.950 25.269 1.00 38.93 90 ALA B CA 1
ATOM 2383 C C . ALA B 1 82 ? 4.788 -24.047 25.997 1.00 38.63 90 ALA B C 1
ATOM 2384 O O . ALA B 1 82 ? 4.002 -24.519 26.817 1.00 37.41 90 ALA B O 1
ATOM 2386 N N . SER B 1 83 ? 4.836 -22.750 25.716 1.00 39.08 91 SER B N 1
ATOM 2387 C CA . SER B 1 83 ? 3.936 -21.805 26.362 1.00 39.20 91 SER B CA 1
ATOM 2388 C C . SER B 1 83 ? 2.534 -21.880 25.749 1.00 37.04 91 SER B C 1
ATOM 2389 O O . SER B 1 83 ? 1.592 -21.303 26.287 1.00 37.08 91 SER B O 1
ATOM 2392 N N . PHE B 1 84 ? 2.407 -22.573 24.613 1.00 34.61 92 PHE B N 1
ATOM 2393 C CA . PHE B 1 84 ? 1.115 -22.741 23.949 1.00 32.86 92 PHE B CA 1
ATOM 2394 C C . PHE B 1 84 ? 0.086 -23.423 24.835 1.00 32.95 92 PHE B C 1
ATOM 2395 O O . PHE B 1 84 ? 0.393 -23.998 25.869 1.00 33.17 92 PHE B O 1
ATOM 2403 N N . GLU B 1 85 ? -1.151 -23.344 24.398 1.00 33.41 93 GLU B N 1
ATOM 2404 C CA . GLU B 1 85 ? -2.272 -23.927 25.111 1.00 34.77 93 GLU B CA 1
ATOM 2405 C C . GLU B 1 85 ? -2.193 -25.451 25.095 1.00 33.08 93 GLU B C 1
ATOM 2406 O O . GLU B 1 85 ? -1.738 -26.072 24.117 1.00 29.59 93 GLU B O 1
ATOM 2412 N N . ILE B 1 86 ? -2.663 -26.042 26.180 1.00 33.34 94 ILE B N 1
ATOM 2413 C CA . ILE B 1 86 ? -2.646 -27.484 26.349 1.00 34.06 94 ILE B CA 1
ATOM 2414 C C . ILE B 1 86 ? -3.362 -28.231 25.229 1.00 32.04 94 ILE B C 1
ATOM 2415 O O . ILE B 1 86 ? -2.864 -29.270 24.764 1.00 30.72 94 ILE B O 1
ATOM 2420 N N . GLU B 1 87 ? -4.509 -27.723 24.783 1.00 30.71 95 GLU B N 1
ATOM 2421 C CA . GLU B 1 87 ? -5.222 -28.406 23.707 1.00 30.58 95 GLU B CA 1
ATOM 2422 C C . GLU B 1 87 ? -4.452 -28.286 22.381 1.00 29.57 95 GLU B C 1
ATOM 2423 O O . GLU B 1 87 ? -4.474 -29.212 21.586 1.00 29.11 95 GLU B O 1
ATOM 2429 N N . ALA B 1 88 ? -3.740 -27.177 22.164 1.00 29.44 96 ALA B N 1
ATOM 2430 C CA . ALA B 1 88 ? -2.903 -27.028 20.960 1.00 28.71 96 ALA B CA 1
ATOM 2431 C C . ALA B 1 88 ? -1.776 -28.079 21.010 1.00 28.91 96 ALA B C 1
ATOM 2432 O O . ALA B 1 88 ? -1.480 -28.768 20.019 1.00 28.97 96 ALA B O 1
ATOM 2434 N N . LEU B 1 89 ? -1.173 -28.218 22.179 1.00 29.10 97 LEU B N 1
ATOM 2435 C CA . LEU B 1 89 ? -0.147 -29.219 22.385 1.00 29.73 97 LEU B CA 1
ATOM 2436 C C . LEU B 1 89 ? -0.666 -30.647 22.098 1.00 30.49 97 LEU B C 1
ATOM 2437 O O . LEU B 1 89 ? 0.033 -31.469 21.467 1.00 30.11 97 LEU B O 1
ATOM 2442 N N . LYS B 1 90 ? -1.883 -30.938 22.549 1.00 31.32 98 LYS B N 1
ATOM 2443 C CA . LYS B 1 90 ? -2.484 -32.243 22.307 1.00 31.35 98 LYS B CA 1
ATOM 2444 C C . LYS B 1 90 ? -2.700 -32.464 20.811 1.00 30.75 98 LYS B C 1
ATOM 2445 O O . LYS B 1 90 ? -2.481 -33.591 20.314 1.00 30.37 98 LYS B O 1
ATOM 2451 N N . ALA B 1 91 ? -3.089 -31.408 20.086 1.00 28.93 99 ALA B N 1
ATOM 2452 C CA . ALA B 1 91 ? -3.265 -31.521 18.630 1.00 29.04 99 ALA B CA 1
ATOM 2453 C C . ALA B 1 91 ? -1.901 -31.814 17.969 1.00 28.63 99 ALA B C 1
ATOM 2454 O O . ALA B 1 91 ? -1.777 -32.688 17.101 1.00 27.67 99 ALA B O 1
ATOM 2456 N N . GLN B 1 92 ? -0.869 -31.112 18.413 1.00 28.54 100 GLN B N 1
ATOM 2457 C CA . GLN B 1 92 ? 0.468 -31.352 17.894 1.00 28.24 100 GLN B CA 1
ATOM 2458 C C . GLN B 1 92 ? 0.918 -32.824 18.159 1.00 28.30 100 GLN B C 1
ATOM 2459 O O . GLN B 1 92 ? 1.605 -33.442 17.321 1.00 27.05 100 GLN B O 1
ATOM 2465 N N . ALA B 1 93 ? 0.526 -33.385 19.308 1.00 28.30 101 ALA B N 1
ATOM 2466 C CA . ALA B 1 93 ? 0.882 -34.760 19.643 1.00 28.09 101 ALA B CA 1
ATOM 2467 C C . ALA B 1 93 ? 0.259 -35.756 18.657 1.00 28.25 101 ALA B C 1
ATOM 2468 O O . ALA B 1 93 ? 0.937 -36.669 18.187 1.00 27.71 101 ALA B O 1
ATOM 2470 N N . LEU B 1 94 ? -1.019 -35.585 18.340 1.00 29.19 102 LEU B N 1
ATOM 2471 C CA . LEU B 1 94 ? -1.647 -36.450 17.366 1.00 29.72 102 LEU B CA 1
ATOM 2472 C C . LEU B 1 94 ? -0.967 -36.357 16.008 1.00 27.85 102 LEU B C 1
ATOM 2473 O O . LEU B 1 94 ? -0.831 -37.354 15.340 1.00 28.21 102 LEU B O 1
ATOM 2478 N N . ALA B 1 95 ? -0.545 -35.171 15.603 1.00 26.39 103 ALA B N 1
ATOM 2479 C CA . ALA B 1 95 ? 0.135 -35.022 14.333 1.00 26.48 103 ALA B CA 1
ATOM 2480 C C . ALA B 1 95 ? 1.487 -35.725 14.393 1.00 27.23 103 ALA B C 1
ATOM 2481 O O . ALA B 1 95 ? 1.816 -36.521 13.519 1.00 28.20 103 ALA B O 1
ATOM 2483 N N . ALA B 1 96 ? 2.250 -35.431 15.443 1.00 27.53 104 ALA B N 1
ATOM 2484 C CA . ALA B 1 96 ? 3.544 -36.034 15.649 1.00 27.98 104 ALA B CA 1
ATOM 2485 C C . ALA B 1 96 ? 3.407 -37.559 15.777 1.00 28.67 104 ALA B C 1
ATOM 2486 O O . ALA B 1 96 ? 4.108 -38.291 15.106 1.00 27.53 104 ALA B O 1
ATOM 2488 N N . ARG B 1 97 ? 2.477 -38.034 16.604 1.00 28.42 105 ARG B N 1
ATOM 2489 C CA . ARG B 1 97 ? 2.304 -39.476 16.754 1.00 28.76 105 ARG B CA 1
ATOM 2490 C C . ARG B 1 97 ? 1.908 -40.101 15.423 1.00 28.57 105 ARG B C 1
ATOM 2491 O O . ARG B 1 97 ? 2.349 -41.199 15.126 1.00 28.85 105 ARG B O 1
ATOM 2499 N N . THR B 1 98 ? 1.086 -39.403 14.625 1.00 27.85 106 THR B N 1
ATOM 2500 C CA . THR B 1 98 ? 0.661 -39.922 13.331 1.00 27.36 106 THR B CA 1
ATOM 2501 C C . THR B 1 98 ? 1.836 -40.144 12.383 1.00 28.68 106 THR B C 1
ATOM 2502 O O . THR B 1 98 ? 1.881 -41.151 11.694 1.00 31.22 106 THR B O 1
ATOM 2506 N N . PHE B 1 99 ? 2.784 -39.218 12.320 1.00 29.17 107 PHE B N 1
ATOM 2507 C CA . PHE B 1 99 ? 3.942 -39.432 11.426 1.00 30.73 107 PHE B CA 1
ATOM 2508 C C . PHE B 1 99 ? 4.844 -40.594 11.886 1.00 31.36 107 PHE B C 1
ATOM 2509 O O . PHE B 1 99 ? 5.436 -41.307 11.058 1.00 31.75 107 PHE B O 1
ATOM 2517 N N . VAL B 1 100 ? 4.983 -40.745 13.201 1.00 31.54 108 VAL B N 1
ATOM 2518 C CA . VAL B 1 100 ? 5.821 -41.808 13.776 1.00 33.31 108 VAL B CA 1
ATOM 2519 C C . VAL B 1 100 ? 5.274 -43.194 13.419 1.00 33.53 108 VAL B C 1
ATOM 2520 O O . VAL B 1 100 ? 6.034 -44.058 13.000 1.00 33.84 108 VAL B O 1
ATOM 2524 N N A VAL B 1 101 ? 3.968 -43.413 13.575 0.50 33.81 109 VAL B N 1
ATOM 2525 N N B VAL B 1 101 ? 3.969 -43.393 13.582 0.50 34.12 109 VAL B N 1
ATOM 2526 C CA A VAL B 1 101 ? 3.405 -44.726 13.242 0.50 35.54 109 VAL B CA 1
ATOM 2527 C CA B VAL B 1 101 ? 3.351 -44.670 13.242 0.50 36.02 109 VAL B CA 1
ATOM 2528 C C A VAL B 1 101 ? 3.551 -45.017 11.744 0.50 35.73 109 VAL B C 1
ATOM 2529 C C B VAL B 1 101 ? 3.566 -44.993 11.762 0.50 36.01 109 VAL B C 1
ATOM 2530 O O A VAL B 1 101 ? 3.970 -46.115 11.364 0.50 36.31 109 VAL B O 1
ATOM 2531 O O B VAL B 1 101 ? 4.049 -46.077 11.418 0.50 36.38 109 VAL B O 1
ATOM 2538 N N . GLN B 1 102 ? 3.246 -44.034 10.898 1.00 34.65 110 GLN B N 1
ATOM 2539 C CA . GLN B 1 102 ? 3.392 -44.209 9.468 1.00 34.80 110 GLN B CA 1
ATOM 2540 C C . GLN B 1 102 ? 4.862 -44.583 9.162 1.00 33.79 110 GLN B C 1
ATOM 2541 O O . GLN B 1 102 ? 5.132 -45.519 8.390 1.00 32.19 110 GLN B O 1
ATOM 2547 N N . ARG B 1 103 ? 5.811 -43.890 9.786 1.00 33.24 111 ARG B N 1
ATOM 2548 C CA . ARG B 1 103 ? 7.231 -44.260 9.609 1.00 33.94 111 ARG B CA 1
ATOM 2549 C C . ARG B 1 103 ? 7.482 -45.711 9.999 1.00 34.72 111 ARG B C 1
ATOM 2550 O O . ARG B 1 103 ? 8.127 -46.458 9.246 1.00 35.98 111 ARG B O 1
ATOM 2566 N N . LEU B 1 105 ? 5.345 -48.244 10.305 1.00 38.64 113 LEU B N 1
ATOM 2567 C CA . LEU B 1 105 ? 4.619 -49.219 9.499 1.00 40.74 113 LEU B CA 1
ATOM 2568 C C . LEU B 1 105 ? 5.133 -49.349 8.068 1.00 42.74 113 LEU B C 1
ATOM 2569 O O . LEU B 1 105 ? 4.791 -50.306 7.392 1.00 44.84 113 LEU B O 1
ATOM 2574 N N . SER B 1 106 ? 5.974 -48.423 7.618 1.00 44.16 114 SER B N 1
ATOM 2575 C CA . SER B 1 106 ? 6.495 -48.469 6.254 1.00 45.49 114 SER B CA 1
ATOM 2576 C C . SER B 1 106 ? 7.966 -48.883 6.156 1.00 46.76 114 SER B C 1
ATOM 2577 O O . SER B 1 106 ? 8.609 -48.619 5.153 1.00 47.48 114 SER B O 1
ATOM 2580 N N . GLY B 1 107 ? 8.506 -49.523 7.186 1.00 46.99 115 GLY B N 1
ATOM 2581 C CA . GLY B 1 107 ? 9.894 -49.999 7.121 1.00 49.00 115 GLY B CA 1
ATOM 2582 C C . GLY B 1 107 ? 10.858 -49.413 8.130 1.00 51.37 115 GLY B C 1
ATOM 2583 O O . GLY B 1 107 ? 12.044 -49.725 8.104 1.00 56.79 115 GLY B O 1
ATOM 2584 N N . GLY B 1 108 ? 10.363 -48.555 9.012 1.00 52.48 116 GLY B N 1
ATOM 2585 C CA . GLY B 1 108 ? 11.201 -47.957 10.039 1.00 53.98 116 GLY B CA 1
ATOM 2586 C C . GLY B 1 108 ? 12.072 -46.812 9.579 1.00 54.05 116 GLY B C 1
ATOM 2587 O O . GLY B 1 108 ? 12.954 -46.378 10.319 1.00 50.29 116 GLY B O 1
ATOM 2588 N N . LYS B 1 109 ? 11.825 -46.311 8.365 1.00 61.93 117 LYS B N 1
ATOM 2589 C CA . LYS B 1 109 ? 12.590 -45.184 7.811 1.00 66.43 117 LYS B CA 1
ATOM 2590 C C . LYS B 1 109 ? 12.413 -43.984 8.731 1.00 64.36 117 LYS B C 1
ATOM 2591 O O . LYS B 1 109 ? 11.467 -43.947 9.531 1.00 62.93 117 LYS B O 1
ATOM 2597 N N . LYS B 1 110 ? 13.294 -42.995 8.619 1.00 62.86 118 LYS B N 1
ATOM 2598 C CA . LYS B 1 110 ? 13.190 -41.809 9.486 1.00 63.88 118 LYS B CA 1
ATOM 2599 C C . LYS B 1 110 ? 12.572 -40.559 8.837 1.00 57.66 118 LYS B C 1
ATOM 2600 O O . LYS B 1 110 ? 12.289 -39.579 9.528 1.00 57.47 118 LYS B O 1
ATOM 2606 N N . ASN B 1 111 ? 12.324 -40.599 7.532 1.00 53.84 119 ASN B N 1
ATOM 2607 C CA . ASN B 1 111 ? 11.691 -39.470 6.858 1.00 52.29 119 ASN B CA 1
ATOM 2608 C C . ASN B 1 111 ? 10.178 -39.579 6.959 1.00 47.35 119 ASN B C 1
ATOM 2609 O O . ASN B 1 111 ? 9.613 -40.655 6.766 1.00 48.13 119 ASN B O 1
ATOM 2614 N N . ASN B 1 112 ? 9.532 -38.465 7.278 1.00 43.48 120 ASN B N 1
ATOM 2615 C CA . ASN B 1 112 ? 8.067 -38.407 7.381 1.00 42.77 120 ASN B CA 1
ATOM 2616 C C . ASN B 1 112 ? 7.378 -38.491 6.006 1.00 42.94 120 ASN B C 1
ATOM 2617 O O . ASN B 1 112 ? 7.931 -38.041 5.004 1.00 42.46 120 ASN B O 1
ATOM 2622 N N . ALA B 1 113 ? 6.172 -39.065 5.973 1.00 42.69 121 ALA B N 1
ATOM 2623 C CA . ALA B 1 113 ? 5.381 -39.168 4.741 1.00 42.01 121 ALA B CA 1
ATOM 2624 C C . ALA B 1 113 ? 4.491 -37.935 4.670 1.00 39.05 121 ALA B C 1
ATOM 2625 O O . ALA B 1 113 ? 3.272 -38.027 4.816 1.00 41.88 121 ALA B O 1
ATOM 2627 N N . ASP B 1 114 ? 5.115 -36.789 4.417 1.00 33.19 122 ASP B N 1
ATOM 2628 C CA . ASP B 1 114 ? 4.435 -35.505 4.401 1.00 29.79 122 ASP B CA 1
ATOM 2629 C C . ASP B 1 114 ? 4.328 -35.039 2.966 1.00 27.73 122 ASP B C 1
ATOM 2630 O O . ASP B 1 114 ? 5.294 -35.162 2.195 1.00 26.86 122 ASP B O 1
ATOM 2635 N N A VAL B 1 115 ? 3.166 -34.525 2.574 0.50 26.54 123 VAL B N 1
ATOM 2636 N N B VAL B 1 115 ? 3.160 -34.516 2.602 0.50 26.49 123 VAL B N 1
ATOM 2637 C CA A VAL B 1 115 ? 3.006 -34.056 1.197 0.50 27.16 123 VAL B CA 1
ATOM 2638 C CA B VAL B 1 115 ? 2.935 -34.014 1.250 0.50 27.07 123 VAL B CA 1
ATOM 2639 C C A VAL B 1 115 ? 3.803 -32.784 0.930 0.50 27.86 123 VAL B C 1
ATOM 2640 C C B VAL B 1 115 ? 3.801 -32.799 0.945 0.50 27.80 123 VAL B C 1
ATOM 2641 O O A VAL B 1 115 ? 4.056 -32.447 -0.226 0.50 28.65 123 VAL B O 1
ATOM 2642 O O B VAL B 1 115 ? 4.108 -32.525 -0.214 0.50 28.62 123 VAL B O 1
ATOM 2649 N N . THR B 1 116 ? 4.179 -32.072 1.992 1.00 27.53 124 THR B N 1
ATOM 2650 C CA . THR B 1 116 ? 4.974 -30.862 1.859 1.00 29.57 124 THR B CA 1
ATOM 2651 C C . THR B 1 116 ? 6.459 -31.208 1.829 1.00 31.99 124 THR B C 1
ATOM 2652 O O . THR B 1 116 ? 6.854 -32.249 2.326 1.00 29.99 124 THR B O 1
ATOM 2656 N N . ASP B 1 117 ? 7.259 -30.322 1.246 1.00 36.97 125 ASP B N 1
ATOM 2657 C CA . ASP B 1 117 ? 8.710 -30.496 1.148 1.00 45.92 125 ASP B CA 1
ATOM 2658 C C . ASP B 1 117 ? 9.339 -30.360 2.525 1.00 51.35 125 ASP B C 1
ATOM 2659 O O . ASP B 1 117 ? 9.277 -29.280 3.122 1.00 55.85 125 ASP B O 1
ATOM 2664 N N . THR B 1 118 ? 9.939 -31.440 3.032 1.00 57.32 126 THR B N 1
ATOM 2665 C CA . THR B 1 118 ? 10.548 -31.435 4.372 1.00 60.37 126 THR B CA 1
ATOM 2666 C C . THR B 1 118 ? 11.950 -32.063 4.340 1.00 61.48 126 THR B C 1
ATOM 2667 O O . THR B 1 118 ? 12.793 -31.724 3.497 1.00 60.69 126 THR B O 1
ATOM 2671 N N . GLN B 1 122 ? 13.604 -32.410 9.922 1.00 80.88 130 GLN B N 1
ATOM 2672 C CA . GLN B 1 122 ? 13.407 -31.762 11.215 1.00 80.92 130 GLN B CA 1
ATOM 2673 C C . GLN B 1 122 ? 14.605 -31.947 12.142 1.00 81.44 130 GLN B C 1
ATOM 2674 O O . GLN B 1 122 ? 15.563 -32.654 11.811 1.00 84.62 130 GLN B O 1
ATOM 2680 N N . VAL B 1 123 ? 14.537 -31.300 13.303 1.00 75.66 131 VAL B N 1
ATOM 2681 C CA . VAL B 1 123 ? 15.579 -31.391 14.320 1.00 73.06 131 VAL B CA 1
ATOM 2682 C C . VAL B 1 123 ? 14.971 -31.836 15.650 1.00 68.50 131 VAL B C 1
ATOM 2683 O O . VAL B 1 123 ? 14.131 -31.150 16.221 1.00 67.31 131 VAL B O 1
ATOM 2687 N N . TYR B 1 124 ? 15.381 -33.006 16.124 1.00 58.46 132 TYR B N 1
ATOM 2688 C CA . TYR B 1 124 ? 14.917 -33.524 17.398 1.00 56.64 132 TYR B CA 1
ATOM 2689 C C . TYR B 1 124 ? 15.803 -32.858 18.452 1.00 57.57 132 TYR B C 1
ATOM 2690 O O . TYR B 1 124 ? 16.985 -33.174 18.544 1.00 60.78 132 TYR B O 1
ATOM 2699 N N . LYS B 1 125 ? 15.242 -31.941 19.241 1.00 53.39 133 LYS B N 1
ATOM 2700 C CA . LYS B 1 125 ? 16.035 -31.196 20.227 1.00 54.47 133 LYS B CA 1
ATOM 2701 C C . LYS B 1 125 ? 16.479 -32.027 21.412 1.00 56.68 133 LYS B C 1
ATOM 2702 O O . LYS B 1 125 ? 15.702 -32.789 21.977 1.00 56.28 133 LYS B O 1
ATOM 2708 N N . SER B 1 126 ? 17.745 -31.866 21.784 1.00 58.22 134 SER B N 1
ATOM 2709 C CA . SER B 1 126 ? 18.300 -32.604 22.893 1.00 60.73 134 SER B CA 1
ATOM 2710 C C . SER B 1 126 ? 18.007 -31.925 24.215 1.00 64.37 134 SER B C 1
ATOM 2711 O O . SER B 1 126 ? 17.548 -30.782 24.274 1.00 62.41 134 SER B O 1
ATOM 2714 N N . LYS B 1 127 ? 18.293 -32.668 25.271 1.00 69.17 135 LYS B N 1
ATOM 2715 C CA . LYS B 1 127 ? 18.136 -32.234 26.645 1.00 72.93 135 LYS B CA 1
ATOM 2716 C C . LYS B 1 127 ? 18.676 -30.831 26.936 1.00 72.51 135 LYS B C 1
ATOM 2717 O O . LYS B 1 127 ? 17.938 -29.957 27.404 1.00 63.41 135 LYS B O 1
ATOM 2723 N N . GLU B 1 128 ? 19.966 -30.626 26.673 1.00 77.01 136 GLU B N 1
ATOM 2724 C CA . GLU B 1 128 ? 20.612 -29.343 26.976 1.00 81.15 136 GLU B CA 1
ATOM 2725 C C . GLU B 1 128 ? 19.980 -28.123 26.336 1.00 75.43 136 GLU B C 1
ATOM 2726 O O . GLU B 1 128 ? 19.616 -27.174 27.037 1.00 74.09 136 GLU B O 1
ATOM 2732 N N . GLU B 1 129 ? 19.848 -28.134 25.015 1.00 73.00 137 GLU B N 1
ATOM 2733 C CA . GLU B 1 129 ? 19.291 -26.977 24.340 1.00 69.36 137 GLU B CA 1
ATOM 2734 C C . GLU B 1 129 ? 17.857 -26.719 24.803 1.00 67.12 137 GLU B C 1
ATOM 2735 O O . GLU B 1 129 ? 17.370 -25.599 24.680 1.00 67.51 137 GLU B O 1
ATOM 2741 N N . LEU B 1 130 ? 17.181 -27.743 25.331 1.00 62.86 138 LEU B N 1
ATOM 2742 C CA . LEU B 1 130 ? 15.838 -27.539 25.892 1.00 62.50 138 LEU B CA 1
ATOM 2743 C C . LEU B 1 130 ? 15.921 -26.829 27.261 1.00 67.64 138 LEU B C 1
ATOM 2744 O O . LEU B 1 130 ? 14.991 -26.123 27.649 1.00 66.40 138 LEU B O 1
ATOM 2749 N N . LYS B 1 131 ? 17.023 -27.014 27.987 1.00 71.16 139 LYS B N 1
ATOM 2750 C CA . LYS B 1 131 ? 17.202 -26.310 29.262 1.00 76.23 139 LYS B CA 1
ATOM 2751 C C . LYS B 1 131 ? 17.660 -24.882 29.025 1.00 79.07 139 LYS B C 1
ATOM 2752 O O . LYS B 1 131 ? 17.248 -23.964 29.740 1.00 74.83 139 LYS B O 1
ATOM 2758 N N . LYS B 1 132 ? 18.515 -24.697 28.026 1.00 81.63 140 LYS B N 1
ATOM 2759 C CA . LYS B 1 132 ? 18.976 -23.368 27.666 1.00 85.07 140 LYS B CA 1
ATOM 2760 C C . LYS B 1 132 ? 17.757 -22.612 27.195 1.00 85.49 140 LYS B C 1
ATOM 2761 O O . LYS B 1 132 ? 17.499 -21.486 27.612 1.00 96.46 140 LYS B O 1
ATOM 2767 N N . GLN B 1 133 ? 17.000 -23.268 26.328 1.00 77.51 141 GLN B N 1
ATOM 2768 C CA . GLN B 1 133 ? 15.814 -22.692 25.736 1.00 73.86 141 GLN B CA 1
ATOM 2769 C C . GLN B 1 133 ? 14.691 -22.426 26.732 1.00 75.07 141 GLN B C 1
ATOM 2770 O O . GLN B 1 133 ? 13.996 -21.422 26.602 1.00 77.77 141 GLN B O 1
ATOM 2776 N N . TRP B 1 134 ? 14.502 -23.304 27.718 1.00 76.53 142 TRP B N 1
ATOM 2777 C CA . TRP B 1 134 ? 13.429 -23.095 28.710 1.00 72.84 142 TRP B CA 1
ATOM 2778 C C . TRP B 1 134 ? 13.886 -22.414 30.018 1.00 78.71 142 TRP B C 1
ATOM 2779 O O . TRP B 1 134 ? 13.094 -21.707 30.654 1.00 78.31 142 TRP B O 1
ATOM 2790 N N . GLY B 1 135 ? 15.147 -22.613 30.411 1.00 82.65 143 GLY B N 1
ATOM 2791 C CA . GLY B 1 135 ? 15.688 -22.005 31.640 1.00 81.44 143 GLY B CA 1
ATOM 2792 C C . GLY B 1 135 ? 15.082 -22.592 32.906 1.00 82.06 143 GLY B C 1
ATOM 2793 O O . GLY B 1 135 ? 15.090 -23.809 33.094 1.00 80.57 143 GLY B O 1
ATOM 2794 N N . ASN B 1 136 ? 14.568 -21.727 33.782 1.00 83.27 144 ASN B N 1
ATOM 2795 C CA . ASN B 1 136 ? 13.921 -22.175 35.025 1.00 85.78 144 ASN B CA 1
ATOM 2796 C C . ASN B 1 136 ? 12.543 -22.809 34.778 1.00 81.18 144 ASN B C 1
ATOM 2797 O O . ASN B 1 136 ? 12.030 -23.519 35.639 1.00 80.64 144 ASN B O 1
ATOM 2802 N N . ASN B 1 137 ? 11.951 -22.549 33.611 1.00 78.80 145 ASN B N 1
ATOM 2803 C CA . ASN B 1 137 ? 10.659 -23.154 33.234 1.00 74.72 145 ASN B CA 1
ATOM 2804 C C . ASN B 1 137 ? 10.784 -24.554 32.623 1.00 68.76 145 ASN B C 1
ATOM 2805 O O . ASN B 1 137 ? 9.815 -25.083 32.083 1.00 60.43 145 ASN B O 1
ATOM 2810 N N . TYR B 1 138 ? 11.959 -25.165 32.715 1.00 68.72 146 TYR B N 1
ATOM 2811 C CA . TYR B 1 138 ? 12.153 -26.486 32.132 1.00 64.43 146 TYR B CA 1
ATOM 2812 C C . TYR B 1 138 ? 11.181 -27.544 32.672 1.00 61.49 146 TYR B C 1
ATOM 2813 O O . TYR B 1 138 ? 10.430 -28.142 31.912 1.00 55.65 146 TYR B O 1
ATOM 2822 N N . GLU B 1 139 ? 11.194 -27.761 33.981 1.00 63.42 147 GLU B N 1
ATOM 2823 C CA . GLU B 1 139 ? 10.349 -28.786 34.599 1.00 64.61 147 GLU B CA 1
ATOM 2824 C C . GLU B 1 139 ? 8.867 -28.573 34.323 1.00 60.33 147 GLU B C 1
ATOM 2825 O O . GLU B 1 139 ? 8.155 -29.515 33.986 1.00 56.13 147 GLU B O 1
ATOM 2831 N N . ASN B 1 140 ? 8.415 -27.334 34.464 1.00 61.09 148 ASN B N 1
ATOM 2832 C CA . ASN B 1 140 ? 7.017 -26.988 34.225 1.00 63.89 148 ASN B CA 1
ATOM 2833 C C . ASN B 1 140 ? 6.611 -27.355 32.798 1.00 62.15 148 ASN B C 1
ATOM 2834 O O . ASN B 1 140 ? 5.604 -28.017 32.574 1.00 63.55 148 ASN B O 1
ATOM 2839 N N . ASN B 1 141 ? 7.414 -26.903 31.841 1.00 58.76 149 ASN B N 1
ATOM 2840 C CA . ASN B 1 141 ? 7.174 -27.156 30.430 1.00 53.07 149 ASN B CA 1
ATOM 2841 C C . ASN B 1 141 ? 7.207 -28.621 30.060 1.00 49.17 149 ASN B C 1
ATOM 2842 O O . ASN B 1 141 ? 6.357 -29.091 29.313 1.00 47.80 149 ASN B O 1
ATOM 2847 N N . LEU B 1 142 ? 8.196 -29.331 30.577 1.00 49.03 150 LEU B N 1
ATOM 2848 C CA . LEU B 1 142 ? 8.348 -30.748 30.299 1.00 49.49 150 LEU B CA 1
ATOM 2849 C C . LEU B 1 142 ? 7.096 -31.468 30.748 1.00 47.61 150 LEU B C 1
ATOM 2850 O O . LEU B 1 142 ? 6.496 -32.219 29.989 1.00 42.28 150 LEU B O 1
ATOM 2855 N N . LYS B 1 143 ? 6.699 -31.197 31.987 1.00 50.98 151 LYS B N 1
ATOM 2856 C CA . LYS B 1 143 ? 5.518 -31.794 32.576 1.00 52.96 151 LYS B CA 1
ATOM 2857 C C . LYS B 1 143 ? 4.268 -31.531 31.728 1.00 48.51 151 LYS B C 1
ATOM 2858 O O . LYS B 1 143 ? 3.490 -32.439 31.457 1.00 47.94 151 LYS B O 1
ATOM 2864 N N . LYS B 1 144 ? 4.102 -30.288 31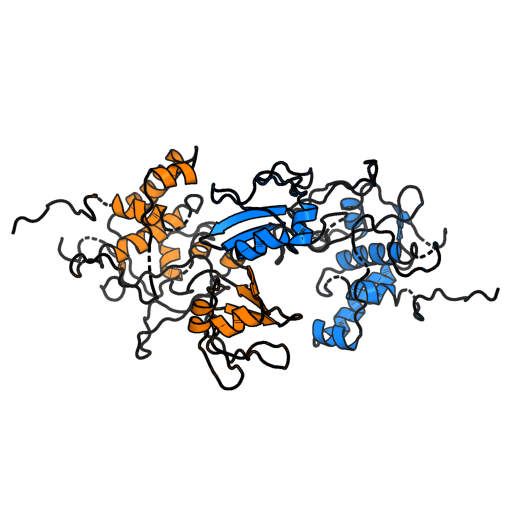.294 1.00 49.04 152 LYS B N 1
ATOM 2865 C CA . LYS B 1 144 ? 2.947 -29.880 30.483 1.00 46.79 152 LYS B CA 1
ATOM 2866 C C . LYS B 1 144 ? 2.849 -30.678 29.172 1.00 44.40 152 LYS B C 1
ATOM 2867 O O . LYS B 1 144 ? 1.792 -31.226 28.831 1.00 42.92 152 LYS B O 1
ATOM 2873 N N . ILE B 1 145 ? 3.955 -30.753 28.443 1.00 41.07 153 ILE B N 1
ATOM 2874 C CA . ILE B 1 145 ? 3.975 -31.500 27.196 1.00 40.33 153 ILE B CA 1
ATOM 2875 C C . ILE B 1 145 ? 3.748 -32.984 27.446 1.00 40.58 153 ILE B C 1
ATOM 2876 O O . ILE B 1 145 ? 2.938 -33.600 26.761 1.00 39.09 153 ILE B O 1
ATOM 2881 N N . GLU B 1 146 ? 4.428 -33.551 28.440 1.00 41.95 154 GLU B N 1
ATOM 2882 C CA . GLU B 1 146 ? 4.267 -34.986 28.728 1.00 45.10 154 GLU B CA 1
ATOM 2883 C C . GLU B 1 146 ? 2.826 -35.297 29.154 1.00 43.17 154 GLU B C 1
ATOM 2884 O O . GLU B 1 146 ? 2.336 -36.399 28.968 1.00 42.31 154 GLU B O 1
ATOM 2890 N N . GLU B 1 147 ? 2.128 -34.317 29.699 1.00 45.37 155 GLU B N 1
ATOM 2891 C CA . GLU B 1 147 ? 0.740 -34.553 30.016 1.00 48.54 155 GLU B CA 1
ATOM 2892 C C . GLU B 1 147 ? -0.053 -34.574 28.696 1.00 44.28 155 GLU B C 1
ATOM 2893 O O . GLU B 1 147 ? -0.839 -35.486 28.461 1.00 48.44 155 GLU B O 1
ATOM 2899 N N . ALA B 1 148 ? 0.190 -33.610 27.818 1.00 40.25 156 ALA B N 1
ATOM 2900 C CA . ALA B 1 148 ? -0.535 -33.545 26.538 1.00 40.07 156 ALA B CA 1
ATOM 2901 C C . ALA B 1 148 ? -0.370 -34.809 25.730 1.00 39.40 156 ALA B C 1
ATOM 2902 O O . ALA B 1 148 ? -1.284 -35.231 25.020 1.00 41.68 156 ALA B O 1
ATOM 2904 N N . VAL B 1 149 ? 0.801 -35.410 25.813 1.00 40.72 157 VAL B N 1
ATOM 2905 C CA . VAL B 1 149 ? 1.041 -36.652 25.117 1.00 40.64 157 VAL B CA 1
ATOM 2906 C C . VAL B 1 149 ? 0.361 -37.831 25.822 1.00 41.05 157 VAL B C 1
ATOM 2907 O O . VAL B 1 149 ? -0.288 -38.658 25.172 1.00 42.25 157 VAL B O 1
ATOM 2911 N N . SER B 1 150 ? 0.514 -37.922 27.141 1.00 42.89 158 SER B N 1
ATOM 2912 C CA . SER B 1 150 ? -0.087 -39.027 27.898 1.00 43.98 158 SER B CA 1
ATOM 2913 C C . SER B 1 150 ? -1.614 -39.044 27.744 1.00 43.75 158 SER B C 1
ATOM 2914 O O . SER B 1 150 ? -2.207 -40.109 27.588 1.00 46.30 158 SER B O 1
ATOM 2917 N N . LYS B 1 151 ? -2.233 -37.868 27.776 1.00 42.91 159 LYS B N 1
ATOM 2918 C CA . LYS B 1 151 ? -3.692 -37.727 27.594 1.00 45.91 159 LYS B CA 1
ATOM 2919 C C . LYS B 1 151 ? -4.185 -38.202 26.231 1.00 43.07 159 LYS B C 1
ATOM 2920 O O . LYS B 1 151 ? -5.377 -38.411 26.060 1.00 42.02 159 LYS B O 1
ATOM 2926 N N . THR B 1 152 ? -3.295 -38.330 25.251 1.00 38.87 160 THR B N 1
ATOM 2927 C CA . THR B 1 152 ? -3.698 -38.804 23.926 1.00 38.48 160 THR B CA 1
ATOM 2928 C C . THR B 1 152 ? -2.932 -40.055 23.477 1.00 37.11 160 THR B C 1
ATOM 2929 O O . THR B 1 152 ? -2.868 -40.344 22.285 1.00 34.02 160 THR B O 1
ATOM 2933 N N . ALA B 1 153 ? -2.378 -40.801 24.429 1.00 37.79 161 ALA B N 1
ATOM 2934 C CA . ALA B 1 153 ? -1.576 -42.003 24.122 1.00 38.97 161 ALA B CA 1
ATOM 2935 C C . ALA B 1 153 ? -2.235 -42.888 23.076 1.00 38.19 161 ALA B C 1
ATOM 2936 O O . ALA B 1 153 ? -3.440 -43.124 23.107 1.00 37.76 161 ALA B O 1
ATOM 2938 N N . GLY B 1 154 ? -1.441 -43.339 22.119 1.00 37.11 162 GLY B N 1
ATOM 2939 C CA . GLY B 1 154 ? -1.943 -44.209 21.057 1.00 37.55 162 GLY B CA 1
ATOM 2940 C C . GLY B 1 154 ? -2.751 -43.523 19.959 1.00 35.43 162 GLY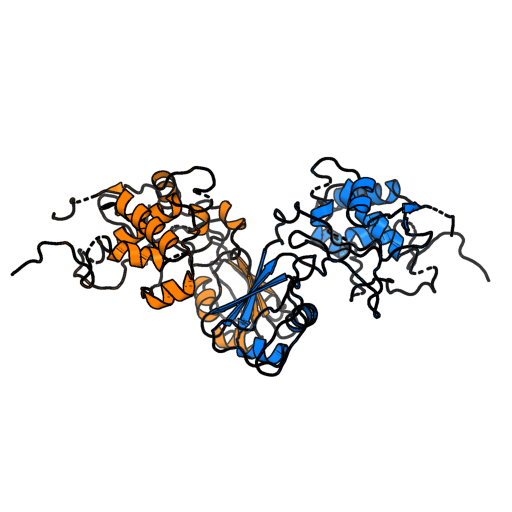 B C 1
ATOM 2941 O O . GLY B 1 154 ? -2.959 -44.113 18.901 1.00 36.37 162 GLY B O 1
ATOM 2942 N N . GLN B 1 155 ? -3.168 -42.277 20.159 1.00 34.96 163 GLN B N 1
ATOM 2943 C CA . GLN B 1 155 ? -4.016 -41.604 19.160 1.00 35.42 163 GLN B CA 1
ATOM 2944 C C . GLN B 1 155 ? -3.317 -41.057 17.928 1.00 32.81 163 GLN B C 1
ATOM 2945 O O . GLN B 1 155 ? -2.277 -40.412 18.021 1.00 33.91 163 GLN B O 1
ATOM 2951 N N . VAL B 1 156 ? -3.918 -41.333 16.772 1.00 31.13 164 VAL B N 1
ATOM 2952 C CA . VAL B 1 156 ? -3.415 -40.869 15.499 1.00 31.64 164 VAL B CA 1
ATOM 2953 C C . VAL B 1 156 ? -4.553 -40.444 14.592 1.00 30.93 164 VAL B C 1
ATOM 2954 O O . VAL B 1 156 ? -5.706 -40.826 14.773 1.00 34.61 164 VAL B O 1
ATOM 2958 N N . LEU B 1 157 ? -4.200 -39.674 13.583 1.00 29.04 165 LEU B N 1
ATOM 2959 C CA . LEU B 1 157 ? -5.165 -39.132 12.645 1.00 28.77 165 LEU B CA 1
ATOM 2960 C C . LEU B 1 157 ? -5.205 -39.962 11.387 1.00 28.55 165 LEU B C 1
ATOM 2961 O O . LEU B 1 157 ? -4.154 -40.263 10.803 1.00 28.49 165 LEU B O 1
ATOM 2966 N N . THR B 1 158 ? -6.409 -40.296 10.946 1.00 26.82 166 THR B N 1
ATOM 2967 C CA . THR B 1 158 ? -6.568 -41.103 9.772 1.00 30.18 166 THR B CA 1
ATOM 2968 C C . THR B 1 158 ? -7.652 -40.597 8.833 1.00 31.22 166 THR B C 1
ATOM 2969 O O . THR B 1 158 ? -8.474 -39.755 9.188 1.00 29.75 166 THR B O 1
ATOM 2973 N N . TYR B 1 159 ? -7.630 -41.112 7.616 1.00 31.83 167 TYR B N 1
ATOM 2974 C CA . TYR B 1 159 ? -8.676 -40.835 6.647 1.00 35.03 167 TYR B CA 1
ATOM 2975 C C . TYR B 1 159 ? -8.854 -42.139 5.886 1.00 38.89 167 TYR B C 1
ATOM 2976 O O . TYR B 1 159 ? -7.876 -42.701 5.371 1.00 37.76 167 TYR B O 1
ATOM 2985 N N . GLU B 1 160 ? -10.094 -42.632 5.869 1.00 42.09 168 GLU B N 1
ATOM 2986 C CA . GLU B 1 160 ? -10.445 -43.898 5.239 1.00 46.87 168 GLU B CA 1
ATOM 2987 C C . GLU B 1 160 ? -9.579 -45.027 5.793 1.00 49.17 168 GLU B C 1
ATOM 2988 O O . GLU B 1 160 ? -9.073 -45.868 5.057 1.00 49.43 168 GLU B O 1
ATOM 2994 N N . GLY B 1 161 ? -9.404 -45.014 7.111 1.00 48.11 169 GLY B N 1
ATOM 2995 C CA . GLY B 1 161 ? -8.651 -46.049 7.799 1.00 47.44 169 GLY B CA 1
ATOM 2996 C C . GLY B 1 161 ? -7.144 -45.952 7.730 1.00 44.87 169 GLY B C 1
ATOM 2997 O O . GLY B 1 161 ? -6.459 -46.717 8.400 1.00 48.90 169 GLY B O 1
ATOM 2998 N N . LYS B 1 162 ? -6.617 -45.013 6.953 1.00 42.54 170 LYS B N 1
ATOM 2999 C CA . LYS B 1 162 ? -5.159 -44.871 6.797 1.00 41.02 170 LYS B CA 1
ATOM 3000 C C . LYS B 1 162 ? -4.631 -43.618 7.455 1.00 37.44 170 LYS B C 1
ATOM 3001 O O . LYS B 1 162 ? -5.278 -42.585 7.379 1.00 37.43 170 LYS B O 1
ATOM 3007 N N . PRO B 1 163 ? -3.430 -43.691 8.066 1.00 36.16 171 PRO B N 1
ATOM 3008 C CA . PRO B 1 163 ? -2.847 -42.496 8.664 1.00 35.03 171 PRO B CA 1
ATOM 3009 C C . PRO B 1 163 ? -2.625 -41.425 7.587 1.00 34.14 171 PRO B C 1
ATOM 3010 O O . PRO B 1 163 ? -2.274 -41.751 6.467 1.00 33.06 171 PRO B O 1
ATOM 3014 N N . ILE B 1 164 ? -2.857 -40.169 7.935 1.00 32.86 172 ILE B N 1
ATOM 3015 C CA . ILE B 1 164 ? -2.728 -39.066 6.985 1.00 32.49 172 ILE B CA 1
ATOM 3016 C C . ILE B 1 164 ? -1.384 -38.351 7.021 1.00 33.54 172 ILE B C 1
ATOM 3017 O O . ILE B 1 164 ? -0.549 -38.608 7.884 1.00 32.94 172 ILE B O 1
ATOM 3022 N N . SER B 1 165 ? -1.188 -37.441 6.066 1.00 32.12 173 SER B N 1
ATOM 3023 C CA . SER B 1 165 ? -0.036 -36.553 6.091 1.00 30.64 173 SER B CA 1
ATOM 3024 C C . SER B 1 165 ? -0.505 -35.427 7.011 1.00 28.90 173 SER B C 1
ATOM 3025 O O . SER B 1 165 ? -1.199 -34.507 6.566 1.00 29.82 173 SER B O 1
ATOM 3028 N N . ALA B 1 166 ? -0.178 -35.524 8.297 1.00 26.82 174 ALA B N 1
ATOM 3029 C CA . ALA B 1 166 ? -0.610 -34.537 9.282 1.00 26.52 174 ALA B CA 1
ATOM 3030 C C . ALA B 1 166 ? 0.276 -33.281 9.225 1.00 25.25 174 ALA B C 1
ATOM 3031 O O . ALA B 1 166 ? 0.900 -32.893 10.204 1.00 25.02 174 ALA B O 1
ATOM 3033 N N . SER B 1 167 ? 0.317 -32.660 8.054 1.00 22.03 175 SER B N 1
ATOM 3034 C CA . SER B 1 167 ? 1.164 -31.515 7.822 1.00 23.79 175 SER B CA 1
ATOM 3035 C C . SER B 1 167 ? 0.828 -30.365 8.759 1.00 21.02 175 SER B C 1
ATOM 3036 O O . SER B 1 167 ? -0.311 -30.138 9.110 1.00 22.33 175 SER B O 1
ATOM 3039 N N . PHE B 1 168 ? 1.842 -29.648 9.174 1.00 21.02 176 PHE B N 1
ATOM 3040 C CA . PHE B 1 168 ? 1.617 -28.536 10.054 1.00 22.65 176 PHE B CA 1
ATOM 3041 C C . PHE B 1 168 ? 2.630 -27.457 9.753 1.00 22.47 176 PHE B C 1
ATOM 3042 O O . PHE B 1 168 ? 3.718 -27.701 9.152 1.00 21.83 176 PHE B O 1
ATOM 3050 N N . PHE B 1 169 ? 2.278 -26.256 10.174 1.00 21.23 177 PHE B N 1
ATOM 3051 C CA . PHE B 1 169 ? 3.126 -25.119 9.942 1.00 22.30 177 PHE B CA 1
ATOM 3052 C C . PHE B 1 169 ? 2.847 -24.061 11.011 1.00 22.41 177 PHE B C 1
ATOM 3053 O O . PHE B 1 169 ? 1.793 -24.066 11.701 1.00 23.48 177 PHE B O 1
ATOM 3061 N N . SER B 1 170 ? 3.773 -23.137 11.129 1.00 21.30 178 SER B N 1
ATOM 3062 C CA . SER B 1 170 ? 3.688 -22.102 12.165 1.00 22.85 178 SER B CA 1
ATOM 3063 C C . SER B 1 170 ? 2.509 -21.167 12.150 1.00 21.81 178 SER B C 1
ATOM 3064 O O . SER B 1 170 ? 1.701 -21.202 13.075 1.00 22.23 178 SER B O 1
ATOM 3067 N N . THR B 1 171 ? 2.421 -20.316 11.120 1.00 23.61 179 THR B N 1
ATOM 3068 C CA . THR B 1 171 ? 1.378 -19.274 11.060 1.00 22.32 179 THR B CA 1
ATOM 3069 C C . THR B 1 171 ? 0.787 -19.106 9.653 1.00 21.18 179 THR B C 1
ATOM 3070 O O . THR B 1 171 ? 1.527 -19.084 8.685 1.00 22.76 179 THR B O 1
ATOM 3074 N N . SER B 1 172 ? -0.536 -19.055 9.525 1.00 20.02 180 SER B N 1
ATOM 3075 C CA . SER B 1 172 ? -1.145 -18.881 8.193 1.00 23.98 180 SER B CA 1
ATOM 3076 C C . SER B 1 172 ? -1.186 -17.397 7.833 1.00 22.43 180 SER B C 1
ATOM 3077 O O . SER B 1 172 ? -0.893 -16.540 8.670 1.00 21.60 180 SER B O 1
ATOM 3080 N N . ASN B 1 173 ? -1.537 -17.121 6.584 1.00 21.28 181 ASN B N 1
ATOM 3081 C CA . ASN B 1 173 ? -1.777 -15.761 6.098 1.00 24.22 181 ASN B CA 1
ATOM 3082 C C . ASN B 1 173 ? -3.287 -15.410 6.268 1.00 25.32 181 ASN B C 1
ATOM 3083 O O . ASN B 1 173 ? -3.764 -14.420 5.737 1.00 27.23 181 ASN B O 1
ATOM 3088 N N . GLY B 1 174 ? -4.027 -16.248 6.996 1.00 25.34 182 GLY B N 1
ATOM 3089 C CA . GLY B 1 174 ? -5.487 -16.074 7.189 1.00 25.00 182 GLY B CA 1
ATOM 3090 C C . GLY B 1 174 ? -6.220 -17.328 6.704 1.00 22.22 182 GLY B C 1
ATOM 3091 O O . GLY B 1 174 ? -7.360 -17.593 7.108 1.00 21.74 182 GLY B O 1
ATOM 3092 N N . ARG B 1 175 ? -5.542 -18.099 5.854 1.00 20.54 183 ARG B N 1
ATOM 3093 C CA . ARG B 1 175 ? -6.073 -19.323 5.285 1.00 21.29 183 ARG B CA 1
ATOM 3094 C C . ARG B 1 175 ? -5.036 -20.425 5.110 1.00 21.65 183 ARG B C 1
ATOM 3095 O O . ARG B 1 175 ? -3.814 -20.159 5.043 1.00 23.90 183 ARG B O 1
ATOM 3103 N N . THR B 1 176 ? -5.508 -21.674 5.060 1.00 22.44 184 THR B N 1
ATOM 3104 C CA . THR B 1 176 ? -4.638 -22.805 4.772 1.00 23.26 184 THR B CA 1
ATOM 3105 C C . THR B 1 176 ? -4.804 -23.127 3.283 1.00 24.13 184 THR B C 1
ATOM 3106 O O . THR B 1 176 ? -5.663 -22.553 2.586 1.00 23.40 184 THR B O 1
ATOM 3110 N N . GLU B 1 177 ? -3.997 -24.059 2.799 1.00 25.73 185 GLU B N 1
ATOM 3111 C CA . GLU B 1 177 ? -4.004 -24.414 1.400 1.00 26.26 185 GLU B CA 1
ATOM 3112 C C . GLU B 1 177 ? -4.616 -25.752 1.079 1.00 27.45 185 GLU B C 1
ATOM 3113 O O . GLU B 1 177 ? -4.467 -26.696 1.827 1.00 27.87 185 GLU B O 1
ATOM 3119 N N . ASN B 1 178 ? -5.281 -25.819 -0.071 1.00 26.47 186 ASN B N 1
ATOM 3120 C CA . ASN B 1 178 ? -5.743 -27.075 -0.610 1.00 27.27 186 ASN B CA 1
ATOM 3121 C C . ASN B 1 178 ? -4.480 -27.806 -1.081 1.00 27.90 186 ASN B C 1
ATOM 3122 O O . ASN B 1 178 ? -3.610 -27.190 -1.708 1.00 28.57 186 ASN B O 1
ATOM 3127 N N . ALA B 1 179 ? -4.361 -29.096 -0.799 1.00 24.34 187 ALA B N 1
ATOM 3128 C CA . ALA B 1 179 ? -3.216 -29.849 -1.257 1.00 24.88 187 ALA B CA 1
ATOM 3129 C C . ALA B 1 179 ? -3.681 -31.002 -2.147 1.00 25.53 187 ALA B C 1
ATOM 3130 O O . ALA B 1 179 ? -4.760 -31.555 -1.936 1.00 23.40 187 ALA B O 1
ATOM 3132 N N . ALA B 1 180 ? -2.837 -31.355 -3.122 1.00 25.00 188 ALA B N 1
ATOM 3133 C CA . ALA B 1 180 ? -3.114 -32.379 -4.094 1.00 25.72 188 ALA B CA 1
ATOM 3134 C C . ALA B 1 180 ? -1.835 -33.161 -4.436 1.00 27.97 188 ALA B C 1
ATOM 3135 O O . ALA B 1 180 ? -0.741 -32.658 -4.203 1.00 26.43 188 ALA B O 1
ATOM 3137 N N . ASP B 1 181 ? -1.969 -34.377 -4.994 1.00 26.19 189 ASP B N 1
ATOM 3138 C CA . ASP B 1 181 ? -0.784 -35.174 -5.365 1.00 28.32 189 ASP B CA 1
ATOM 3139 C C . ASP B 1 181 ? -0.128 -34.578 -6.595 1.00 28.41 189 ASP B C 1
ATOM 3140 O O . ASP B 1 181 ? -0.601 -33.568 -7.126 1.00 30.15 189 ASP B O 1
ATOM 3145 N N . TYR B 1 182 ? 0.977 -35.174 -7.017 1.00 30.00 190 TYR B N 1
ATOM 3146 C CA . TYR B 1 182 ? 1.718 -34.715 -8.181 1.00 33.19 190 TYR B CA 1
ATOM 3147 C C . TYR B 1 182 ? 0.838 -34.525 -9.430 1.00 35.28 190 TYR B C 1
ATOM 3148 O O . TYR B 1 182 ? 1.057 -33.593 -10.211 1.00 37.34 190 TYR B O 1
ATOM 3157 N N . TRP B 1 183 ? -0.145 -35.400 -9.604 1.00 35.63 191 TRP B N 1
ATOM 3158 C CA . TRP B 1 183 ? -1.026 -35.370 -10.784 1.00 38.20 191 TRP B CA 1
ATOM 3159 C C . TRP B 1 183 ? -2.209 -34.406 -10.654 1.00 39.12 191 TRP B C 1
ATOM 3160 O O . TRP B 1 183 ? -2.928 -34.155 -11.625 1.00 41.70 191 TRP B O 1
ATOM 3171 N N . GLY B 1 184 ? -2.407 -33.882 -9.451 1.00 37.29 192 GLY B N 1
ATOM 3172 C CA . GLY B 1 184 ? -3.482 -32.947 -9.180 1.00 37.82 192 GLY B CA 1
ATOM 3173 C C . GLY B 1 184 ? -4.691 -33.582 -8.530 1.00 36.92 192 GLY B C 1
ATOM 3174 O O . GLY B 1 184 ? -5.751 -32.980 -8.519 1.00 38.58 192 GLY B O 1
ATOM 3175 N N . ASN B 1 185 ? -4.554 -34.801 -8.012 1.00 36.24 193 ASN B N 1
ATOM 3176 C CA . ASN B 1 185 ? -5.673 -35.471 -7.341 1.00 36.73 193 ASN B CA 1
ATOM 3177 C C . ASN B 1 185 ? -5.644 -34.913 -5.912 1.00 34.95 193 ASN B C 1
ATOM 3178 O O . ASN B 1 185 ? -4.621 -34.967 -5.251 1.00 31.87 193 ASN B O 1
ATOM 3183 N N A ASP B 1 186 ? -6.765 -34.365 -5.456 0.50 35.28 194 ASP B N 1
ATOM 3184 N N B ASP B 1 186 ? -6.771 -34.405 -5.430 0.50 35.36 194 ASP B N 1
ATOM 3185 C CA A ASP B 1 186 ? -6.840 -33.752 -4.130 0.50 34.88 194 ASP B CA 1
ATOM 3186 C CA B ASP B 1 186 ? -6.770 -33.759 -4.127 0.50 35.17 194 ASP B CA 1
ATOM 3187 C C A ASP B 1 186 ? -6.663 -34.708 -2.945 0.50 33.79 194 ASP B C 1
ATOM 3188 C C B ASP B 1 186 ? -6.650 -34.707 -2.947 0.50 33.96 194 ASP B C 1
ATOM 3189 O O A ASP B 1 186 ? -7.110 -35.849 -2.989 0.50 32.68 194 ASP B O 1
ATOM 3190 O O B ASP B 1 186 ? -7.123 -35.837 -2.990 0.50 32.91 194 ASP B O 1
ATOM 3199 N N . TYR B 1 187 ? -5.967 -34.242 -1.906 1.00 31.79 195 TYR B N 1
ATOM 3200 C CA . TYR B 1 187 ? -5.866 -34.982 -0.665 1.00 31.81 195 TYR B CA 1
ATOM 3201 C C . TYR B 1 187 ? -7.134 -34.419 0.003 1.00 33.51 195 TYR B C 1
ATOM 3202 O O . TYR B 1 187 ? -7.187 -33.239 0.340 1.00 32.87 195 TYR B O 1
ATOM 3211 N N . PRO B 1 188 ? -8.176 -35.252 0.160 1.00 37.78 196 PRO B N 1
ATOM 3212 C CA . PRO B 1 188 ? -9.457 -34.752 0.680 1.00 35.90 196 PRO B CA 1
ATOM 3213 C C . PRO B 1 188 ? -9.410 -34.103 2.048 1.00 32.78 196 PRO B C 1
ATOM 3214 O O . PRO B 1 188 ? -10.242 -33.248 2.342 1.00 32.67 196 PRO B O 1
ATOM 3218 N N . TYR B 1 189 ? -8.454 -34.489 2.876 1.00 27.82 197 TYR B N 1
ATOM 3219 C CA . TYR B 1 189 ? -8.383 -33.938 4.217 1.00 27.49 197 TYR B CA 1
ATOM 3220 C C . TYR B 1 189 ? -7.524 -32.709 4.311 1.00 26.56 197 TYR B C 1
ATOM 3221 O O . TYR B 1 189 ? -7.406 -32.149 5.387 1.00 29.36 197 TYR B O 1
ATOM 3230 N N . LEU B 1 190 ? -6.912 -32.296 3.193 1.00 27.17 198 LEU B N 1
ATOM 3231 C CA . LEU B 1 190 ? -6.095 -31.092 3.147 1.00 26.48 198 LEU B CA 1
ATOM 3232 C C . LEU B 1 190 ? -6.788 -30.044 2.291 1.00 25.95 198 LEU B C 1
ATOM 3233 O O . LEU B 1 190 ? -6.412 -29.795 1.149 1.00 24.35 198 LEU B O 1
ATOM 3238 N N . LYS B 1 191 ? -7.810 -29.430 2.866 1.00 26.93 199 LYS B N 1
ATOM 3239 C CA . LYS B 1 191 ? -8.572 -28.409 2.186 1.00 30.14 199 LYS B CA 1
ATOM 3240 C C . LYS B 1 191 ? -8.298 -27.024 2.786 1.00 26.94 199 LYS B C 1
ATOM 3241 O O . LYS B 1 191 ? -8.031 -26.897 3.967 1.00 22.38 199 LYS B O 1
ATOM 3247 N N . SER B 1 192 ? -8.341 -26.000 1.940 1.00 26.16 200 SER B N 1
ATOM 3248 C CA . SER B 1 192 ? -8.140 -24.629 2.372 1.00 24.67 200 SER B CA 1
ATOM 3249 C C . SER B 1 192 ? -9.238 -24.243 3.338 1.00 26.78 200 SER B C 1
ATOM 3250 O O . SER B 1 192 ? -10.409 -24.321 2.997 1.00 25.97 200 SER B O 1
ATOM 3253 N N . VAL B 1 193 ? -8.867 -23.837 4.546 1.00 26.80 201 VAL B N 1
ATOM 3254 C CA . VAL B 1 193 ? -9.851 -23.402 5.531 1.00 29.66 201 VAL B CA 1
ATOM 3255 C C . VAL B 1 193 ? -9.448 -22.058 6.103 1.00 28.42 201 VAL B C 1
ATOM 3256 O O . VAL B 1 193 ? -8.274 -21.635 6.015 1.00 24.83 201 VAL B O 1
ATOM 3260 N N . ASP B 1 194 ? -10.432 -21.401 6.695 1.00 25.01 202 ASP B N 1
ATOM 3261 C CA . ASP B 1 194 ? -10.238 -20.129 7.323 1.00 28.54 202 ASP B CA 1
ATOM 3262 C C . ASP B 1 194 ? -9.417 -20.343 8.620 1.00 27.41 202 ASP B C 1
ATOM 3263 O O . ASP B 1 194 ? -9.624 -21.316 9.351 1.00 26.57 202 ASP B O 1
ATOM 3268 N N . SER B 1 195 ? -8.454 -19.459 8.873 1.00 27.68 203 SER B N 1
ATOM 3269 C CA . SER B 1 195 ? -7.676 -19.507 10.114 1.00 26.03 203 SER B CA 1
ATOM 3270 C C . SER B 1 195 ? -7.404 -18.060 10.573 1.00 25.91 203 SER B C 1
ATOM 3271 O O . SER B 1 195 ? -6.273 -17.594 10.533 1.00 23.88 203 SER B O 1
ATOM 3274 N N . PRO B 1 196 ? -8.454 -17.366 11.054 1.00 26.22 204 PRO B N 1
ATOM 3275 C CA . PRO B 1 196 ? -8.354 -15.949 11.422 1.00 26.01 204 PRO B CA 1
ATOM 3276 C C . PRO B 1 196 ? -7.564 -15.626 12.690 1.00 26.82 204 PRO B C 1
ATOM 3277 O O . PRO B 1 196 ? -7.110 -14.504 12.835 1.00 30.90 204 PRO B O 1
ATOM 3281 N N . TRP B 1 197 ? -7.393 -16.585 13.580 1.00 25.89 205 TRP B N 1
ATOM 3282 C CA . TRP B 1 197 ? -6.673 -16.357 14.841 1.00 29.61 205 TRP B CA 1
ATOM 3283 C C . TRP B 1 197 ? -5.240 -15.967 14.593 1.00 30.11 205 TRP B C 1
ATOM 3284 O O . TRP B 1 197 ? -4.661 -15.188 15.352 1.00 31.92 205 TRP B O 1
ATOM 3295 N N . ASP B 1 198 ? -4.686 -16.480 13.492 1.00 34.50 206 ASP B N 1
ATOM 3296 C CA . ASP B 1 198 ? -3.294 -16.254 13.116 1.00 33.50 206 ASP B CA 1
ATOM 3297 C C . ASP B 1 198 ? -2.868 -14.783 13.013 1.00 33.71 206 ASP B C 1
ATOM 3298 O O . ASP B 1 198 ? -1.683 -14.478 13.136 1.00 30.54 206 ASP B O 1
ATOM 3303 N N . GLN B 1 199 ? -3.811 -13.879 12.770 1.00 37.74 207 GLN B N 1
ATOM 3304 C CA . GLN B 1 199 ? -3.486 -12.443 12.706 1.00 43.19 207 GLN B CA 1
ATOM 3305 C C . GLN B 1 199 ? -2.764 -11.936 13.964 1.00 41.13 207 GLN B C 1
ATOM 3306 O O . GLN B 1 199 ? -2.067 -10.923 13.898 1.00 42.10 207 GLN B O 1
ATOM 3312 N N . ALA B 1 200 ? -2.942 -12.641 15.086 1.00 37.50 208 ALA B N 1
ATOM 3313 C CA . ALA B 1 200 ? -2.314 -12.299 16.364 1.00 39.41 208 ALA B CA 1
ATOM 3314 C C . ALA B 1 200 ? -0.932 -12.937 16.595 1.00 38.37 208 ALA B C 1
ATOM 3315 O O . ALA B 1 200 ? -0.315 -12.726 17.631 1.00 40.99 208 ALA B O 1
ATOM 3317 N N . SER B 1 201 ? -0.448 -13.721 15.647 1.00 36.72 209 SER B N 1
ATOM 3318 C CA . SER B 1 201 ? 0.877 -14.311 15.762 1.00 34.49 209 SER B CA 1
ATOM 3319 C C . SER B 1 201 ? 1.952 -13.239 15.549 1.00 32.50 209 SER B C 1
ATOM 3320 O O . SER B 1 201 ? 1.800 -12.409 14.669 1.00 31.11 209 SER B O 1
ATOM 3323 N N . PRO B 1 202 ? 3.045 -13.266 16.344 1.00 32.07 210 PRO B N 1
ATOM 3324 C CA . PRO B 1 202 ? 4.120 -12.301 16.069 1.00 33.43 210 PRO B CA 1
ATOM 3325 C C . PRO B 1 202 ? 4.831 -12.609 14.733 1.00 31.66 210 PRO B C 1
ATOM 3326 O O . PRO B 1 202 ? 5.655 -11.826 14.286 1.00 34.26 210 PRO B O 1
ATOM 3330 N N . LYS B 1 203 ? 4.487 -13.727 14.103 1.00 29.81 211 LYS B N 1
ATOM 3331 C CA . LYS B 1 203 ? 5.103 -14.120 12.830 1.00 31.76 211 LYS B CA 1
ATOM 3332 C C . LYS B 1 203 ? 4.161 -13.904 11.647 1.00 27.91 211 LYS B C 1
ATOM 3333 O O . LYS B 1 203 ? 4.467 -14.295 10.528 1.00 29.43 211 LYS B O 1
ATOM 3339 N N . PHE B 1 204 ? 3.035 -13.240 11.899 1.00 29.00 212 PHE B N 1
ATOM 3340 C CA . PHE B 1 204 ? 2.034 -13.002 10.853 1.00 29.24 212 PHE B CA 1
ATOM 3341 C C . PHE B 1 204 ? 2.553 -12.138 9.725 1.00 29.33 212 PHE B C 1
ATOM 3342 O O . PHE B 1 204 ? 2.530 -12.552 8.572 1.00 30.51 212 PHE B O 1
ATOM 3350 N N A THR B 1 205 ? 3.044 -10.952 10.082 0.50 30.72 213 THR B N 1
ATOM 3351 N N B THR B 1 205 ? 3.006 -10.927 10.050 0.50 29.22 213 THR B N 1
ATOM 3352 C CA A THR B 1 205 ? 3.568 -9.976 9.127 0.50 30.58 213 THR B CA 1
ATOM 3353 C CA B THR B 1 205 ? 3.551 -9.995 9.047 0.50 27.91 213 THR B CA 1
ATOM 3354 C C A THR B 1 205 ? 5.096 -9.926 9.137 0.50 29.48 213 THR B C 1
ATOM 3355 C C B THR B 1 205 ? 5.072 -9.884 9.122 0.50 28.07 213 THR B C 1
ATOM 3356 O O A THR B 1 205 ? 5.715 -9.942 10.201 0.50 29.37 213 THR B O 1
ATOM 3357 O O B THR B 1 205 ? 5.653 -9.793 10.204 0.50 27.88 213 THR B O 1
ATOM 3364 N N . SER B 1 206 ? 5.708 -9.858 7.957 1.00 26.51 214 SER B N 1
ATOM 3365 C CA . SER B 1 206 ? 7.137 -9.777 7.886 1.00 26.89 214 SER B CA 1
ATOM 3366 C C . SER B 1 206 ? 7.612 -9.027 6.649 1.00 26.62 214 SER B C 1
ATOM 3367 O O . SER B 1 206 ? 6.902 -8.923 5.644 1.00 25.21 214 SER B O 1
ATOM 3370 N N . GLU B 1 207 ? 8.838 -8.536 6.731 1.00 23.82 215 GLU B N 1
ATOM 3371 C CA . GLU B 1 207 ? 9.437 -7.788 5.652 1.00 24.53 215 GLU B CA 1
ATOM 3372 C C . GLU B 1 207 ? 10.916 -8.103 5.546 1.00 21.63 215 GLU B C 1
ATOM 3373 O O . GLU B 1 207 ? 11.619 -8.162 6.562 1.00 22.51 215 GLU B O 1
ATOM 3379 N N . GLN B 1 208 ? 11.401 -8.304 4.336 1.00 21.48 216 GLN B N 1
ATOM 3380 C CA . GLN B 1 208 ? 12.843 -8.511 4.113 1.00 23.89 216 GLN B CA 1
ATOM 3381 C C . GLN B 1 208 ? 13.219 -7.728 2.896 1.00 23.91 216 GLN B C 1
ATOM 3382 O O . GLN B 1 208 ? 12.523 -7.771 1.863 1.00 24.88 216 GLN B O 1
ATOM 3388 N N . ILE B 1 209 ? 14.320 -7.019 2.990 1.00 23.76 217 ILE B N 1
ATOM 3389 C CA . ILE B 1 209 ? 14.769 -6.183 1.900 1.00 27.12 217 ILE B CA 1
ATOM 3390 C C . ILE B 1 209 ? 15.987 -6.788 1.238 1.00 27.33 217 ILE B C 1
ATOM 3391 O O . ILE B 1 209 ? 16.978 -7.053 1.915 1.00 29.03 217 ILE B O 1
ATOM 3396 N N . PHE B 1 210 ? 15.916 -6.974 -0.083 1.00 25.74 218 PHE B N 1
ATOM 3397 C CA . PHE B 1 210 ? 17.028 -7.527 -0.853 1.00 25.92 218 PHE B CA 1
ATOM 3398 C C . PHE B 1 210 ? 17.663 -6.486 -1.767 1.00 26.84 218 PHE B C 1
ATOM 3399 O O . PHE B 1 210 ? 16.986 -5.582 -2.232 1.00 25.73 218 PHE B O 1
ATOM 3407 N N . THR B 1 211 ? 18.950 -6.625 -2.069 1.00 26.49 219 THR B N 1
ATOM 3408 C CA . THR B 1 211 ? 19.538 -5.749 -3.083 1.00 27.69 219 THR B CA 1
ATOM 3409 C C . THR B 1 211 ? 18.992 -6.290 -4.409 1.00 27.24 219 THR B C 1
ATOM 3410 O O . THR B 1 211 ? 18.593 -7.464 -4.495 1.00 24.42 219 THR B O 1
ATOM 3414 N N . VAL B 1 212 ? 18.921 -5.431 -5.418 1.00 28.53 220 VAL B N 1
ATOM 3415 C CA . VAL B 1 212 ? 18.452 -5.846 -6.731 1.00 29.49 220 VAL B CA 1
ATOM 3416 C C . VAL B 1 212 ? 19.351 -6.961 -7.280 1.00 30.21 220 VAL B C 1
ATOM 3417 O O . VAL B 1 212 ? 18.856 -7.940 -7.836 1.00 29.04 220 VAL B O 1
ATOM 3421 N N . ALA B 1 213 ? 20.668 -6.822 -7.116 1.00 32.53 221 ALA B N 1
ATOM 3422 C CA . ALA B 1 213 ? 21.616 -7.832 -7.609 1.00 32.99 221 ALA B CA 1
ATOM 3423 C C . ALA B 1 213 ? 21.436 -9.197 -6.945 1.00 32.33 221 ALA B C 1
ATOM 3424 O O . ALA B 1 213 ? 21.454 -10.211 -7.633 1.00 32.97 221 ALA B O 1
ATOM 3426 N N . ASP B 1 214 ? 21.264 -9.237 -5.619 1.00 31.41 222 ASP B N 1
ATOM 3427 C CA . ASP B 1 214 ? 21.086 -10.512 -4.906 1.00 32.94 222 ASP B CA 1
ATOM 3428 C C . ASP B 1 214 ? 19.732 -11.132 -5.292 1.00 30.17 222 ASP B C 1
ATOM 3429 O O . ASP B 1 214 ? 19.599 -12.345 -5.498 1.00 31.80 222 ASP B O 1
ATOM 3434 N N . PHE B 1 215 ? 18.732 -10.286 -5.390 1.00 26.20 223 PHE B N 1
ATOM 3435 C CA . PHE B 1 215 ? 17.397 -10.730 -5.776 1.00 25.08 223 PHE B CA 1
ATOM 3436 C C . PHE B 1 215 ? 17.460 -11.416 -7.138 1.00 26.26 223 PHE B C 1
ATOM 3437 O O . PHE B 1 215 ? 17.041 -12.572 -7.293 1.00 25.40 223 PHE B O 1
ATOM 3445 N N . GLN B 1 216 ? 18.007 -10.712 -8.115 1.00 28.76 224 GLN B N 1
ATOM 3446 C CA . GLN B 1 216 ? 18.131 -11.249 -9.465 1.00 30.69 224 GLN B CA 1
ATOM 3447 C C . GLN B 1 216 ? 18.962 -12.517 -9.530 1.00 32.58 224 GLN B C 1
ATOM 3448 O O . GLN B 1 216 ? 18.598 -13.457 -10.245 1.00 36.65 224 GLN B O 1
ATOM 3454 N N . LYS B 1 217 ? 20.079 -12.544 -8.808 1.00 33.42 225 LYS B N 1
ATOM 3455 C CA . LYS B 1 217 ? 20.937 -13.729 -8.798 1.00 35.52 225 LYS B CA 1
ATOM 3456 C C . LYS B 1 217 ? 20.208 -14.920 -8.188 1.00 35.52 225 LYS B C 1
ATOM 3457 O O . LYS B 1 217 ? 20.166 -15.980 -8.780 1.00 38.29 225 LYS B O 1
ATOM 3463 N N . ARG B 1 218 ? 19.597 -14.740 -7.024 1.00 33.31 226 ARG B N 1
ATOM 3464 C CA . ARG B 1 218 ? 18.884 -15.849 -6.379 1.00 33.20 226 ARG B CA 1
ATOM 3465 C C . ARG B 1 218 ? 17.836 -16.479 -7.272 1.00 31.19 226 ARG B C 1
ATOM 3466 O O . ARG B 1 218 ? 17.711 -17.700 -7.296 1.00 33.97 226 ARG B O 1
ATOM 3474 N N . LEU B 1 219 ? 17.120 -15.657 -8.025 1.00 28.03 227 LEU B N 1
ATOM 3475 C CA . LEU B 1 219 ? 16.065 -16.138 -8.898 1.00 26.99 227 LEU B CA 1
ATOM 3476 C C . LEU B 1 219 ? 16.430 -16.364 -10.357 1.00 29.32 227 LEU B C 1
ATOM 3477 O O . LEU B 1 219 ? 15.654 -17.000 -11.078 1.00 32.28 227 LEU B O 1
ATOM 3482 N N . GLY B 1 220 ? 17.581 -15.858 -10.808 1.00 32.52 228 GLY B N 1
ATOM 3483 C CA . GLY B 1 220 ? 17.974 -15.996 -12.223 1.00 32.07 228 GLY B CA 1
ATOM 3484 C C . GLY B 1 220 ? 16.996 -15.210 -13.106 1.00 33.69 228 GLY B C 1
ATOM 3485 O O . GLY B 1 220 ? 16.521 -15.708 -14.129 1.00 32.14 228 GLY B O 1
ATOM 3486 N N . VAL B 1 221 ? 16.666 -13.985 -12.693 1.00 31.39 229 VAL B N 1
ATOM 3487 C CA . VAL B 1 221 ? 15.752 -13.144 -13.463 1.00 30.98 229 VAL B CA 1
ATOM 3488 C C . VAL B 1 221 ? 16.196 -11.685 -13.484 1.00 30.63 229 VAL B C 1
ATOM 3489 O O . VAL B 1 221 ? 17.168 -11.293 -12.812 1.00 30.85 229 VAL B O 1
ATOM 3493 N N . LYS B 1 222 ? 15.494 -10.887 -14.279 1.00 29.40 230 LYS B N 1
ATOM 3494 C CA . LYS B 1 222 ? 15.716 -9.439 -14.343 1.00 30.07 230 LYS B CA 1
ATOM 3495 C C . LYS B 1 222 ? 14.401 -8.885 -13.860 1.00 29.93 230 LYS B C 1
ATOM 3496 O O . LYS B 1 222 ? 13.338 -9.256 -14.394 1.00 30.88 230 LYS B O 1
ATOM 3502 N N . VAL B 1 223 ? 14.444 -8.007 -12.871 1.00 28.56 231 VAL B N 1
ATOM 3503 C CA . VAL B 1 223 ? 13.224 -7.420 -12.348 1.00 27.00 231 VAL B CA 1
ATOM 3504 C C . VAL B 1 223 ? 12.614 -6.505 -13.416 1.00 27.30 231 VAL B C 1
ATOM 3505 O O . VAL B 1 223 ? 13.278 -6.124 -14.360 1.00 27.30 231 VAL B O 1
ATOM 3509 N N . LEU B 1 224 ? 11.335 -6.213 -13.281 1.00 27.29 232 LEU B N 1
ATOM 3510 C CA . LEU B 1 224 ? 10.642 -5.338 -14.206 1.00 28.38 232 LEU B CA 1
ATOM 3511 C C . LEU B 1 224 ? 11.162 -3.908 -14.134 1.00 28.49 232 LEU B C 1
ATOM 3512 O O . LEU B 1 224 ? 11.590 -3.409 -13.062 1.00 24.89 232 LEU B O 1
ATOM 3517 N N . ALA B 1 225 ? 11.133 -3.259 -15.291 1.00 27.89 233 ALA B N 1
ATOM 3518 C CA . ALA B 1 225 ? 11.600 -1.885 -15.425 1.00 30.04 233 ALA B CA 1
ATOM 3519 C C . ALA B 1 225 ? 10.629 -0.943 -14.746 1.00 32.46 233 ALA B C 1
ATOM 3520 O O . ALA B 1 225 ? 11.035 0.120 -14.267 1.00 31.20 233 ALA B O 1
ATOM 3522 N N . ASP B 1 226 ? 9.351 -1.342 -14.657 1.00 32.01 234 ASP B N 1
ATOM 3523 C CA . ASP B 1 226 ? 8.349 -0.457 -14.050 1.00 32.35 234 ASP B CA 1
ATOM 3524 C C . ASP B 1 226 ? 8.460 -0.305 -12.521 1.00 34.17 234 ASP B C 1
ATOM 3525 O O . ASP B 1 226 ? 7.765 0.513 -11.934 1.00 32.53 234 ASP B O 1
ATOM 3530 N N . GLY B 1 227 ? 9.362 -1.055 -11.890 1.00 32.78 235 GLY B N 1
ATOM 3531 C CA . GLY B 1 227 ? 9.538 -0.969 -10.450 1.00 30.78 235 GLY B CA 1
ATOM 3532 C C . GLY B 1 227 ? 8.613 -1.870 -9.651 1.00 29.42 235 GLY B C 1
ATOM 3533 O O . GLY B 1 227 ? 8.672 -1.868 -8.429 1.00 28.25 235 GLY B O 1
ATOM 3534 N N . LYS B 1 228 ? 7.780 -2.665 -10.327 1.00 28.18 236 LYS B N 1
ATOM 3535 C CA . LYS B 1 228 ? 6.836 -3.569 -9.649 1.00 27.10 236 LYS B CA 1
ATOM 3536 C C . LYS B 1 228 ? 7.405 -4.969 -9.434 1.00 26.01 236 LYS B C 1
ATOM 3537 O O . LYS B 1 228 ? 6.696 -5.891 -9.047 1.00 25.43 236 LYS B O 1
ATOM 3543 N N . VAL B 1 229 ? 8.693 -5.102 -9.708 1.00 24.79 237 VAL B N 1
ATOM 3544 C CA . VAL B 1 229 ? 9.457 -6.292 -9.492 1.00 23.16 237 VAL B CA 1
ATOM 3545 C C . VAL B 1 229 ? 9.132 -7.468 -10.402 1.00 22.95 237 VAL B C 1
ATOM 3546 O O . VAL B 1 229 ? 9.963 -7.856 -11.235 1.00 21.92 237 VAL B O 1
ATOM 3550 N N . GLY B 1 230 ? 7.960 -8.059 -10.195 1.00 21.25 238 GLY B N 1
ATOM 3551 C CA . GLY B 1 230 ? 7.491 -9.185 -10.972 1.00 22.07 238 GLY B CA 1
ATOM 3552 C C . GLY B 1 230 ? 5.976 -9.191 -10.885 1.00 22.45 238 GLY B C 1
ATOM 3553 O O . GLY B 1 230 ? 5.391 -8.886 -9.849 1.00 22.19 238 GLY B O 1
ATOM 3554 N N . ASP B 1 231 ? 5.351 -9.543 -11.975 1.00 23.91 239 ASP B N 1
ATOM 3555 C CA . ASP B 1 231 ? 3.902 -9.575 -12.069 1.00 24.87 239 ASP B CA 1
ATOM 3556 C C . ASP B 1 231 ? 3.360 -10.840 -11.382 1.00 24.61 239 ASP B C 1
ATOM 3557 O O . ASP B 1 231 ? 3.583 -11.957 -11.856 1.00 23.66 239 ASP B O 1
ATOM 3562 N N . ILE B 1 232 ? 2.683 -10.661 -10.245 1.00 23.29 240 ILE B N 1
ATOM 3563 C CA . ILE B 1 232 ? 2.042 -11.772 -9.534 1.00 25.74 240 ILE B CA 1
ATOM 3564 C C . ILE B 1 232 ? 0.786 -12.116 -10.339 1.00 28.27 240 ILE B C 1
ATOM 3565 O O . ILE B 1 232 ? -0.088 -11.313 -10.445 1.00 29.28 240 ILE B O 1
ATOM 3570 N N . LYS B 1 233 ? 0.731 -13.320 -10.906 1.00 31.71 241 LYS B N 1
ATOM 3571 C CA . LYS B 1 233 ? -0.320 -13.731 -11.862 1.00 38.53 241 LYS B CA 1
ATOM 3572 C C . LYS B 1 233 ? -1.662 -14.216 -11.335 1.00 39.70 241 LYS B C 1
ATOM 3573 O O . LYS B 1 233 ? -2.681 -14.135 -12.039 1.00 49.51 241 LYS B O 1
ATOM 3579 N N . GLY B 1 234 ? -1.662 -14.752 -10.137 1.00 34.90 242 GLY B N 1
ATOM 3580 C CA . GLY B 1 234 ? -2.869 -15.251 -9.533 1.00 33.04 242 GLY B CA 1
ATOM 3581 C C . GLY B 1 234 ? -2.553 -15.813 -8.160 1.00 31.70 242 GLY B C 1
ATOM 3582 O O . GLY B 1 234 ? -1.379 -16.001 -7.798 1.00 28.17 242 GLY B O 1
ATOM 3583 N N . ARG B 1 235 ? -3.607 -16.086 -7.411 1.00 30.88 243 ARG B N 1
ATOM 3584 C CA . ARG B 1 235 ? -3.487 -16.636 -6.081 1.00 32.49 243 ARG B CA 1
ATOM 3585 C C . ARG B 1 235 ? -4.305 -17.891 -5.911 1.00 30.04 243 ARG B C 1
ATOM 3586 O O . ARG B 1 235 ? -5.292 -18.122 -6.613 1.00 29.25 243 ARG B O 1
ATOM 3594 N N . THR B 1 236 ? -3.873 -18.715 -4.978 1.00 26.46 244 THR B N 1
ATOM 3595 C CA . THR B 1 236 ? -4.559 -19.964 -4.684 1.00 25.97 244 THR B CA 1
ATOM 3596 C C . THR B 1 236 ? -5.792 -19.682 -3.825 1.00 25.38 244 THR B C 1
ATOM 3597 O O . THR B 1 236 ? -6.077 -18.533 -3.471 1.00 23.49 244 THR B O 1
ATOM 3601 N N . GLU B 1 237 ? -6.531 -20.723 -3.494 1.00 26.37 245 GLU B N 1
ATOM 3602 C CA . GLU B 1 237 ? -7.672 -20.547 -2.607 1.00 29.06 245 GLU B CA 1
ATOM 3603 C C . GLU B 1 237 ? -7.162 -20.143 -1.213 1.00 26.81 245 GLU B C 1
ATOM 3604 O O . GLU B 1 237 ? -7.898 -19.594 -0.409 1.00 28.59 245 GLU B O 1
ATOM 3610 N N . GLY B 1 238 ? -5.892 -20.418 -0.930 1.00 26.68 246 GLY B N 1
ATOM 3611 C CA . GLY B 1 238 ? -5.292 -19.999 0.329 1.00 24.75 246 GLY B CA 1
ATOM 3612 C C . GLY B 1 238 ? -4.698 -18.584 0.260 1.00 23.95 246 GLY B C 1
ATOM 3613 O O . GLY B 1 238 ? -4.169 -18.097 1.252 1.00 24.76 246 GLY B O 1
ATOM 3614 N N A LYS B 1 239 ? -4.785 -17.959 -0.916 0.60 23.06 247 LYS B N 1
ATOM 3615 N N B LYS B 1 239 ? -4.784 -17.934 -0.903 0.40 23.45 247 LYS B N 1
ATOM 3616 C CA A LYS B 1 239 ? -4.293 -16.593 -1.176 0.60 24.05 247 LYS B CA 1
ATOM 3617 C CA B LYS B 1 239 ? -4.290 -16.558 -1.095 0.40 23.96 247 LYS B CA 1
ATOM 3618 C C A LYS B 1 239 ? -2.768 -16.483 -1.224 0.60 22.78 247 LYS B C 1
ATOM 3619 C C B LYS B 1 239 ? -2.766 -16.471 -1.241 0.40 22.83 247 LYS B C 1
ATOM 3620 O O A LYS B 1 239 ? -2.200 -15.420 -0.981 0.60 22.41 247 LYS B O 1
ATOM 3621 O O B LYS B 1 239 ? -2.191 -15.396 -1.074 0.40 22.35 247 LYS B O 1
ATOM 3632 N N . ARG B 1 240 ? -2.124 -17.588 -1.576 1.00 22.28 248 ARG B N 1
ATOM 3633 C CA . ARG B 1 240 ? -0.686 -17.607 -1.747 1.00 23.31 248 ARG B CA 1
ATOM 3634 C C . ARG B 1 240 ? -0.457 -17.414 -3.221 1.00 24.52 248 ARG B C 1
ATOM 3635 O O . ARG B 1 240 ? -1.380 -17.610 -4.027 1.00 23.77 248 ARG B O 1
ATOM 3643 N N . VAL B 1 241 ? 0.748 -16.975 -3.568 1.00 23.39 249 VAL B N 1
ATOM 3644 C CA . VAL B 1 241 ? 1.084 -16.679 -4.941 1.00 24.06 249 VAL B CA 1
ATOM 3645 C C . VAL B 1 241 ? 1.239 -17.940 -5.786 1.00 27.54 249 VAL B C 1
ATOM 3646 O O . VAL B 1 241 ? 2.013 -18.824 -5.441 1.00 24.96 249 VAL B O 1
ATOM 3650 N N . LYS B 1 242 ? 0.496 -18.016 -6.891 1.00 28.67 250 LYS B N 1
ATOM 3651 C CA . LYS B 1 242 ? 0.599 -19.148 -7.810 1.00 32.60 250 LYS B CA 1
ATOM 3652 C C . LYS B 1 242 ? 1.821 -19.056 -8.732 1.00 34.29 250 LYS B C 1
ATOM 3653 O O . LYS B 1 242 ? 2.650 -19.966 -8.775 1.00 32.53 250 LYS B O 1
ATOM 3659 N N . ASP B 1 243 ? 1.919 -17.962 -9.471 1.00 34.84 251 ASP B N 1
ATOM 3660 C CA . ASP B 1 243 ? 3.011 -17.758 -10.425 1.00 37.21 251 ASP B CA 1
ATOM 3661 C C . ASP B 1 243 ? 3.388 -16.282 -10.499 1.00 33.11 251 ASP B C 1
ATOM 3662 O O . ASP B 1 243 ? 2.599 -15.416 -10.152 1.00 26.32 251 ASP B O 1
ATOM 3667 N N . VAL B 1 244 ? 4.600 -16.032 -10.967 1.00 27.79 252 VAL B N 1
ATOM 3668 C CA . VAL B 1 244 ? 5.137 -14.713 -11.099 1.00 28.21 252 VAL B CA 1
ATOM 3669 C C . VAL B 1 244 ? 5.770 -14.621 -12.473 1.00 28.95 252 VAL B C 1
ATOM 3670 O O . VAL B 1 244 ? 6.455 -15.542 -12.883 1.00 28.07 252 VAL B O 1
ATOM 3674 N N . ALA B 1 245 ? 5.531 -13.531 -13.196 1.00 29.59 253 ALA B N 1
ATOM 3675 C CA . ALA B 1 245 ? 6.176 -13.331 -14.500 1.00 29.46 253 ALA B CA 1
ATOM 3676 C C . ALA B 1 245 ? 7.138 -12.129 -14.461 1.00 28.32 253 ALA B C 1
ATOM 3677 O O . ALA B 1 245 ? 6.742 -11.012 -14.087 1.00 25.20 253 ALA B O 1
ATOM 3679 N N . PHE B 1 246 ? 8.402 -12.380 -14.809 1.00 28.46 254 PHE B N 1
ATOM 3680 C CA . PHE B 1 246 ? 9.448 -11.349 -14.897 1.00 30.34 254 PHE B CA 1
ATOM 3681 C C . PHE B 1 246 ? 9.744 -11.145 -16.366 1.00 31.97 254 PHE B C 1
ATOM 3682 O O . PHE B 1 246 ? 8.988 -11.611 -17.197 1.00 33.41 254 PHE B O 1
ATOM 3690 N N . GLN B 1 247 ? 10.839 -10.457 -16.705 1.00 41.27 255 GLN B N 1
ATOM 3691 C CA . GLN B 1 247 ? 11.210 -10.265 -18.126 1.00 43.46 255 GLN B CA 1
ATOM 3692 C C . GLN B 1 247 ? 11.633 -11.598 -18.762 1.00 40.53 255 GLN B C 1
ATOM 3693 O O . GLN B 1 247 ? 12.689 -12.091 -18.459 1.00 42.19 255 GLN B O 1
ATOM 3699 N N . GLY B 1 248 ? 10.820 -12.172 -19.642 1.00 41.51 256 GLY B N 1
ATOM 3700 C CA . GLY B 1 248 ? 11.174 -13.442 -20.314 1.00 41.33 256 GLY B CA 1
ATOM 3701 C C . GLY B 1 248 ? 11.304 -14.722 -19.446 1.00 40.29 256 GLY B C 1
ATOM 3702 O O . GLY B 1 248 ? 11.917 -15.711 -19.868 1.00 39.47 256 GLY B O 1
ATOM 3703 N N . LYS B 1 249 ? 10.723 -14.732 -18.249 1.00 34.82 257 LYS B N 1
ATOM 3704 C CA . LYS B 1 249 ? 10.807 -15.917 -17.398 1.00 31.87 257 LYS B CA 1
ATOM 3705 C C . LYS B 1 249 ? 9.712 -15.944 -16.346 1.00 30.58 257 LYS B C 1
ATOM 3706 O O . LYS B 1 249 ? 9.354 -14.918 -15.797 1.00 29.04 257 LYS B O 1
ATOM 3712 N N A THR B 1 250 ? 9.227 -17.142 -16.048 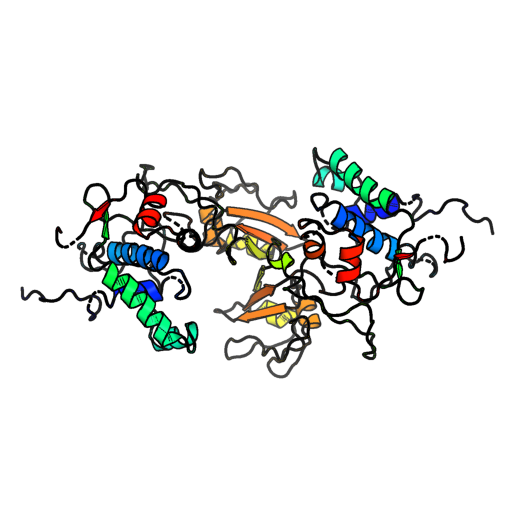0.60 29.21 258 THR B N 1
ATOM 3713 N N B THR B 1 250 ? 9.175 -17.127 -16.067 0.40 30.50 258 THR B N 1
ATOM 3714 C CA A THR B 1 250 ? 8.172 -17.334 -15.073 0.60 28.09 258 THR B CA 1
ATOM 3715 C CA B THR B 1 250 ? 8.115 -17.275 -15.071 0.40 29.90 258 THR B CA 1
ATOM 3716 C C A THR B 1 250 ? 8.638 -18.297 -14.026 0.60 28.94 258 THR B C 1
ATOM 3717 C C B THR B 1 250 ? 8.495 -18.346 -14.066 0.40 29.81 258 THR B C 1
ATOM 3718 O O A THR B 1 250 ? 9.421 -19.206 -14.315 0.60 29.12 258 THR B O 1
ATOM 3719 O O B THR B 1 250 ? 9.059 -19.379 -14.429 0.40 30.46 258 THR B O 1
ATOM 3726 N N . LEU B 1 251 ? 8.179 -18.084 -12.801 1.00 27.92 259 LEU B N 1
ATOM 3727 C CA . LEU B 1 251 ? 8.483 -18.979 -11.698 1.00 28.04 259 LEU B CA 1
ATOM 3728 C C . LEU B 1 251 ? 7.232 -19.122 -10.865 1.00 26.96 259 LEU B C 1
ATOM 3729 O O . LEU B 1 251 ? 6.379 -18.235 -10.876 1.00 27.52 259 LEU B O 1
ATOM 3734 N N . THR B 1 252 ? 7.126 -20.217 -10.129 1.00 26.15 260 THR B N 1
ATOM 3735 C CA . THR B 1 252 ? 5.984 -20.411 -9.244 1.00 26.03 260 THR B CA 1
ATOM 3736 C C . THR B 1 252 ? 6.215 -19.695 -7.935 1.00 24.52 260 THR B C 1
ATOM 3737 O O . THR B 1 252 ? 7.358 -19.439 -7.560 1.00 23.35 260 THR B O 1
ATOM 3741 N N . GLY B 1 253 ? 5.126 -19.442 -7.207 1.00 24.52 261 GLY B N 1
ATOM 3742 C CA . GLY B 1 253 ? 5.196 -18.842 -5.897 1.00 23.37 261 GLY B CA 1
ATOM 3743 C C . GLY B 1 253 ? 6.048 -19.650 -4.915 1.00 24.90 261 GLY B C 1
ATOM 3744 O O . GLY B 1 253 ? 6.788 -19.083 -4.100 1.00 21.71 261 GLY B O 1
ATOM 3745 N N . ARG B 1 254 ? 5.910 -20.973 -4.954 1.00 25.79 262 ARG B N 1
ATOM 3746 C CA . ARG B 1 254 ? 6.740 -21.863 -4.127 1.00 26.82 262 ARG B CA 1
ATOM 3747 C C . ARG B 1 254 ? 8.222 -21.806 -4.497 1.00 26.50 262 ARG B C 1
ATOM 3748 O O . ARG B 1 254 ? 9.092 -21.866 -3.626 1.00 23.95 262 ARG B O 1
ATOM 3756 N N . ASP B 1 255 ? 8.508 -21.669 -5.780 1.00 26.79 263 ASP B N 1
ATOM 3757 C CA . ASP B 1 255 ? 9.886 -21.588 -6.224 1.00 29.41 263 ASP B CA 1
ATOM 3758 C C . ASP B 1 255 ? 10.519 -20.273 -5.744 1.00 28.32 263 ASP B C 1
ATOM 3759 O O . ASP B 1 255 ? 11.658 -20.247 -5.281 1.00 26.59 263 ASP B O 1
ATOM 3764 N N . VAL B 1 256 ? 9.765 -19.181 -5.831 1.00 25.15 264 VAL B N 1
ATOM 3765 C CA . VAL B 1 256 ? 10.264 -17.879 -5.378 1.00 24.90 264 VAL B CA 1
ATOM 3766 C C . VAL B 1 256 ? 10.513 -17.956 -3.869 1.00 25.62 264 VAL B C 1
ATOM 3767 O O . VAL B 1 256 ? 11.567 -17.528 -3.385 1.00 23.63 264 VAL B O 1
ATOM 3771 N N . ARG B 1 257 ? 9.554 -18.506 -3.118 1.00 26.40 265 ARG B N 1
ATOM 3772 C CA . ARG B 1 257 ? 9.753 -18.630 -1.681 1.00 25.72 265 ARG B CA 1
ATOM 3773 C C . ARG B 1 257 ? 11.039 -19.375 -1.382 1.00 26.70 265 ARG B C 1
ATOM 3774 O O . ARG B 1 257 ? 11.832 -18.935 -0.522 1.00 24.77 265 ARG B O 1
ATOM 3782 N N . ASP B 1 258 ? 11.234 -20.515 -2.053 1.00 27.44 266 ASP B N 1
ATOM 3783 C CA . ASP B 1 258 ? 12.436 -21.339 -1.835 1.00 30.78 266 ASP B CA 1
ATOM 3784 C C . ASP B 1 258 ? 13.741 -20.641 -2.148 1.00 29.43 266 ASP B C 1
ATOM 3785 O O . ASP B 1 258 ? 14.694 -20.719 -1.364 1.00 28.30 266 ASP B O 1
ATOM 3790 N N . LYS B 1 259 ? 13.800 -19.995 -3.314 1.00 27.80 267 LYS B N 1
ATOM 3791 C CA . LYS B 1 259 ? 15.027 -19.316 -3.758 1.00 28.60 267 LYS B CA 1
ATOM 3792 C C . LYS B 1 259 ? 15.362 -18.029 -2.981 1.00 28.10 267 LYS B C 1
ATOM 3793 O O . LYS B 1 259 ? 16.531 -17.685 -2.808 1.00 24.91 267 LYS B O 1
ATOM 3799 N N . LEU B 1 260 ? 14.348 -17.303 -2.532 1.00 27.33 268 LEU B N 1
ATOM 3800 C CA . LEU B 1 260 ? 14.605 -16.115 -1.728 1.00 27.37 268 LEU B CA 1
ATOM 3801 C C . LEU B 1 260 ? 14.580 -16.456 -0.235 1.00 29.16 268 LEU B C 1
ATOM 3802 O O . LEU B 1 260 ? 14.898 -15.600 0.585 1.00 28.71 268 LEU B O 1
ATOM 3807 N N . GLU B 1 261 ? 14.208 -17.694 0.102 1.00 28.50 269 GLU B N 1
ATOM 3808 C CA . GLU B 1 261 ? 14.099 -18.139 1.484 1.00 28.42 269 GLU B CA 1
ATOM 3809 C C . GLU B 1 261 ? 13.105 -17.246 2.241 1.00 27.45 269 GLU B C 1
ATOM 3810 O O . GLU B 1 261 ? 13.400 -16.746 3.321 1.00 27.20 269 GLU B O 1
ATOM 3816 N N . LEU B 1 262 ? 11.920 -17.048 1.670 1.00 25.97 270 LEU B N 1
ATOM 3817 C CA . LEU B 1 262 ? 10.929 -16.210 2.292 1.00 26.37 270 LEU B CA 1
ATOM 3818 C C . LEU B 1 262 ? 10.187 -16.943 3.421 1.00 26.59 270 LEU B C 1
ATOM 3819 O O . LEU B 1 262 ? 10.259 -18.174 3.526 1.00 23.97 270 LEU B O 1
ATOM 3824 N N . ARG B 1 263 ? 9.448 -16.180 4.230 1.00 24.10 271 ARG B N 1
ATOM 3825 C CA . ARG B 1 263 ? 8.641 -16.734 5.336 1.00 24.80 271 ARG B CA 1
ATOM 3826 C C . ARG B 1 263 ? 7.476 -17.539 4.784 1.00 22.51 271 ARG B C 1
ATOM 3827 O O . ARG B 1 263 ? 7.094 -18.510 5.361 1.00 21.28 271 ARG B O 1
ATOM 3835 N N . SER B 1 264 ? 6.925 -17.117 3.655 1.00 21.90 272 SER B N 1
ATOM 3836 C CA . SER B 1 264 ? 5.837 -17.837 3.034 1.00 22.08 272 SER B CA 1
ATOM 3837 C C . SER B 1 264 ? 5.765 -17.478 1.578 1.00 23.76 272 SER B C 1
ATOM 3838 O O . SER B 1 264 ? 6.570 -16.682 1.091 1.00 23.27 272 SER B O 1
ATOM 3841 N N . SER B 1 265 ? 4.780 -18.056 0.896 1.00 22.73 273 SER B N 1
ATOM 3842 C CA . SER B 1 265 ? 4.543 -17.769 -0.502 1.00 23.18 273 SER B CA 1
ATOM 3843 C C . SER B 1 265 ? 3.359 -16.811 -0.677 1.00 23.72 273 SER B C 1
ATOM 3844 O O . SER B 1 265 ? 2.817 -16.666 -1.791 1.00 21.73 273 SER B O 1
ATOM 3847 N N . ASP B 1 266 ? 2.919 -16.201 0.425 1.00 22.49 274 ASP B N 1
ATOM 3848 C CA . ASP B 1 266 ? 1.971 -15.098 0.332 1.00 25.27 274 ASP B CA 1
ATOM 3849 C C . ASP B 1 266 ? 2.803 -13.806 0.422 1.00 26.34 274 ASP B C 1
ATOM 3850 O O . ASP B 1 266 ? 3.093 -13.310 1.525 1.00 25.78 274 ASP B O 1
ATOM 3855 N N . PHE B 1 267 ? 3.186 -13.264 -0.728 1.00 22.85 275 PHE B N 1
ATOM 3856 C CA . PHE B 1 267 ? 4.001 -12.071 -0.743 1.00 21.45 275 PHE B CA 1
ATOM 3857 C C . PHE B 1 267 ? 3.567 -11.012 -1.734 1.00 22.01 275 PHE B C 1
ATOM 3858 O O . PHE B 1 267 ? 2.876 -11.286 -2.721 1.00 20.11 275 PHE B O 1
ATOM 3866 N N . THR B 1 268 ? 3.979 -9.795 -1.422 1.00 21.25 276 THR B N 1
ATOM 3867 C CA . THR B 1 268 ? 3.861 -8.646 -2.308 1.00 22.82 276 THR B CA 1
ATOM 3868 C C . THR B 1 268 ? 5.277 -8.000 -2.292 1.00 23.55 276 THR B C 1
ATOM 3869 O O . THR B 1 268 ? 6.109 -8.265 -1.387 1.00 21.03 276 THR B O 1
ATOM 3873 N N . TRP B 1 269 ? 5.566 -7.192 -3.293 1.00 21.86 277 TRP B N 1
ATOM 3874 C CA . TRP B 1 269 ? 6.857 -6.552 -3.376 1.00 22.54 277 TRP B CA 1
ATOM 3875 C C . TRP B 1 269 ? 6.848 -5.253 -4.162 1.00 23.02 277 TRP B C 1
ATOM 3876 O O . TRP B 1 269 ? 5.924 -4.957 -4.935 1.00 20.05 277 TRP B O 1
ATOM 3887 N N . LYS B 1 270 ? 7.921 -4.510 -3.990 1.00 22.16 278 LYS B N 1
ATOM 3888 C CA . LYS B 1 270 ? 8.046 -3.185 -4.567 1.00 25.08 278 LYS B CA 1
ATOM 3889 C C . LYS B 1 270 ? 9.515 -2.819 -4.675 1.00 24.39 278 LYS B C 1
ATOM 3890 O O . LYS B 1 270 ? 10.273 -3.119 -3.757 1.00 22.45 278 LYS B O 1
ATOM 3896 N N . GLN B 1 271 ? 9.930 -2.204 -5.789 1.00 24.53 279 GLN B N 1
ATOM 3897 C CA . GLN B 1 271 ? 11.312 -1.746 -5.900 1.00 27.18 279 GLN B CA 1
ATOM 3898 C C . GLN B 1 271 ? 11.438 -0.311 -5.330 1.00 29.14 279 GLN B C 1
ATOM 3899 O O . GLN B 1 271 ? 10.624 0.550 -5.637 1.00 28.63 279 GLN B O 1
ATOM 3905 N N A GLU B 1 272 ? 12.447 -0.083 -4.498 0.60 30.63 280 GLU B N 1
ATOM 3906 N N B GLU B 1 272 ? 12.450 -0.111 -4.486 0.40 29.07 280 GLU B N 1
ATOM 3907 C CA A GLU B 1 272 ? 12.713 1.239 -3.924 0.60 33.61 280 GLU B CA 1
ATOM 3908 C CA B GLU B 1 272 ? 12.766 1.179 -3.862 0.40 30.68 280 GLU B CA 1
ATOM 3909 C C A GLU B 1 272 ? 14.212 1.452 -4.054 0.60 34.19 280 GLU B C 1
ATOM 3910 C C B GLU B 1 272 ? 14.246 1.405 -4.086 0.40 32.47 280 GLU B C 1
ATOM 3911 O O A GLU B 1 272 ? 14.999 0.847 -3.339 0.60 34.91 280 GLU B O 1
ATOM 3912 O O B GLU B 1 272 ? 15.070 0.762 -3.443 0.40 33.03 280 GLU B O 1
ATOM 3923 N N . GLY B 1 273 ? 14.596 2.300 -5.003 1.00 35.38 281 GLY B N 1
ATOM 3924 C CA . GLY B 1 273 ? 15.997 2.549 -5.298 1.00 34.24 281 GLY B CA 1
ATOM 3925 C C . GLY B 1 273 ? 16.555 1.261 -5.893 1.00 33.19 281 GLY B C 1
ATOM 3926 O O . GLY B 1 273 ? 15.965 0.662 -6.791 1.00 32.45 281 GLY B O 1
ATOM 3927 N N . ASP B 1 274 ? 17.657 0.794 -5.346 1.00 33.64 282 ASP B N 1
ATOM 3928 C CA . ASP B 1 274 ? 18.288 -0.416 -5.825 1.00 33.37 282 ASP B CA 1
ATOM 3929 C C . ASP B 1 274 ? 18.023 -1.595 -4.882 1.00 30.57 282 ASP B C 1
ATOM 3930 O O . ASP B 1 274 ? 18.824 -2.529 -4.802 1.00 31.52 282 ASP B O 1
ATOM 3935 N N A LYS B 1 275 ? 16.896 -1.561 -4.177 0.50 28.99 283 LYS B N 1
ATOM 3936 N N B LYS B 1 275 ? 16.892 -1.547 -4.180 0.50 29.41 283 LYS B N 1
ATOM 3937 C CA A LYS B 1 275 ? 16.540 -2.639 -3.273 0.50 27.03 283 LYS B CA 1
ATOM 3938 C CA B LYS B 1 275 ? 16.509 -2.588 -3.242 0.50 27.65 283 LYS B CA 1
ATOM 3939 C C A LYS B 1 275 ? 15.153 -3.088 -3.597 0.50 25.15 283 LYS B C 1
ATOM 3940 C C B LYS B 1 275 ? 15.148 -3.089 -3.615 0.50 25.51 283 LYS B C 1
ATOM 3941 O O A LYS B 1 275 ? 14.371 -2.312 -4.136 0.50 25.14 283 LYS B O 1
ATOM 3942 O O B LYS B 1 275 ? 14.376 -2.349 -4.214 0.50 25.60 283 LYS B O 1
ATOM 3953 N N . ILE B 1 276 ? 14.852 -4.341 -3.252 1.00 23.52 284 ILE B N 1
ATOM 3954 C CA . ILE B 1 276 ? 13.538 -4.929 -3.464 1.00 23.60 284 ILE B CA 1
ATOM 3955 C C . ILE B 1 276 ? 13.004 -5.236 -2.070 1.00 23.86 284 ILE B C 1
ATOM 3956 O O . ILE B 1 276 ? 13.614 -6.004 -1.336 1.00 25.70 284 ILE B O 1
ATOM 3961 N N . VAL B 1 277 ? 11.885 -4.628 -1.719 1.00 23.98 285 VAL B N 1
ATOM 3962 C CA . VAL B 1 277 ? 11.242 -4.798 -0.428 1.00 22.63 285 VAL B CA 1
ATOM 3963 C C . VAL B 1 277 ? 10.150 -5.863 -0.547 1.00 22.76 285 VAL B C 1
ATOM 3964 O O . VAL B 1 277 ? 9.119 -5.675 -1.270 1.00 20.06 285 VAL B O 1
ATOM 3968 N N . VAL B 1 278 ? 10.364 -6.975 0.140 1.00 21.30 286 VAL B N 1
ATOM 3969 C CA . VAL B 1 278 ? 9.426 -8.090 0.098 1.00 21.41 286 VAL B CA 1
ATOM 3970 C C . VAL B 1 278 ? 8.632 -8.179 1.404 1.00 20.91 286 VAL B C 1
ATOM 3971 O O . VAL B 1 278 ? 9.189 -8.212 2.500 1.00 20.17 286 VAL B O 1
ATOM 3975 N N . THR B 1 279 ? 7.321 -8.205 1.257 1.00 19.63 287 THR B N 1
ATOM 3976 C CA . THR B 1 279 ? 6.401 -8.268 2.380 1.00 22.47 287 THR B CA 1
ATOM 3977 C C . THR B 1 279 ? 5.639 -9.576 2.301 1.00 22.74 287 THR B C 1
ATOM 3978 O O . THR B 1 279 ? 5.095 -9.935 1.249 1.00 23.12 287 THR B O 1
ATOM 3982 N N . THR B 1 280 ? 5.625 -10.307 3.402 1.00 22.99 288 THR B N 1
ATOM 3983 C CA . THR B 1 280 ? 4.970 -11.605 3.431 1.00 23.66 288 THR B CA 1
ATOM 3984 C C . THR B 1 280 ? 3.950 -11.659 4.541 1.00 22.13 288 THR B C 1
ATOM 3985 O O . THR B 1 280 ? 4.004 -10.858 5.487 1.00 21.58 288 THR B O 1
ATOM 3989 N N . LYS B 1 281 ? 3.016 -12.587 4.403 1.00 23.72 289 LYS B N 1
ATOM 3990 C CA . LYS B 1 281 ? 2.024 -12.862 5.434 1.00 25.98 289 LYS B CA 1
ATOM 3991 C C . LYS B 1 281 ? 2.117 -14.344 5.688 1.00 24.33 289 LYS B C 1
ATOM 3992 O O . LYS B 1 281 ? 2.199 -15.137 4.749 1.00 22.92 289 LYS B O 1
ATOM 3998 N N . GLY B 1 282 ? 2.188 -14.707 6.959 1.00 23.90 290 GLY B N 1
ATOM 3999 C CA . GLY B 1 282 ? 2.301 -16.091 7.354 1.00 23.60 290 GLY B CA 1
ATOM 4000 C C . GLY B 1 282 ? 3.742 -16.556 7.432 1.00 24.43 290 GLY B C 1
ATOM 4001 O O . GLY B 1 282 ? 4.668 -15.867 6.975 1.00 22.31 290 GLY B O 1
ATOM 4002 N N . PHE B 1 283 ? 3.921 -17.739 8.024 1.00 21.26 291 PHE B N 1
ATOM 4003 C CA . PHE B 1 283 ? 5.223 -18.367 8.146 1.00 20.67 291 PHE B CA 1
ATOM 4004 C C . PHE B 1 283 ? 5.015 -19.877 8.047 1.00 20.38 291 PHE B C 1
ATOM 4005 O O . PHE B 1 283 ? 4.356 -20.490 8.892 1.00 19.53 291 PHE B O 1
ATOM 4013 N N . GLY B 1 284 ? 5.527 -20.463 6.975 1.00 18.94 292 GLY B N 1
ATOM 4014 C CA . GLY B 1 284 ? 5.373 -21.877 6.763 1.00 18.77 292 GLY B CA 1
ATOM 4015 C C . GLY B 1 284 ? 4.639 -22.162 5.465 1.00 18.68 292 GLY B C 1
ATOM 4016 O O . GLY B 1 284 ? 4.194 -21.254 4.769 1.00 18.99 292 GLY B O 1
ATOM 4017 N N . HIS B 1 285 ? 4.483 -23.446 5.171 1.00 18.91 293 HIS B N 1
ATOM 4018 C CA . HIS B 1 285 ? 3.963 -23.881 3.874 1.00 18.56 293 HIS B CA 1
ATOM 4019 C C . HIS B 1 285 ? 2.452 -23.700 3.692 1.00 19.92 293 HIS B C 1
ATOM 4020 O O . HIS B 1 285 ? 1.985 -23.713 2.584 1.00 19.89 293 HIS B O 1
ATOM 4027 N N . GLY B 1 286 ? 1.693 -23.598 4.790 1.00 22.18 294 GLY B N 1
ATOM 4028 C CA . GLY B 1 286 ? 0.240 -23.377 4.717 1.00 20.40 294 GLY B CA 1
ATOM 4029 C C . GLY B 1 286 ? -0.638 -24.591 4.594 1.00 20.95 294 GLY B C 1
ATOM 4030 O O . GLY B 1 286 ? -1.873 -24.461 4.524 1.00 24.25 294 GLY B O 1
ATOM 4031 N N . VAL B 1 287 ? -0.021 -25.771 4.551 1.00 19.61 295 VAL B N 1
ATOM 4032 C CA . VAL B 1 287 ? -0.736 -27.029 4.393 1.00 20.56 295 VAL B CA 1
ATOM 4033 C C . VAL B 1 287 ? -1.047 -27.661 5.749 1.00 21.87 295 VAL B C 1
ATOM 4034 O O . VAL B 1 287 ? -0.177 -27.770 6.616 1.00 20.43 295 VAL B O 1
ATOM 4038 N N . GLY B 1 288 ? -2.313 -28.014 5.936 1.00 19.44 296 GLY B N 1
ATOM 4039 C CA . GLY B 1 288 ? -2.757 -28.656 7.138 1.00 20.56 296 GLY B CA 1
ATOM 4040 C C . GLY B 1 288 ? -3.097 -27.738 8.311 1.00 22.37 296 GLY B C 1
ATOM 4041 O O . GLY B 1 288 ? -3.883 -26.791 8.171 1.00 22.67 296 GLY B O 1
ATOM 4050 N N . SER B 1 290 ? -2.371 -25.027 11.243 1.00 21.05 298 SER B N 1
ATOM 4051 C CA . SER B 1 290 ? -1.629 -23.872 11.675 1.00 19.92 298 SER B CA 1
ATOM 4052 C C . SER B 1 290 ? -1.386 -24.018 13.172 1.00 20.66 298 SER B C 1
ATOM 4053 O O . SER B 1 290 ? -2.336 -24.249 13.929 1.00 22.31 298 SER B O 1
ATOM 4056 N N . GLN B 1 291 ? -0.144 -23.847 13.617 1.00 21.11 299 GLN B N 1
ATOM 4057 C CA . GLN B 1 291 ? 0.142 -23.955 15.040 1.00 22.03 299 GLN B CA 1
ATOM 4058 C C . GLN B 1 291 ? -0.422 -22.763 15.827 1.00 22.38 299 GLN B C 1
ATOM 4059 O O . GLN B 1 291 ? -1.042 -22.966 16.874 1.00 21.92 299 GLN B O 1
ATOM 4065 N N . TYR B 1 292 ? -0.239 -21.537 15.331 1.00 20.78 300 TYR B N 1
ATOM 4066 C CA . TYR B 1 292 ? -0.813 -20.387 16.011 1.00 22.76 300 TYR B CA 1
ATOM 4067 C C . TYR B 1 292 ? -2.342 -20.448 15.949 1.00 23.67 300 TYR B C 1
ATOM 4068 O O . TYR B 1 292 ? -2.997 -20.058 16.898 1.00 24.61 300 TYR B O 1
ATOM 4077 N N . GLY B 1 293 ? -2.876 -21.026 14.868 1.00 20.55 301 GLY B N 1
ATOM 4078 C CA . GLY B 1 293 ? -4.300 -21.190 14.702 1.00 21.20 301 GLY B CA 1
ATOM 4079 C C . GLY B 1 293 ? -4.843 -22.091 15.789 1.00 23.74 301 GLY B C 1
ATOM 4080 O O . GLY B 1 293 ? -5.781 -21.732 16.495 1.00 25.29 301 GLY B O 1
ATOM 4081 N N . ALA B 1 294 ? -4.242 -23.267 15.926 1.00 25.56 302 ALA B N 1
ATOM 4082 C CA . ALA B 1 294 ? -4.645 -24.211 16.961 1.00 24.08 302 ALA B CA 1
ATOM 4083 C C . ALA B 1 294 ? -4.596 -23.544 18.325 1.00 24.76 302 ALA B C 1
ATOM 4084 O O . ALA B 1 294 ? -5.495 -23.732 19.155 1.00 23.68 302 ALA B O 1
ATOM 4086 N N . ASN B 1 295 ? -3.565 -22.747 18.568 1.00 23.88 303 ASN B N 1
ATOM 4087 C CA . ASN B 1 295 ? -3.457 -22.082 19.870 1.00 25.77 303 ASN B CA 1
ATOM 4088 C C . ASN B 1 295 ? -4.601 -21.104 20.094 1.00 25.59 303 ASN B C 1
ATOM 4089 O O . ASN B 1 295 ? -5.185 -21.046 21.171 1.00 24.46 303 ASN B O 1
ATOM 4094 N N . GLY B 1 296 ? -4.898 -20.318 19.069 1.00 23.91 304 GLY B N 1
ATOM 4095 C CA . GLY B 1 296 ? -5.988 -19.376 19.122 1.00 23.92 304 GLY B CA 1
ATOM 4096 C C . GLY B 1 296 ? -7.294 -20.096 19.401 1.00 25.68 304 GLY B C 1
ATOM 4097 O O . GLY B 1 296 ? -8.091 -19.647 20.255 1.00 26.50 304 GLY B O 1
ATOM 4106 N N . ALA B 1 298 ? -7.641 -23.007 20.855 1.00 26.71 306 ALA B N 1
ATOM 4107 C CA . ALA B 1 298 ? -7.525 -23.491 22.219 1.00 28.97 306 ALA B CA 1
ATOM 4108 C C . ALA B 1 298 ? -7.806 -22.373 23.189 1.00 29.81 306 ALA B C 1
ATOM 4109 O O . ALA B 1 298 ? -8.502 -22.562 24.201 1.00 29.61 306 ALA B O 1
ATOM 4111 N N . ALA B 1 299 ? -7.282 -21.191 22.882 1.00 29.96 307 ALA B N 1
ATOM 4112 C CA . ALA B 1 299 ? -7.506 -20.043 23.770 1.00 32.32 307 ALA B CA 1
ATOM 4113 C C . ALA B 1 299 ? -8.989 -19.696 23.866 1.00 33.44 307 ALA B C 1
ATOM 4114 O O . ALA B 1 299 ? -9.448 -19.233 24.895 1.00 34.37 307 ALA B O 1
ATOM 4116 N N . GLU B 1 300 ? -9.760 -19.938 22.814 1.00 34.11 308 GLU B N 1
ATOM 4117 C CA . GLU B 1 300 ? -11.148 -19.590 22.915 1.00 37.43 308 GLU B CA 1
ATOM 4118 C C . GLU B 1 300 ? -12.043 -20.736 23.371 1.00 37.83 308 GLU B C 1
ATOM 4119 O O . GLU B 1 300 ? -13.261 -20.687 23.203 1.00 42.65 308 GLU B O 1
ATOM 4125 N N . GLY B 1 301 ? -11.431 -21.745 23.990 1.00 37.22 309 GLY B N 1
ATOM 4126 C CA . GLY B 1 301 ? -12.157 -22.854 24.592 1.00 38.32 309 GLY B CA 1
ATOM 4127 C C . GLY B 1 301 ? -12.237 -24.177 23.864 1.00 36.95 309 GLY B C 1
ATOM 4128 O O . GLY B 1 301 ? -12.776 -25.121 24.406 1.00 38.19 309 GLY B O 1
ATOM 4129 N N . LYS B 1 302 ? -11.708 -24.271 22.651 1.00 36.52 310 LYS B N 1
ATOM 4130 C CA . LYS B 1 302 ? -11.813 -25.520 21.884 1.00 35.29 310 LYS B CA 1
ATOM 4131 C C . LYS B 1 302 ? -10.891 -26.641 22.347 1.00 34.47 310 LYS B C 1
ATOM 4132 O O . LYS B 1 302 ? -9.795 -26.384 22.839 1.00 36.86 310 LYS B O 1
ATOM 4138 N N . LYS B 1 303 ? -11.362 -27.881 22.172 1.00 34.85 311 LYS B N 1
ATOM 4139 C CA . LYS B 1 303 ? -10.606 -29.115 22.481 1.00 36.08 311 LYS B CA 1
ATOM 4140 C C . LYS B 1 303 ? -9.815 -29.602 21.272 1.00 31.95 311 LYS B C 1
ATOM 4141 O O . LYS B 1 303 ? -10.120 -29.225 20.144 1.00 33.47 311 LYS B O 1
ATOM 4147 N N . TYR B 1 304 ? -8.830 -30.476 21.495 1.00 32.78 312 TYR B N 1
ATOM 4148 C CA . TYR B 1 304 ? -7.951 -30.949 20.383 1.00 30.05 312 TYR B CA 1
ATOM 4149 C C . TYR B 1 304 ? -8.728 -31.641 19.266 1.00 30.71 312 TYR B C 1
ATOM 4150 O O . TYR B 1 304 ? -8.332 -31.589 18.109 1.00 28.44 312 TYR B O 1
ATOM 4159 N N . THR B 1 305 ? -9.833 -32.283 19.627 1.00 32.24 313 THR B N 1
ATOM 4160 C CA . THR B 1 305 ? -10.712 -32.922 18.659 1.00 34.33 313 THR B CA 1
ATOM 4161 C C . THR B 1 305 ? -11.282 -31.893 17.672 1.00 33.41 313 THR B C 1
ATOM 4162 O O . THR B 1 305 ? -11.346 -32.153 16.480 1.00 32.75 313 THR B O 1
ATOM 4166 N N . ASP B 1 306 ? -11.696 -30.733 18.187 1.00 36.20 314 ASP B N 1
ATOM 4167 C CA . ASP B 1 306 ? -12.240 -29.658 17.357 1.00 34.45 314 ASP B CA 1
ATOM 4168 C C . ASP B 1 306 ? -11.153 -29.073 16.480 1.00 31.72 314 ASP B C 1
ATOM 4169 O O . ASP B 1 306 ? -11.382 -28.689 15.337 1.00 32.95 314 ASP B O 1
ATOM 4174 N N . ILE B 1 307 ? -9.957 -28.982 17.035 1.00 30.37 315 ILE B N 1
ATOM 4175 C CA . ILE B 1 307 ? -8.868 -28.383 16.324 1.00 26.84 315 ILE B CA 1
ATOM 4176 C C . ILE B 1 307 ? -8.519 -29.209 15.114 1.00 25.85 315 ILE B C 1
ATOM 4177 O O . ILE B 1 307 ? -8.475 -28.670 13.996 1.00 25.29 315 ILE B O 1
ATOM 4182 N N . VAL B 1 308 ? -8.251 -30.506 15.327 1.00 26.62 316 VAL B N 1
ATOM 4183 C CA . VAL B 1 308 ? -7.831 -31.375 14.214 1.00 27.47 316 VAL B CA 1
ATOM 4184 C C . VAL B 1 308 ? -8.960 -31.483 13.199 1.00 29.04 316 VAL B C 1
ATOM 4185 O O . VAL B 1 308 ? -8.695 -31.563 11.981 1.00 29.01 316 VAL B O 1
ATOM 4189 N N . ALA B 1 309 ? -10.203 -31.499 13.692 1.00 26.46 317 ALA B N 1
ATOM 4190 C CA . ALA B 1 309 ? -11.354 -31.578 12.803 1.00 28.60 317 ALA B CA 1
ATOM 4191 C C . ALA B 1 309 ? -11.439 -30.328 11.938 1.00 26.33 317 ALA B C 1
ATOM 4192 O O . ALA B 1 309 ? -11.925 -30.399 10.819 1.00 26.69 317 ALA B O 1
ATOM 4194 N N . HIS B 1 310 ? -10.981 -29.182 12.455 1.00 24.23 318 HIS B N 1
ATOM 4195 C CA . HIS B 1 310 ? -11.039 -27.942 11.694 1.00 22.70 318 HIS B CA 1
ATOM 4196 C C . HIS B 1 310 ? -10.006 -27.918 10.581 1.00 22.48 318 HIS B C 1
ATOM 4197 O O . HIS B 1 310 ? -10.313 -27.542 9.447 1.00 21.24 318 HIS B O 1
ATOM 4204 N N . TYR B 1 311 ? -8.777 -28.313 10.903 1.00 20.84 319 TYR B N 1
ATOM 4205 C CA . TYR B 1 311 ? -7.694 -28.285 9.935 1.00 20.61 319 TYR B CA 1
AT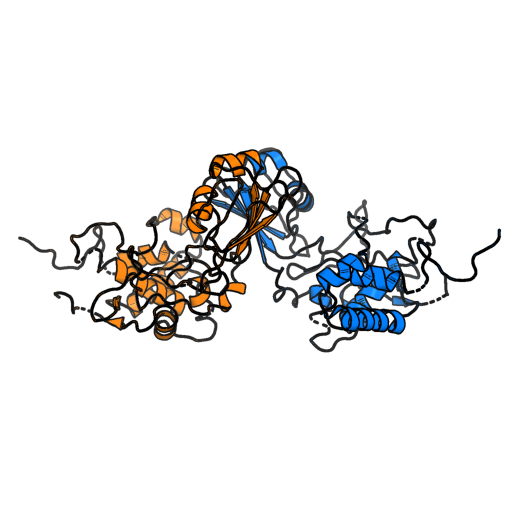OM 4206 C C . TYR B 1 311 ? -7.620 -29.484 8.994 1.00 23.14 319 TYR B C 1
ATOM 4207 O O . TYR B 1 311 ? -7.153 -29.353 7.876 1.00 22.22 319 TYR B O 1
ATOM 4216 N N . TYR B 1 312 ? -8.073 -30.655 9.435 1.00 24.46 320 TYR B N 1
ATOM 4217 C CA . TYR B 1 312 ? -8.049 -31.815 8.565 1.00 24.53 320 TYR B CA 1
ATOM 4218 C C . TYR B 1 312 ? -9.488 -32.244 8.278 1.00 27.75 320 TYR B C 1
ATOM 4219 O O . TYR B 1 312 ? -10.123 -32.973 9.072 1.00 29.32 320 TYR B O 1
ATOM 4228 N N . LYS B 1 313 ? -9.996 -31.823 7.124 1.00 27.27 321 LYS B N 1
ATOM 4229 C CA . LYS B 1 313 ? -11.393 -32.093 6.770 1.00 29.76 321 LYS B CA 1
ATOM 4230 C C . LYS B 1 313 ? -11.710 -33.575 6.676 1.00 31.22 321 LYS B C 1
ATOM 4231 O O . LYS B 1 313 ? -11.153 -34.288 5.835 1.00 29.75 321 LYS B O 1
ATOM 4237 N N . GLY B 1 314 ? -12.620 -34.030 7.538 1.00 31.33 322 GLY B N 1
ATOM 4238 C CA . GLY B 1 314 ? -13.053 -35.418 7.549 1.00 32.71 322 GLY B CA 1
ATOM 4239 C C . GLY B 1 314 ? -12.194 -36.396 8.322 1.00 32.30 322 GLY B C 1
ATOM 4240 O O . GLY B 1 314 ? -12.485 -37.590 8.352 1.00 29.68 322 GLY B O 1
ATOM 4241 N N . VAL B 1 315 ? -11.157 -35.891 8.973 1.00 32.37 323 VAL B N 1
ATOM 4242 C CA . VAL B 1 315 ? -10.230 -36.737 9.709 1.00 32.72 323 VAL B CA 1
ATOM 4243 C C . VAL B 1 315 ? -10.903 -37.533 10.833 1.00 33.81 323 VAL B C 1
ATOM 4244 O O . VAL B 1 315 ? -11.850 -37.074 11.446 1.00 35.31 323 VAL B O 1
ATOM 4248 N N A GLU B 1 316 ? -10.387 -38.736 11.069 0.50 36.40 324 GLU B N 1
ATOM 4249 N N B GLU B 1 316 ? -10.394 -38.733 11.084 0.50 35.47 324 GLU B N 1
ATOM 4250 C CA A GLU B 1 316 ? -10.882 -39.644 12.102 0.50 38.26 324 GLU B CA 1
ATOM 4251 C CA B GLU B 1 316 ? -10.928 -39.613 12.120 0.50 36.69 324 GLU B CA 1
ATOM 4252 C C A GLU B 1 316 ? -9.756 -39.993 13.059 0.50 36.40 324 GLU B C 1
ATOM 4253 C C B GLU B 1 316 ? -9.797 -40.042 13.053 0.50 35.64 324 GLU B C 1
ATOM 4254 O O A GLU B 1 316 ? -8.648 -40.311 12.629 0.50 34.70 324 GLU B O 1
ATOM 4255 O O B GLU B 1 316 ? -8.734 -40.461 12.600 0.50 34.25 324 GLU B O 1
ATOM 4266 N N . ILE B 1 317 ? -10.033 -39.917 14.354 1.00 34.82 325 ILE B N 1
ATOM 4267 C CA . ILE B 1 317 ? -9.047 -40.265 15.346 1.00 38.04 325 ILE B CA 1
ATOM 4268 C C . ILE B 1 317 ? -9.209 -41.740 15.648 1.00 40.89 325 ILE B C 1
ATOM 4269 O O . ILE B 1 317 ? -10.325 -42.213 15.911 1.00 42.87 325 ILE B O 1
ATOM 4274 N N . LYS B 1 318 ? -8.094 -42.456 15.582 1.00 41.45 326 LYS B N 1
ATOM 4275 C CA . LYS B 1 318 ? -8.058 -43.882 15.867 1.00 46.96 326 LYS B CA 1
ATOM 4276 C C . LYS B 1 318 ? -6.887 -44.220 16.780 1.00 48.25 326 LYS B C 1
ATOM 4277 O O . LYS B 1 318 ? -5.966 -43.414 16.944 1.00 43.78 326 LYS B O 1
ATOM 4283 N N . THR B 1 319 ? -6.956 -45.398 17.399 1.00 49.34 327 THR B N 1
ATOM 4284 C CA . THR B 1 319 ? -5.864 -45.894 18.231 1.00 57.03 327 THR B CA 1
ATOM 4285 C C . THR B 1 319 ? -4.926 -46.689 17.307 1.00 60.90 327 THR B C 1
ATOM 4286 O O . THR B 1 319 ? -5.353 -47.160 16.254 1.00 70.88 327 THR B O 1
ATOM 4298 N N . ASN B 1 321 ? -3.604 -49.619 17.697 1.00 67.13 329 ASN B N 1
ATOM 4299 C CA . ASN B 1 321 ? -3.907 -51.056 17.700 1.00 74.39 329 ASN B CA 1
ATOM 4300 C C . ASN B 1 321 ? -4.552 -51.613 16.418 1.00 77.78 329 ASN B C 1
ATOM 4301 O O . ASN B 1 321 ? -4.406 -52.800 16.127 1.00 84.99 329 ASN B O 1
ATOM 4306 N N . ASP B 1 322 ? -5.237 -50.766 15.646 1.00 75.59 330 ASP B N 1
ATOM 4307 C CA . ASP B 1 322 ? -5.846 -51.195 14.377 1.00 78.24 330 ASP B CA 1
ATOM 4308 C C . ASP B 1 322 ? -4.816 -51.371 13.254 1.00 80.15 330 ASP B C 1
ATOM 4309 O O . ASP B 1 322 ? -5.181 -51.402 12.078 1.00 78.39 330 ASP B O 1
ATOM 4314 N N . TYR B 1 323 ? -3.537 -51.479 13.611 1.00 83.96 331 TYR B N 1
ATOM 4315 C CA . TYR B 1 323 ? -2.470 -51.650 12.629 1.00 90.14 331 TYR B CA 1
ATOM 4316 C C . TYR B 1 323 ? -1.470 -52.695 13.138 1.00 92.34 331 TYR B C 1
ATOM 4317 O O . TYR B 1 323 ? -0.285 -52.409 13.301 1.00 88.94 331 TYR B O 1
ATOM 4326 N N . GLU B 1 324 ? -1.968 -53.911 13.367 1.00 99.93 332 GLU B N 1
ATOM 4327 C CA . GLU B 1 324 ? -1.166 -55.024 13.900 1.00 106.92 332 GLU B CA 1
ATOM 4328 C C . GLU B 1 324 ? -0.641 -54.723 15.308 1.00 106.67 332 GLU B C 1
ATOM 4329 O O . GLU B 1 324 ? 0.442 -54.165 15.476 1.00 103.81 332 GLU B O 1
ATOM 4335 N N . GLY B 1 325 ? -1.426 -55.094 16.316 1.00 109.57 333 GLY B N 1
ATOM 4336 C CA . GLY B 1 325 ? -1.051 -54.871 17.711 1.00 111.40 333 GLY B CA 1
ATOM 4337 C C . GLY B 1 325 ? -1.117 -53.406 18.100 1.00 109.17 333 GLY B C 1
ATOM 4338 O O . GLY B 1 325 ? -0.134 -52.674 17.982 1.00 102.44 333 GLY B O 1
#